Protein AF-A0A3R6XZR1-F1 (afdb_monomer_lite)

Foldseek 3Di:
DLVVLVVVLVVDDDPSNVVSVVVNVVVVVVLVVLLVVLLVVLVVLQVVLVVVLLCCLQPVVPPDDDDDPLRDHNQRLLVLQLQQFFEAEEEEQFACDDPSVVVLVSNLSSLVLLLLEKEKEAEAEDDVDFDWDWDAPDVSHIYIYGYDYDPPDDDDPPVPDDPPPPDPPPPPPPPSCNCVPPDHGDIGIGGYQGAYAYFHFWPVNLVCLVVVSCVSNLVRLLVRLVSVVVSCVSLVADPVLVVLSVVLVVVSVDDDSDGPCSNSLSVQVSCVSSSHGYDYDYPQCAQQVLLNVQLSVQLVVLVVVLVVVVVVDPDDDDDCSVVVSVVSSQVSSQVCLQPNDSLVVVCVPPVGSARQDDPVRLVSGDPSSHRDPPRHDNDPD

pLDDT: mean 80.5, std 18.5, range [28.58, 98.62]

Radius of gyration: 23.4 Å; chains: 1; bounding box: 77×58×62 Å

Structure (mmCIF, N/CA/C/O backbone):
data_AF-A0A3R6XZR1-F1
#
_entry.id   AF-A0A3R6XZR1-F1
#
loop_
_atom_site.group_PDB
_atom_site.id
_atom_site.type_symbol
_atom_site.label_atom_id
_atom_site.label_alt_id
_atom_site.label_comp_id
_atom_site.label_asym_id
_atom_site.label_entity_id
_atom_site.label_seq_id
_atom_site.pdbx_PDB_ins_code
_atom_site.Cartn_x
_atom_site.Cartn_y
_atom_site.Cartn_z
_atom_site.occupancy
_atom_site.B_iso_or_equiv
_atom_site.auth_seq_id
_atom_site.auth_comp_id
_atom_site.auth_asym_id
_atom_site.auth_atom_id
_atom_site.pdbx_PDB_model_num
ATOM 1 N N . MET A 1 1 ? -17.556 8.683 20.113 1.00 56.88 1 MET A N 1
ATOM 2 C CA . MET A 1 1 ? -19.034 8.767 20.009 1.00 56.88 1 MET A CA 1
ATOM 3 C C . MET A 1 1 ? -19.722 7.534 20.590 1.00 56.88 1 MET A C 1
ATOM 5 O O . MET A 1 1 ? -20.518 7.717 21.495 1.00 56.88 1 MET A O 1
ATOM 9 N N . ARG A 1 2 ? -19.374 6.304 20.172 1.00 52.84 2 ARG A N 1
ATOM 10 C CA . ARG A 1 2 ? -19.931 5.056 20.742 1.00 52.84 2 ARG A CA 1
ATOM 11 C C . ARG A 1 2 ? -19.744 4.931 22.265 1.00 52.84 2 ARG A C 1
ATOM 13 O O . ARG A 1 2 ? -20.706 4.648 22.960 1.00 52.84 2 ARG A O 1
ATOM 20 N N . ILE A 1 3 ? -18.549 5.238 22.786 1.00 59.31 3 ILE A N 1
ATOM 21 C CA . ILE A 1 3 ? -18.262 5.262 24.240 1.00 59.31 3 ILE A CA 1
ATOM 22 C C . ILE A 1 3 ? -19.175 6.264 24.966 1.00 59.31 3 ILE A C 1
ATOM 24 O O . ILE A 1 3 ? -19.884 5.893 25.891 1.00 59.31 3 ILE A O 1
ATOM 28 N N . ARG A 1 4 ? -19.255 7.496 24.453 1.00 65.69 4 ARG A N 1
ATOM 29 C CA . ARG A 1 4 ? -20.108 8.563 24.994 1.00 65.69 4 ARG A CA 1
ATOM 30 C C . ARG A 1 4 ? -21.603 8.209 24.981 1.00 65.69 4 ARG A C 1
ATOM 32 O O . ARG A 1 4 ? -22.305 8.523 25.929 1.00 65.69 4 ARG A O 1
ATOM 39 N N . LEU A 1 5 ? -22.099 7.552 23.928 1.00 61.16 5 LEU A N 1
ATOM 40 C CA . LEU A 1 5 ? -23.488 7.072 23.865 1.00 61.16 5 LEU A CA 1
ATOM 41 C C . LEU A 1 5 ? -23.747 5.950 24.876 1.00 61.16 5 LEU A C 1
ATOM 43 O O . LEU A 1 5 ? -24.806 5.923 25.495 1.00 61.16 5 LEU A O 1
ATOM 47 N N . ARG A 1 6 ? -22.767 5.064 25.089 1.00 63.66 6 ARG A N 1
ATOM 48 C CA . ARG A 1 6 ? -22.847 3.992 26.088 1.00 63.66 6 ARG A CA 1
ATOM 49 C C . ARG A 1 6 ? -22.893 4.560 27.508 1.00 63.66 6 ARG A C 1
ATOM 51 O O . ARG A 1 6 ? -23.752 4.164 28.286 1.00 63.66 6 ARG A O 1
ATOM 58 N N . GLU A 1 7 ? -22.049 5.541 27.809 1.00 71.19 7 GLU A N 1
ATOM 59 C CA . GLU A 1 7 ? -22.051 6.267 29.086 1.00 71.19 7 GLU A CA 1
ATOM 60 C C . GLU A 1 7 ? -23.376 7.003 29.331 1.00 71.19 7 GLU A C 1
ATOM 62 O O . GLU A 1 7 ? -23.952 6.886 30.410 1.00 71.19 7 GLU A O 1
ATOM 67 N N . LEU A 1 8 ? -23.911 7.691 28.315 1.00 67.94 8 LEU A N 1
ATOM 68 C CA . LEU A 1 8 ? -25.217 8.356 28.396 1.00 67.94 8 LEU A CA 1
ATOM 69 C C . LEU A 1 8 ? -26.364 7.350 28.582 1.00 67.94 8 LEU A C 1
ATOM 71 O O . LEU A 1 8 ? -27.287 7.612 29.349 1.00 67.94 8 LEU A O 1
ATOM 75 N N . SER A 1 9 ? -26.293 6.176 27.942 1.00 62.22 9 SER A N 1
ATOM 76 C CA . SER A 1 9 ? -27.306 5.120 28.096 1.00 62.22 9 SER A CA 1
ATOM 77 C C . SER A 1 9 ? -27.352 4.537 29.509 1.00 62.22 9 SER A C 1
ATOM 79 O O . SER A 1 9 ? -28.420 4.156 29.972 1.00 62.22 9 SER A O 1
ATOM 81 N N . MET A 1 10 ? -26.224 4.520 30.228 1.00 70.88 10 MET A N 1
ATOM 82 C CA . MET A 1 10 ? -26.170 4.044 31.616 1.00 70.88 10 MET A CA 1
ATOM 83 C C . MET A 1 10 ? -26.850 4.999 32.607 1.00 70.88 10 MET A C 1
ATOM 85 O O . MET A 1 10 ? -27.158 4.591 33.723 1.00 70.88 10 MET A O 1
ATOM 89 N N . GLN A 1 11 ? -27.071 6.258 32.219 1.00 72.81 11 GLN A N 1
ATOM 90 C CA . GLN A 1 11 ? -27.668 7.300 33.063 1.00 72.81 11 GLN A CA 1
ATOM 91 C C . GLN A 1 11 ? -29.120 7.628 32.677 1.00 72.81 11 GLN A C 1
ATOM 93 O O . GLN A 1 11 ? -29.795 8.358 33.400 1.00 72.81 11 GLN A O 1
ATOM 98 N N . ALA A 1 12 ? -29.609 7.102 31.550 1.00 67.81 12 ALA A N 1
ATOM 99 C CA . ALA A 1 12 ? -30.927 7.412 31.008 1.00 67.81 12 ALA A CA 1
ATOM 100 C C . ALA A 1 12 ? -32.011 6.433 31.488 1.00 67.81 12 ALA A C 1
ATOM 102 O O . ALA A 1 12 ? -31.765 5.241 31.664 1.00 67.81 12 ALA A O 1
ATOM 103 N N . ILE A 1 13 ? -33.242 6.929 31.653 1.00 69.88 13 ILE A N 1
ATOM 104 C CA . ILE A 1 13 ? -34.404 6.150 32.108 1.00 69.88 13 ILE A CA 1
ATOM 105 C C . ILE A 1 13 ? -35.601 6.427 31.189 1.00 69.88 13 ILE A C 1
ATOM 107 O O . ILE A 1 13 ? -35.753 7.529 30.667 1.00 69.88 13 ILE A O 1
ATOM 111 N N . GLY A 1 14 ? -36.484 5.443 31.000 1.00 74.50 14 GLY A N 1
ATOM 112 C CA . GLY A 1 14 ? -37.737 5.631 30.260 1.00 74.50 14 GLY A CA 1
ATOM 113 C C . GLY A 1 14 ? -37.533 5.962 28.775 1.00 74.50 14 GLY A C 1
ATOM 114 O O . GLY A 1 14 ? -36.819 5.253 28.069 1.00 74.50 14 GLY A O 1
ATOM 115 N N . ALA A 1 15 ? -38.189 7.019 28.286 1.00 70.12 15 ALA A N 1
ATOM 116 C CA . ALA A 1 15 ? -38.180 7.396 26.868 1.00 70.12 15 ALA A CA 1
ATOM 117 C C . ALA A 1 15 ? -36.784 7.796 26.350 1.00 70.12 15 ALA A C 1
ATOM 119 O O . ALA A 1 15 ? -36.445 7.476 25.210 1.00 70.12 15 ALA A O 1
ATOM 120 N N . ASP A 1 16 ? -35.951 8.410 27.195 1.00 76.81 16 ASP A N 1
ATOM 121 C CA . ASP A 1 16 ? -34.589 8.817 26.827 1.00 76.81 16 ASP A CA 1
ATOM 122 C C . ASP A 1 16 ? -33.675 7.608 26.585 1.00 76.81 16 ASP A C 1
ATOM 124 O O . ASP A 1 16 ? -32.843 7.622 25.677 1.00 76.81 16 ASP A O 1
ATOM 128 N N . LEU A 1 17 ? -33.875 6.516 27.334 1.00 79.31 17 LEU A N 1
ATOM 129 C CA . LEU A 1 17 ? -33.138 5.269 27.126 1.00 79.31 17 LEU A CA 1
ATOM 130 C C . LEU A 1 17 ? -33.484 4.630 25.773 1.00 79.31 17 LEU A C 1
ATOM 132 O O . LEU A 1 17 ? -32.588 4.179 25.064 1.00 79.31 17 LEU A O 1
ATOM 136 N N . ALA A 1 18 ? -34.765 4.628 25.390 1.00 80.50 18 ALA A N 1
ATOM 137 C CA . ALA A 1 18 ? -35.212 4.066 24.114 1.00 80.50 18 ALA A CA 1
ATOM 138 C C . ALA A 1 18 ? -34.658 4.848 22.909 1.00 80.50 18 ALA A C 1
ATOM 140 O O . ALA A 1 18 ? -34.244 4.250 21.913 1.00 80.50 18 ALA A O 1
ATOM 141 N N . VAL A 1 19 ? -34.597 6.182 23.007 1.00 84.25 19 VAL A N 1
ATOM 142 C CA . VAL A 1 19 ? -33.977 7.034 21.979 1.00 84.25 19 VAL A CA 1
ATOM 143 C C . VAL A 1 19 ? -32.478 6.749 21.874 1.00 84.25 19 VAL A C 1
ATOM 145 O O . VAL A 1 19 ? -31.985 6.511 20.773 1.00 84.25 19 VAL A O 1
ATOM 148 N N . LEU A 1 20 ? -31.763 6.678 23.002 1.00 81.88 20 LEU A N 1
ATOM 149 C CA . LEU A 1 20 ? -30.328 6.373 23.016 1.00 81.88 20 LEU A CA 1
ATOM 150 C C . LEU A 1 20 ? -30.013 4.975 22.471 1.00 81.88 20 LEU A C 1
ATOM 152 O O . LEU A 1 20 ? -29.034 4.814 21.746 1.00 81.88 20 LEU A O 1
ATOM 156 N N . GLN A 1 21 ? -30.839 3.971 22.775 1.00 83.12 21 GLN A N 1
ATOM 157 C CA . GLN A 1 21 ? -30.699 2.623 22.216 1.00 83.12 21 GLN A CA 1
ATOM 158 C C . GLN A 1 21 ? -30.898 2.615 20.700 1.00 83.12 21 GLN A C 1
ATOM 160 O O . GLN A 1 21 ? -30.090 2.031 19.980 1.00 83.12 21 GLN A O 1
ATOM 165 N N . ARG A 1 22 ? -31.930 3.302 20.195 1.00 86.88 22 ARG A N 1
ATOM 166 C CA . ARG A 1 22 ? -32.156 3.438 18.750 1.00 86.88 22 ARG A CA 1
ATOM 167 C C . ARG A 1 22 ? -30.973 4.119 18.065 1.00 86.88 22 ARG A C 1
ATOM 169 O O . ARG A 1 22 ? -30.510 3.639 17.034 1.00 86.88 22 ARG A O 1
ATOM 176 N N . ASP A 1 23 ? -30.478 5.213 18.634 1.00 86.00 23 ASP A N 1
ATOM 177 C CA . ASP A 1 23 ? -29.360 5.965 18.066 1.00 86.00 23 ASP A CA 1
ATOM 178 C C . ASP A 1 23 ? -28.050 5.154 18.127 1.00 86.00 23 ASP A C 1
ATOM 180 O O . ASP A 1 23 ? -27.234 5.221 17.206 1.00 86.00 23 ASP A O 1
ATOM 184 N N . MET A 1 24 ? -27.868 4.324 19.161 1.00 83.69 24 MET A N 1
ATOM 185 C CA . MET A 1 24 ? -26.760 3.371 19.254 1.00 83.69 24 MET A CA 1
ATOM 186 C C . MET A 1 24 ? -26.849 2.295 18.167 1.00 83.69 24 MET A C 1
ATOM 188 O O . MET A 1 24 ? -25.865 2.089 17.465 1.00 83.69 24 MET A O 1
ATOM 192 N N . HIS A 1 25 ? -28.014 1.672 17.966 1.00 86.94 25 HIS A N 1
ATOM 193 C CA . HIS A 1 25 ? -28.209 0.683 16.902 1.00 86.94 25 HIS A CA 1
ATOM 194 C C . HIS A 1 25 ? -28.039 1.283 15.504 1.00 86.94 25 HIS A C 1
ATOM 196 O O . HIS A 1 25 ? -27.428 0.664 14.637 1.00 86.94 25 HIS A O 1
ATOM 202 N N . ALA A 1 26 ? -28.520 2.509 15.280 1.00 89.50 26 ALA A N 1
ATOM 203 C CA . ALA A 1 26 ? -28.301 3.217 14.023 1.00 89.50 26 ALA A CA 1
ATOM 204 C C . ALA A 1 26 ? -26.809 3.509 13.789 1.00 89.50 26 ALA A C 1
ATOM 206 O O . ALA A 1 26 ? -26.324 3.410 12.663 1.00 89.50 26 ALA A O 1
ATOM 207 N N . LEU A 1 27 ? -26.065 3.865 14.841 1.00 87.06 27 LEU A N 1
ATOM 208 C CA . LEU A 1 27 ? -24.622 4.069 14.746 1.00 87.06 27 LEU A CA 1
ATOM 209 C C . LEU A 1 27 ? -23.877 2.754 14.476 1.00 87.06 27 LEU A C 1
ATOM 211 O O . LEU A 1 27 ? -22.963 2.751 13.659 1.00 87.06 27 LEU A O 1
ATOM 215 N N . GLU A 1 28 ? -24.260 1.663 15.138 1.00 86.88 28 GLU A N 1
ATOM 216 C CA . GLU A 1 28 ? -23.704 0.324 14.903 1.00 86.88 28 GLU A CA 1
ATOM 217 C C . GLU A 1 28 ? -23.925 -0.114 13.459 1.00 86.88 28 GLU A C 1
ATOM 219 O O . GLU A 1 28 ? -22.958 -0.416 12.771 1.00 86.88 28 GLU A O 1
ATOM 224 N N . TRP A 1 29 ? -25.155 0.005 12.960 1.00 89.50 29 TRP A N 1
ATOM 225 C CA . TRP A 1 29 ? -25.483 -0.286 11.567 1.00 89.50 29 TRP A CA 1
ATOM 226 C C . TRP A 1 29 ? -24.613 0.500 10.573 1.00 89.50 29 TRP A C 1
ATOM 228 O O . TRP A 1 29 ? -24.081 -0.066 9.621 1.00 89.50 29 TRP A O 1
ATOM 238 N N . HIS A 1 30 ? -24.424 1.806 10.795 1.00 89.88 30 HIS A N 1
ATOM 239 C CA . HIS A 1 30 ? -23.566 2.619 9.929 1.00 89.88 30 HIS A CA 1
ATOM 240 C C . HIS A 1 30 ? -22.087 2.222 10.001 1.00 89.88 30 HIS A C 1
ATOM 242 O O . HIS A 1 30 ? -21.383 2.327 8.995 1.00 89.88 30 HIS A O 1
ATOM 248 N N . ILE A 1 31 ? -21.598 1.823 11.179 1.00 88.50 31 ILE A N 1
ATOM 249 C CA . ILE A 1 31 ? -20.224 1.339 11.345 1.00 88.50 31 ILE A CA 1
ATOM 250 C C . ILE A 1 31 ? -20.057 0.031 10.575 1.00 88.50 31 ILE A C 1
ATOM 252 O O . ILE A 1 31 ? -19.144 -0.057 9.758 1.00 88.50 31 ILE A O 1
ATOM 256 N N . ASP A 1 32 ? -20.962 -0.925 10.766 1.00 88.81 32 ASP A N 1
ATOM 257 C CA . ASP A 1 32 ? -20.904 -2.235 10.116 1.00 88.81 32 ASP A CA 1
ATOM 258 C C . ASP A 1 32 ? -20.958 -2.089 8.590 1.00 88.81 32 ASP A C 1
ATOM 260 O O . ASP A 1 32 ? -20.099 -2.611 7.885 1.00 88.81 32 ASP A O 1
ATOM 264 N N . GLN A 1 33 ? -21.862 -1.251 8.072 1.00 92.88 33 GLN A N 1
ATOM 265 C CA . GLN A 1 33 ? -21.951 -0.981 6.636 1.00 92.88 33 GLN A CA 1
ATOM 266 C C . GLN A 1 33 ? -20.655 -0.382 6.063 1.00 92.88 33 GLN A C 1
ATOM 268 O O . GLN A 1 33 ? -20.233 -0.733 4.958 1.00 92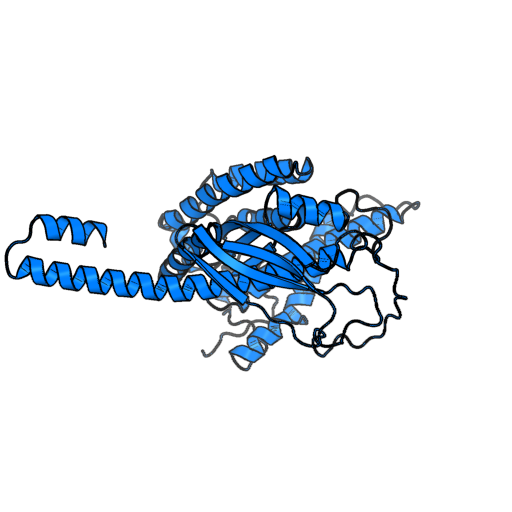.88 33 GLN A O 1
ATOM 273 N N . ARG A 1 34 ? -20.016 0.550 6.784 1.00 93.00 34 ARG A N 1
ATOM 274 C CA . ARG A 1 34 ? -18.741 1.142 6.346 1.00 93.00 34 ARG A CA 1
ATOM 275 C C . ARG A 1 34 ? -17.612 0.123 6.382 1.00 93.00 34 ARG A C 1
ATOM 277 O O . ARG A 1 34 ? -16.808 0.101 5.450 1.00 93.00 34 ARG A O 1
ATOM 284 N N . LEU A 1 35 ? -17.569 -0.711 7.418 1.00 90.94 35 LEU A N 1
ATOM 285 C CA . LEU A 1 35 ? -16.577 -1.771 7.555 1.00 90.94 35 LEU A CA 1
ATOM 286 C C . LEU A 1 35 ? -16.726 -2.820 6.455 1.00 90.94 35 LEU A C 1
ATOM 288 O O . LEU A 1 35 ? -15.719 -3.163 5.850 1.00 90.94 35 LEU A O 1
ATOM 292 N N . ASP A 1 36 ? -17.942 -3.246 6.111 1.00 91.31 36 ASP A N 1
ATOM 293 C CA . ASP A 1 36 ? -18.179 -4.195 5.014 1.00 91.31 36 ASP A CA 1
ATOM 294 C C . ASP A 1 36 ? -17.652 -3.658 3.675 1.00 91.31 36 ASP A C 1
ATOM 296 O O . ASP A 1 36 ? -16.948 -4.350 2.928 1.00 91.31 36 ASP A O 1
ATOM 300 N N . VAL A 1 37 ? -17.935 -2.385 3.379 1.00 94.69 37 VAL A N 1
ATOM 301 C CA . VAL A 1 37 ? -17.454 -1.730 2.156 1.00 94.69 37 VAL A CA 1
ATOM 302 C C . VAL A 1 37 ? -15.931 -1.603 2.171 1.00 94.69 37 VAL A C 1
ATOM 304 O O . VAL A 1 37 ? -15.280 -2.010 1.207 1.00 94.69 37 VAL A O 1
ATOM 307 N N . ALA A 1 38 ? -15.346 -1.077 3.247 1.00 95.81 38 ALA A N 1
ATOM 308 C CA . ALA A 1 38 ? -13.900 -0.894 3.351 1.00 95.81 38 ALA A CA 1
ATOM 309 C C . ALA A 1 38 ? -13.148 -2.237 3.314 1.00 95.81 38 ALA A C 1
ATOM 311 O O . ALA A 1 38 ? -12.141 -2.367 2.616 1.00 95.81 38 ALA A O 1
ATOM 312 N N . PHE A 1 39 ? -13.675 -3.262 3.984 1.00 95.31 39 PHE A N 1
ATOM 313 C CA . PHE A 1 39 ? -13.124 -4.613 3.991 1.00 95.31 39 PHE A CA 1
ATOM 314 C C . PHE A 1 39 ? -13.133 -5.240 2.595 1.00 95.31 39 PHE A C 1
ATOM 316 O O . PHE A 1 39 ? -12.117 -5.779 2.158 1.00 95.31 39 PHE A O 1
ATOM 323 N N . SER A 1 40 ? -14.229 -5.100 1.840 1.00 94.88 40 SER A N 1
ATOM 324 C CA . SER A 1 40 ? -14.294 -5.589 0.453 1.00 94.88 40 SER A CA 1
ATOM 325 C C . SER A 1 40 ? -13.232 -4.945 -0.453 1.00 94.88 40 SER A C 1
ATOM 327 O O . SER A 1 40 ? -12.607 -5.621 -1.279 1.00 94.88 40 SER A O 1
ATOM 329 N N . GLN A 1 41 ? -12.961 -3.649 -0.261 1.00 95.25 41 GLN A N 1
ATOM 330 C CA . GLN A 1 41 ? -11.932 -2.914 -0.998 1.00 95.25 41 GLN A CA 1
ATOM 331 C C . GLN A 1 41 ? -10.524 -3.378 -0.606 1.00 95.25 41 GLN A C 1
ATOM 333 O O . GLN A 1 41 ? -9.702 -3.648 -1.486 1.00 95.25 41 GLN A O 1
ATOM 338 N N . ALA A 1 42 ? -10.258 -3.523 0.695 1.00 96.75 42 ALA A N 1
ATOM 339 C CA . ALA A 1 42 ? -8.978 -4.002 1.212 1.00 96.75 42 ALA A CA 1
ATOM 340 C C . ALA A 1 42 ? -8.678 -5.435 0.737 1.00 96.75 42 ALA A C 1
ATOM 342 O O . ALA A 1 42 ? -7.578 -5.721 0.267 1.00 96.75 42 ALA A O 1
ATOM 343 N N . MET A 1 43 ? -9.681 -6.314 0.754 1.00 94.88 43 MET A N 1
ATOM 344 C CA . MET A 1 43 ? -9.586 -7.684 0.251 1.00 94.88 43 MET A CA 1
ATOM 345 C C . MET A 1 43 ? -9.322 -7.734 -1.259 1.00 94.88 43 MET A C 1
ATOM 347 O O . MET A 1 43 ? -8.492 -8.517 -1.718 1.00 94.88 43 MET A O 1
ATOM 351 N N . THR A 1 44 ? -9.968 -6.866 -2.042 1.00 94.44 44 THR A N 1
ATOM 352 C CA . THR A 1 44 ? -9.704 -6.759 -3.487 1.00 94.44 44 THR A CA 1
ATOM 353 C C . THR A 1 44 ? -8.245 -6.372 -3.752 1.00 94.44 44 THR A C 1
ATOM 355 O O . THR A 1 44 ? -7.587 -6.964 -4.613 1.00 94.44 44 THR A O 1
ATOM 358 N N . ALA A 1 45 ? -7.713 -5.411 -2.989 1.00 96.38 45 ALA A N 1
ATOM 359 C CA . ALA A 1 45 ? -6.314 -5.001 -3.076 1.00 96.38 45 ALA A CA 1
ATOM 360 C C . ALA A 1 45 ? -5.354 -6.128 -2.656 1.00 96.38 45 ALA A C 1
ATOM 362 O O . ALA A 1 45 ? -4.376 -6.378 -3.362 1.00 96.38 45 ALA A O 1
ATOM 363 N N . LEU A 1 46 ? -5.666 -6.848 -1.572 1.00 97.06 46 LEU A N 1
ATOM 364 C CA . LEU A 1 46 ? -4.917 -8.012 -1.098 1.00 97.06 46 LEU A CA 1
ATOM 365 C C . LEU A 1 46 ? -4.809 -9.087 -2.179 1.00 97.06 46 LEU A C 1
ATOM 367 O O . LEU A 1 46 ? -3.704 -9.475 -2.544 1.00 97.06 46 LEU A O 1
ATOM 371 N N . VAL A 1 47 ? -5.939 -9.549 -2.719 1.00 93.00 47 VAL A N 1
ATOM 372 C CA . VAL A 1 47 ? -5.956 -10.651 -3.691 1.00 93.00 47 VAL A CA 1
ATOM 373 C C . VAL A 1 47 ? -5.258 -10.259 -4.992 1.0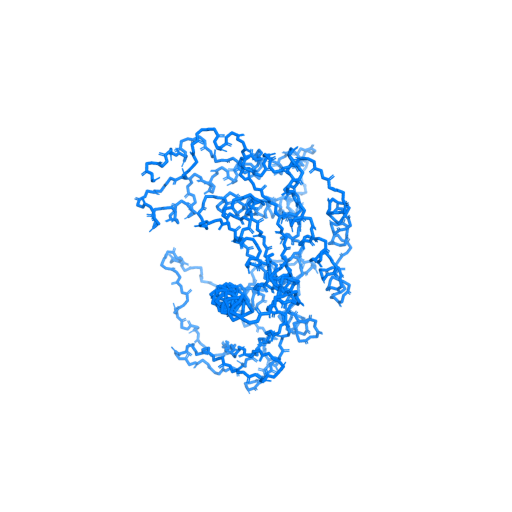0 93.00 47 VAL A C 1
ATOM 375 O O . VAL A 1 47 ? -4.516 -11.061 -5.566 1.00 93.00 47 VAL A O 1
ATOM 378 N N . THR A 1 48 ? -5.446 -9.015 -5.440 1.00 92.19 48 THR A N 1
ATOM 379 C CA . THR A 1 48 ? -4.774 -8.491 -6.637 1.00 92.19 48 THR A CA 1
ATOM 380 C C . THR A 1 48 ? -3.264 -8.414 -6.423 1.00 92.19 48 THR A C 1
ATOM 382 O O . THR A 1 48 ? -2.500 -8.890 -7.265 1.00 92.19 48 THR A O 1
ATOM 385 N N . SER A 1 49 ? -2.827 -7.867 -5.284 1.00 95.25 49 SER A N 1
ATOM 386 C CA . SER A 1 49 ? -1.408 -7.776 -4.943 1.00 95.25 49 SER A CA 1
ATOM 387 C C . SER A 1 49 ? -0.784 -9.158 -4.801 1.00 95.25 49 SER A C 1
ATOM 389 O O . SER A 1 49 ? 0.269 -9.397 -5.376 1.00 95.25 49 SER A O 1
ATOM 391 N N . PHE A 1 50 ? -1.434 -10.074 -4.085 1.00 94.25 50 PHE A N 1
ATOM 392 C CA . PHE A 1 50 ? -0.952 -11.437 -3.898 1.00 94.25 50 PHE A CA 1
ATOM 393 C C . PHE A 1 50 ? -0.807 -12.173 -5.229 1.00 94.25 50 PHE A C 1
ATOM 395 O O . PHE A 1 50 ? 0.250 -12.729 -5.511 1.00 94.25 50 PHE A O 1
ATOM 402 N N . SER A 1 51 ? -1.828 -12.111 -6.088 1.00 87.56 51 SER A N 1
ATOM 403 C CA . SER A 1 51 ? -1.799 -12.762 -7.403 1.00 87.56 51 SER A CA 1
ATOM 404 C C . SER A 1 51 ? -0.649 -12.253 -8.275 1.00 87.56 51 SER A C 1
ATOM 406 O O . SER A 1 51 ? -0.005 -13.042 -8.966 1.00 87.56 51 SER A O 1
ATOM 408 N N . GLN A 1 52 ? -0.384 -10.943 -8.248 1.00 86.56 52 GLN A N 1
ATOM 409 C CA . GLN A 1 52 ? 0.698 -10.339 -9.022 1.00 86.56 52 GLN A CA 1
ATOM 410 C C . GLN A 1 52 ? 2.077 -10.654 -8.429 1.00 86.56 52 GLN A C 1
ATOM 412 O O . GLN A 1 52 ? 2.981 -11.026 -9.176 1.00 86.56 52 GLN A O 1
ATOM 417 N N . THR A 1 53 ? 2.241 -10.543 -7.107 1.00 89.31 53 THR A N 1
ATOM 418 C CA . THR A 1 53 ? 3.496 -10.873 -6.415 1.00 89.31 53 THR A CA 1
ATOM 419 C C . THR A 1 53 ? 3.853 -12.344 -6.631 1.00 89.31 53 THR A C 1
ATOM 421 O O . THR A 1 53 ? 4.976 -12.654 -7.029 1.00 89.31 53 THR A O 1
ATOM 424 N N . LEU A 1 54 ? 2.878 -13.245 -6.486 1.00 86.06 54 LEU A N 1
ATOM 425 C CA . LEU A 1 54 ? 3.047 -14.667 -6.762 1.00 86.06 54 LEU A CA 1
ATOM 426 C C . LEU A 1 54 ? 3.456 -14.909 -8.219 1.00 86.06 54 LEU A C 1
ATOM 428 O O . LEU A 1 54 ? 4.415 -15.629 -8.473 1.00 86.06 54 LEU A O 1
ATOM 432 N N . TYR A 1 55 ? 2.784 -14.274 -9.185 1.00 81.81 55 TYR A N 1
ATOM 433 C CA . TYR A 1 55 ? 3.147 -14.405 -10.598 1.00 81.81 55 TYR A CA 1
ATOM 434 C C . TYR A 1 55 ? 4.611 -14.021 -10.854 1.00 81.81 55 TYR A C 1
ATOM 436 O O . TYR A 1 55 ? 5.330 -14.782 -11.503 1.00 81.81 55 TYR A O 1
ATOM 444 N N . VAL A 1 56 ? 5.066 -12.887 -10.307 1.00 80.81 56 VAL A N 1
ATOM 445 C CA . VAL A 1 56 ? 6.451 -12.415 -10.456 1.00 80.81 56 VAL A CA 1
ATOM 446 C C . VAL A 1 56 ? 7.443 -13.404 -9.841 1.00 80.81 56 VAL A C 1
ATOM 448 O O . VAL A 1 56 ? 8.388 -13.795 -10.523 1.00 80.81 56 VAL A O 1
ATOM 451 N N . HIS A 1 57 ? 7.219 -13.868 -8.608 1.00 80.81 57 HIS A N 1
ATOM 452 C CA . HIS A 1 57 ? 8.134 -14.811 -7.952 1.00 80.81 57 HIS A CA 1
ATOM 453 C C . HIS A 1 57 ? 8.178 -16.190 -8.619 1.00 80.81 57 HIS A C 1
ATOM 455 O O . HIS A 1 57 ? 9.206 -16.857 -8.552 1.00 80.81 57 HIS A O 1
ATOM 461 N N . LEU A 1 58 ? 7.098 -16.613 -9.282 1.00 76.75 58 LEU A N 1
ATOM 462 C CA . LEU A 1 58 ? 7.059 -17.894 -9.984 1.00 76.75 58 LEU A CA 1
ATOM 463 C C . LEU A 1 58 ? 7.614 -17.825 -11.417 1.00 76.75 58 LEU A C 1
ATOM 465 O O . LEU A 1 58 ? 8.185 -18.807 -11.870 1.00 76.75 58 LEU A O 1
ATOM 469 N N . HIS A 1 59 ? 7.461 -16.702 -12.133 1.00 69.44 59 HIS A N 1
ATOM 470 C CA . HIS A 1 59 ? 7.752 -16.632 -13.579 1.00 69.44 59 HIS A CA 1
ATOM 471 C C . HIS A 1 59 ? 8.921 -15.728 -13.960 1.00 69.44 59 HIS A C 1
ATOM 473 O O . HIS A 1 59 ? 9.522 -15.924 -15.011 1.00 69.44 59 HIS A O 1
ATOM 479 N N . ALA A 1 60 ? 9.266 -14.720 -13.158 1.00 61.12 60 ALA A N 1
ATOM 480 C CA . ALA A 1 60 ? 10.363 -13.826 -13.523 1.00 61.12 60 ALA A CA 1
ATOM 481 C C . ALA A 1 60 ? 11.742 -14.483 -13.323 1.00 61.12 60 ALA A C 1
ATOM 483 O O . ALA A 1 60 ? 12.758 -13.860 -13.641 1.00 61.12 60 ALA A O 1
ATOM 484 N N . SER A 1 61 ? 11.799 -15.673 -12.706 1.00 52.03 61 SER A N 1
ATOM 485 C CA . SER A 1 61 ? 13.012 -16.380 -12.242 1.00 52.03 61 SER A CA 1
ATOM 486 C C . SER A 1 61 ? 13.985 -16.758 -13.354 1.00 52.03 61 SER A C 1
ATOM 488 O O . SER A 1 61 ? 15.152 -16.984 -13.065 1.00 52.03 61 SER A O 1
ATOM 490 N N . ASP A 1 62 ? 13.543 -16.701 -14.609 1.00 45.66 62 ASP A N 1
ATOM 491 C CA . ASP A 1 62 ? 14.345 -17.104 -15.765 1.00 45.66 62 ASP A CA 1
ATOM 492 C C . ASP A 1 62 ? 15.058 -15.939 -16.484 1.00 45.66 62 ASP A C 1
ATOM 494 O O . ASP A 1 62 ? 15.810 -16.175 -17.425 1.00 45.66 62 ASP A O 1
ATOM 498 N N . VAL A 1 63 ? 14.831 -14.674 -16.091 1.00 45.56 63 VAL A N 1
ATOM 499 C CA . VAL A 1 63 ? 15.248 -13.498 -16.898 1.00 45.56 63 VAL A CA 1
ATOM 500 C C . VAL A 1 63 ? 16.462 -12.732 -16.335 1.00 45.56 63 VAL A C 1
ATOM 502 O O . VAL A 1 63 ? 17.004 -11.873 -17.026 1.00 45.56 63 VAL A O 1
ATOM 505 N N . ALA A 1 64 ? 16.946 -13.024 -15.123 1.00 42.12 64 ALA A N 1
ATOM 506 C CA . ALA A 1 64 ? 18.059 -12.282 -14.514 1.00 42.12 64 ALA A CA 1
ATOM 507 C C . ALA A 1 64 ? 19.285 -13.177 -14.282 1.00 42.12 64 ALA A C 1
ATOM 509 O O . ALA A 1 64 ? 19.178 -14.222 -13.647 1.00 42.12 64 ALA A O 1
ATOM 510 N N . GLY A 1 65 ? 20.441 -12.759 -14.804 1.00 42.19 65 GLY A N 1
ATOM 511 C CA . GLY A 1 65 ? 21.721 -13.429 -14.589 1.00 42.19 65 GLY A CA 1
ATOM 512 C C . GLY A 1 65 ? 22.219 -13.292 -13.148 1.00 42.19 65 GLY A C 1
ATOM 513 O O . GLY A 1 65 ? 22.112 -12.218 -12.571 1.00 42.19 65 GLY A O 1
ATOM 514 N N . ASP A 1 66 ? 22.715 -14.408 -12.612 1.00 38.56 66 ASP A N 1
ATOM 515 C CA . ASP A 1 66 ? 23.772 -14.677 -11.609 1.00 38.56 66 ASP A CA 1
ATOM 516 C C . ASP A 1 66 ? 24.113 -13.707 -10.444 1.00 38.56 66 ASP A C 1
ATOM 518 O O . ASP A 1 66 ? 25.049 -13.990 -9.706 1.00 38.56 66 ASP A O 1
ATOM 522 N N . GLY A 1 67 ? 23.413 -12.587 -10.226 1.00 44.47 67 GLY A N 1
ATOM 523 C CA . GLY A 1 67 ? 23.875 -11.520 -9.318 1.00 44.47 67 GLY A CA 1
ATOM 524 C C . GLY A 1 67 ? 22.939 -11.087 -8.183 1.00 44.47 67 GLY A C 1
ATOM 525 O O . GLY A 1 67 ? 23.352 -10.268 -7.367 1.00 44.47 67 GLY A O 1
ATOM 526 N N . ASP A 1 68 ? 21.700 -11.584 -8.104 1.00 54.59 68 ASP A N 1
ATOM 527 C CA . ASP A 1 68 ? 20.756 -11.203 -7.036 1.00 54.59 68 ASP A CA 1
ATOM 528 C C . ASP A 1 68 ? 20.676 -12.291 -5.952 1.00 54.59 68 ASP A C 1
ATOM 530 O O . ASP A 1 68 ? 19.775 -13.133 -5.950 1.00 54.59 68 ASP A O 1
ATOM 534 N N . GLU A 1 69 ? 21.645 -12.285 -5.030 1.00 50.31 69 GLU A N 1
ATOM 535 C CA . GLU A 1 69 ? 21.752 -13.254 -3.923 1.00 50.31 69 GLU A CA 1
ATOM 536 C C . GLU A 1 69 ? 20.521 -13.267 -2.993 1.00 50.31 69 GLU A C 1
ATOM 538 O O . GLU A 1 69 ? 20.269 -14.262 -2.312 1.00 50.31 69 GLU A O 1
ATOM 543 N N . ASN A 1 70 ? 19.712 -12.199 -2.973 1.00 55.25 70 ASN A N 1
ATOM 544 C CA . ASN A 1 70 ? 18.525 -12.110 -2.114 1.00 55.25 70 ASN A CA 1
ATOM 545 C C . ASN A 1 70 ? 17.283 -12.791 -2.706 1.00 55.25 70 ASN A C 1
ATOM 547 O O . ASN A 1 70 ? 16.252 -12.908 -2.030 1.00 55.25 70 ASN A O 1
ATOM 551 N N . ARG A 1 71 ? 17.334 -13.245 -3.960 1.00 66.62 71 ARG A N 1
ATOM 552 C CA . ARG A 1 71 ? 16.138 -13.700 -4.659 1.00 66.62 71 ARG A CA 1
ATOM 553 C C . ARG A 1 71 ? 15.831 -15.174 -4.404 1.00 66.62 71 ARG A C 1
ATOM 555 O O . ARG A 1 71 ? 16.530 -16.080 -4.846 1.00 66.62 71 ARG A O 1
ATOM 562 N N . LYS A 1 72 ? 14.715 -15.424 -3.714 1.00 71.12 72 LYS A N 1
ATOM 563 C CA . LYS A 1 72 ? 14.251 -16.779 -3.373 1.00 71.12 72 LYS A CA 1
ATOM 564 C C . LYS A 1 72 ? 13.805 -17.539 -4.621 1.00 71.12 72 LYS A C 1
ATOM 566 O O . LYS A 1 72 ? 13.065 -17.003 -5.447 1.00 71.12 72 LYS A O 1
ATOM 571 N N . THR A 1 73 ? 14.194 -18.811 -4.719 1.00 80.94 73 THR A N 1
ATOM 572 C CA . THR A 1 73 ? 13.616 -19.723 -5.715 1.00 80.94 73 THR A CA 1
ATOM 573 C C . THR A 1 73 ? 12.102 -19.847 -5.491 1.00 80.94 73 THR A C 1
ATOM 575 O O . THR A 1 73 ? 11.644 -19.700 -4.352 1.00 80.94 73 THR A O 1
ATOM 578 N N . PRO A 1 74 ? 11.304 -20.159 -6.529 1.00 81.25 74 PRO A N 1
ATOM 579 C CA . PRO A 1 74 ? 9.866 -20.394 -6.383 1.00 81.25 74 PRO A CA 1
ATOM 580 C C . PRO A 1 74 ? 9.503 -21.338 -5.227 1.00 81.25 74 PRO A C 1
ATOM 582 O O . PRO A 1 74 ? 8.596 -21.046 -4.451 1.00 81.25 74 PRO A O 1
ATOM 585 N N . ALA A 1 75 ? 10.260 -22.426 -5.054 1.00 81.50 75 ALA A N 1
ATOM 586 C CA . ALA A 1 75 ? 10.059 -23.381 -3.966 1.00 81.50 75 ALA A CA 1
ATOM 587 C C . ALA A 1 75 ? 10.303 -22.760 -2.577 1.00 81.50 75 ALA A C 1
ATOM 589 O O . ALA A 1 75 ? 9.470 -22.911 -1.684 1.00 81.50 75 ALA A O 1
ATOM 590 N N . LEU A 1 76 ? 11.404 -22.017 -2.401 1.00 86.25 76 LEU A N 1
ATOM 591 C CA . LEU A 1 76 ? 11.711 -21.327 -1.141 1.00 86.25 76 LEU A CA 1
ATOM 592 C C . LEU A 1 76 ? 10.690 -20.228 -0.826 1.00 86.25 76 LEU A C 1
ATOM 594 O O . LEU A 1 76 ? 10.362 -20.001 0.338 1.00 86.25 76 LEU A O 1
ATOM 598 N N . TYR A 1 77 ? 10.172 -19.552 -1.852 1.00 89.81 77 TYR A N 1
ATOM 599 C CA . TYR A 1 77 ? 9.136 -18.541 -1.680 1.00 89.81 77 TYR A CA 1
ATOM 600 C C . TYR A 1 77 ? 7.809 -19.156 -1.216 1.00 89.81 77 TYR A C 1
ATOM 602 O O . TYR A 1 77 ? 7.226 -18.686 -0.242 1.00 89.81 77 TYR A O 1
ATOM 610 N N . LEU A 1 78 ? 7.360 -20.247 -1.843 1.00 89.44 78 LEU A N 1
ATOM 611 C CA . LEU A 1 78 ? 6.148 -20.957 -1.416 1.00 89.44 78 LEU A CA 1
ATOM 612 C C . LEU A 1 78 ? 6.291 -21.535 -0.002 1.00 89.44 78 LEU A C 1
ATOM 614 O O . LEU A 1 78 ? 5.359 -21.423 0.791 1.00 89.44 78 LEU A O 1
ATOM 618 N N . GLN A 1 79 ? 7.470 -22.057 0.348 1.00 90.12 79 GLN A N 1
ATOM 619 C CA . GLN A 1 79 ? 7.768 -22.505 1.710 1.00 90.12 79 GLN A CA 1
ATOM 620 C C . GLN A 1 79 ? 7.705 -21.351 2.726 1.00 90.12 79 GLN A C 1
ATOM 622 O O . GLN A 1 79 ? 7.180 -21.526 3.826 1.00 90.12 79 GLN A O 1
ATOM 627 N N . GLN A 1 80 ? 8.217 -20.164 2.378 1.00 93.75 80 GLN A N 1
ATOM 628 C CA . GLN A 1 80 ? 8.072 -18.976 3.223 1.00 93.75 80 GLN A CA 1
ATOM 629 C C . GLN A 1 80 ? 6.594 -18.624 3.422 1.00 93.75 80 GLN A C 1
ATOM 631 O O . GLN A 1 80 ? 6.196 -18.376 4.557 1.00 93.75 80 GLN A O 1
ATOM 636 N N . LEU A 1 81 ? 5.796 -18.602 2.349 1.00 94.62 81 LEU A N 1
ATOM 637 C CA . LEU A 1 81 ? 4.374 -18.259 2.418 1.00 94.62 81 LEU A CA 1
ATOM 638 C C . LEU A 1 81 ? 3.589 -19.235 3.299 1.00 94.62 81 LEU A C 1
ATOM 640 O O . LEU A 1 81 ? 2.783 -18.801 4.115 1.00 94.62 81 LEU A O 1
ATOM 644 N N . GLU A 1 82 ? 3.847 -20.535 3.168 1.00 93.06 82 GLU A N 1
ATOM 645 C CA . GLU A 1 82 ? 3.217 -21.566 3.998 1.00 93.06 82 GLU A CA 1
ATOM 646 C C . GLU A 1 82 ? 3.609 -21.422 5.477 1.00 93.06 82 GLU A C 1
ATOM 648 O O . GLU A 1 82 ? 2.769 -21.535 6.367 1.00 93.06 82 GLU A O 1
ATOM 653 N N . ARG A 1 83 ? 4.885 -21.132 5.758 1.00 95.75 83 ARG A N 1
ATOM 654 C CA . ARG A 1 83 ? 5.404 -21.097 7.132 1.00 95.75 83 ARG A CA 1
ATOM 655 C C . ARG A 1 83 ? 5.139 -19.785 7.870 1.00 95.75 83 ARG A C 1
ATOM 657 O O . ARG A 1 83 ? 4.946 -19.801 9.084 1.00 95.75 83 ARG A O 1
ATOM 664 N N . HIS A 1 84 ? 5.196 -18.658 7.169 1.00 97.00 84 HIS A N 1
ATOM 665 C CA . HIS A 1 84 ? 5.191 -17.317 7.765 1.00 97.00 84 HIS A CA 1
ATOM 666 C C . HIS A 1 84 ? 4.038 -16.436 7.274 1.00 97.00 84 HIS A C 1
ATOM 668 O O . HIS A 1 84 ? 3.824 -15.358 7.826 1.00 97.00 84 HIS A O 1
ATOM 674 N N . GLY A 1 85 ? 3.277 -16.889 6.277 1.00 97.38 85 GLY A N 1
ATOM 675 C CA . GLY A 1 85 ? 2.204 -16.116 5.669 1.00 97.38 85 GLY A CA 1
ATOM 676 C C . GLY A 1 85 ? 2.688 -15.121 4.613 1.00 97.38 85 GLY A C 1
ATOM 677 O O . GLY A 1 85 ? 3.866 -15.044 4.262 1.00 97.38 85 GLY A O 1
ATOM 678 N N . PHE A 1 86 ? 1.739 -14.349 4.093 1.00 98.25 86 PHE A N 1
ATOM 679 C CA . PHE A 1 86 ? 1.951 -13.300 3.107 1.00 98.25 86 PHE A CA 1
ATOM 680 C C . PHE A 1 86 ? 1.878 -11.922 3.763 1.00 98.25 86 PHE A C 1
ATOM 682 O O . PHE A 1 86 ? 0.806 -11.500 4.204 1.00 98.25 86 PHE A O 1
ATOM 689 N N . LEU A 1 87 ? 2.999 -11.197 3.780 1.00 98.62 87 LEU A N 1
ATOM 690 C CA . LEU A 1 87 ? 3.012 -9.786 4.162 1.00 98.62 87 LEU A CA 1
ATOM 691 C C . LEU A 1 87 ? 2.232 -8.961 3.136 1.00 98.62 87 LEU A C 1
ATOM 693 O O . LEU A 1 87 ? 2.599 -8.929 1.964 1.00 98.62 87 LEU A O 1
ATOM 697 N N . PHE A 1 88 ? 1.195 -8.257 3.579 1.00 98.62 88 PHE A N 1
ATOM 698 C CA . PHE A 1 88 ? 0.434 -7.314 2.767 1.00 98.62 88 PHE A CA 1
ATOM 699 C C . PHE A 1 88 ? 0.620 -5.898 3.315 1.00 98.62 88 PHE A C 1
ATOM 701 O O . PHE A 1 88 ? 0.027 -5.532 4.326 1.00 98.62 88 PHE A O 1
ATOM 708 N N . SER A 1 89 ? 1.464 -5.113 2.647 1.00 98.31 89 SER A N 1
ATOM 709 C CA . SER A 1 89 ? 1.813 -3.752 3.047 1.00 98.31 89 SER A CA 1
ATOM 710 C C . SER A 1 89 ? 0.994 -2.713 2.285 1.00 98.31 89 SER A C 1
ATOM 712 O O . SER A 1 89 ? 1.026 -2.640 1.051 1.00 98.31 89 SER A O 1
ATOM 714 N N . VAL A 1 90 ? 0.261 -1.893 3.034 1.00 98.44 90 VAL A N 1
ATOM 715 C CA . VAL A 1 90 ? -0.520 -0.772 2.517 1.00 98.44 90 VAL A CA 1
ATOM 716 C C . VAL A 1 90 ? 0.198 0.529 2.852 1.00 98.44 90 VAL A C 1
ATOM 718 O O . VAL A 1 90 ? 0.319 0.914 4.011 1.00 98.44 90 VAL A O 1
ATOM 721 N N . GLU A 1 91 ? 0.630 1.244 1.822 1.00 98.06 91 GLU A N 1
ATOM 722 C CA . GLU A 1 91 ? 1.030 2.643 1.921 1.00 98.06 91 GLU A CA 1
ATOM 723 C C . GLU A 1 91 ? -0.213 3.529 1.818 1.00 98.06 91 GLU A C 1
ATOM 725 O O . GLU A 1 91 ? -0.907 3.512 0.799 1.00 98.06 91 GLU A O 1
ATOM 730 N N . SER A 1 92 ? -0.458 4.368 2.821 1.00 97.44 92 SER A N 1
ATOM 731 C CA . SER A 1 92 ? -1.508 5.385 2.786 1.00 97.44 92 SER A CA 1
ATOM 732 C C . SER A 1 92 ? -0.941 6.798 2.741 1.00 97.44 92 SER A C 1
ATOM 734 O O . SER A 1 92 ? -0.108 7.194 3.552 1.00 97.44 92 SER A O 1
ATOM 736 N N . LEU A 1 93 ? -1.452 7.593 1.798 1.00 96.75 93 LEU A N 1
ATOM 737 C CA . LEU A 1 93 ? -1.098 9.006 1.616 1.00 96.75 93 LEU A CA 1
ATOM 738 C C . LEU A 1 93 ? -2.208 9.962 2.088 1.00 96.75 93 LEU A C 1
ATOM 740 O O . LEU A 1 93 ? -2.243 11.135 1.681 1.00 96.75 93 LEU A O 1
ATOM 744 N N . LEU A 1 94 ? -3.168 9.445 2.863 1.00 95.56 94 LEU A N 1
ATOM 745 C CA . LEU A 1 94 ? -4.314 10.179 3.400 1.00 95.56 94 LEU A CA 1
ATOM 746 C C . LEU A 1 94 ? -3.895 11.121 4.529 1.00 95.56 94 LEU A C 1
ATOM 748 O O . LEU A 1 94 ? -3.042 10.797 5.352 1.00 95.56 94 LEU A O 1
ATOM 752 N N . SER A 1 95 ? -4.517 12.297 4.576 1.00 93.31 95 SER A N 1
ATOM 753 C CA . SER A 1 95 ? -4.336 13.210 5.701 1.00 93.31 95 SER A CA 1
ATOM 754 C C . SER A 1 95 ? -5.196 12.833 6.896 1.00 93.31 95 SER A C 1
ATOM 756 O O . SER A 1 95 ? -6.327 12.384 6.729 1.00 93.31 95 SER A O 1
ATOM 758 N N . THR A 1 96 ? -4.738 13.162 8.097 1.00 92.00 96 THR A N 1
ATOM 759 C CA . THR A 1 96 ? -5.481 12.963 9.352 1.00 92.00 96 THR A CA 1
ATOM 760 C C . THR A 1 96 ? -6.534 14.052 9.619 1.00 92.00 96 THR A C 1
ATOM 762 O O . THR A 1 96 ? -6.936 14.289 10.757 1.00 92.00 96 THR A O 1
ATOM 765 N N . VAL A 1 97 ? -7.013 14.735 8.571 1.00 88.00 97 VAL A N 1
ATOM 766 C CA . VAL A 1 97 ? -7.951 15.864 8.668 1.00 88.00 97 VAL A CA 1
ATOM 767 C C . VAL A 1 97 ? -9.172 15.653 7.778 1.00 88.00 97 VAL A C 1
ATOM 769 O O . VAL A 1 97 ? -9.084 15.175 6.646 1.00 88.00 97 VAL A O 1
ATOM 772 N N . GLY A 1 98 ? -10.331 16.070 8.292 1.00 89.38 98 GLY A N 1
ATOM 773 C CA . GLY A 1 98 ? -11.590 16.095 7.552 1.00 89.38 98 GLY A CA 1
ATOM 774 C C . GLY A 1 98 ? -12.039 14.702 7.117 1.00 89.38 98 GLY A C 1
ATOM 775 O O . GLY A 1 98 ? -11.921 13.736 7.867 1.00 89.38 98 GLY A O 1
ATOM 776 N N . ALA A 1 99 ? -12.549 14.598 5.889 1.00 90.50 99 ALA A N 1
ATOM 777 C CA . ALA A 1 99 ? -13.042 13.332 5.349 1.00 90.50 99 ALA A CA 1
ATOM 778 C C . ALA A 1 99 ? -11.939 12.266 5.207 1.00 90.50 99 ALA A C 1
ATOM 780 O O . ALA A 1 99 ? -12.225 11.081 5.347 1.00 90.50 99 ALA A O 1
ATOM 781 N N . GLU A 1 100 ? -10.683 12.667 4.970 1.00 93.81 100 GLU A N 1
ATOM 782 C CA . GLU A 1 100 ? -9.573 11.714 4.831 1.00 93.81 100 GLU A CA 1
ATOM 783 C C . GLU A 1 100 ? -9.215 11.031 6.156 1.00 93.81 100 GLU A C 1
ATOM 785 O O . GLU A 1 100 ? -8.812 9.874 6.130 1.00 93.81 100 GLU A O 1
ATOM 790 N N . ALA A 1 101 ? -9.458 11.678 7.303 1.00 92.12 101 ALA A N 1
ATOM 791 C CA . ALA A 1 101 ? -9.292 11.044 8.611 1.00 92.12 101 ALA A CA 1
ATOM 792 C C . ALA A 1 101 ? -10.265 9.870 8.802 1.00 92.12 101 ALA A C 1
ATOM 794 O O . ALA A 1 101 ? -9.878 8.808 9.281 1.00 92.12 101 ALA A O 1
ATOM 795 N N . GLY A 1 102 ? -11.525 10.052 8.388 1.00 92.38 102 GLY A N 1
ATOM 796 C CA . GLY A 1 102 ? -12.531 8.989 8.414 1.00 92.38 102 GLY A CA 1
ATOM 797 C C . GLY A 1 102 ? -12.198 7.854 7.446 1.00 92.38 102 GLY A C 1
ATOM 798 O O . GLY A 1 102 ? -12.316 6.692 7.815 1.00 92.38 102 GLY A O 1
ATOM 799 N N . MET A 1 103 ? -11.717 8.187 6.241 1.00 94.81 103 MET A N 1
ATOM 800 C CA . MET A 1 103 ? -11.230 7.192 5.274 1.00 94.81 103 MET A CA 1
ATOM 801 C C . MET A 1 103 ? -10.045 6.393 5.827 1.00 94.81 103 MET A C 1
ATOM 803 O O . MET A 1 103 ? -9.986 5.184 5.629 1.00 94.81 103 MET A O 1
ATOM 807 N N . LEU A 1 104 ? -9.113 7.056 6.521 1.00 95.94 104 LEU A N 1
ATOM 808 C CA . LEU A 1 104 ? -7.958 6.408 7.135 1.00 95.94 104 LEU A CA 1
ATOM 809 C C . LEU A 1 104 ? -8.384 5.457 8.258 1.00 95.94 104 LEU A C 1
ATOM 811 O O . LEU A 1 104 ? -7.900 4.334 8.298 1.00 95.94 104 LEU A O 1
ATOM 815 N N . GLY A 1 105 ? -9.317 5.873 9.119 1.00 95.50 105 GLY A N 1
ATOM 816 C CA . GLY A 1 105 ? -9.856 5.010 10.175 1.00 95.50 105 GLY A CA 1
ATOM 817 C C . GLY A 1 105 ? -10.600 3.785 9.633 1.00 95.50 105 GLY A C 1
ATOM 818 O O . GLY A 1 105 ? -10.413 2.683 10.142 1.00 95.50 105 GLY A O 1
ATOM 819 N N . ASP A 1 106 ? -11.397 3.951 8.571 1.00 96.00 106 ASP A N 1
ATOM 820 C CA . ASP A 1 106 ? -12.072 2.822 7.913 1.00 96.00 106 ASP A CA 1
ATOM 821 C C . ASP A 1 106 ? -11.056 1.859 7.276 1.00 96.00 106 ASP A C 1
ATOM 823 O O . ASP A 1 106 ? -11.193 0.642 7.400 1.00 96.00 106 ASP A O 1
ATOM 827 N N . MET A 1 107 ? -10.021 2.396 6.616 1.00 96.06 107 MET A N 1
ATOM 828 C CA . MET A 1 107 ? -8.950 1.600 6.008 1.00 96.06 107 MET A CA 1
ATOM 829 C C . MET A 1 107 ? -8.144 0.840 7.064 1.00 96.06 107 MET A C 1
ATOM 831 O O . MET A 1 107 ? -7.872 -0.337 6.872 1.00 96.06 107 MET A O 1
ATOM 835 N N . ASP A 1 108 ? -7.786 1.479 8.177 1.00 97.56 108 ASP A N 1
ATOM 836 C CA . ASP A 1 108 ? -7.073 0.839 9.285 1.00 97.56 108 ASP A CA 1
ATOM 837 C C . ASP A 1 108 ? -7.844 -0.368 9.837 1.00 97.56 108 ASP A C 1
ATOM 839 O O . ASP A 1 108 ? -7.320 -1.483 9.886 1.00 97.56 108 ASP A O 1
ATOM 843 N N . ALA A 1 109 ? -9.130 -0.179 10.147 1.00 96.31 109 ALA A N 1
ATOM 844 C CA . ALA A 1 109 ? -9.988 -1.262 10.616 1.00 96.31 109 ALA A CA 1
ATOM 845 C C . ALA A 1 109 ? -10.118 -2.394 9.579 1.00 96.31 109 ALA A C 1
ATOM 847 O O . ALA A 1 109 ? -10.009 -3.573 9.926 1.00 96.31 109 ALA A O 1
ATOM 848 N N . ALA A 1 110 ? -10.302 -2.049 8.301 1.00 97.12 110 ALA A N 1
ATOM 849 C CA . ALA A 1 110 ? -10.413 -3.018 7.215 1.00 97.12 110 ALA A CA 1
ATOM 850 C C . ALA A 1 110 ? -9.118 -3.817 6.994 1.00 97.12 110 ALA A C 1
ATOM 852 O O . ALA A 1 110 ? -9.174 -5.034 6.825 1.00 97.12 110 ALA A O 1
ATOM 853 N N . VAL A 1 111 ? -7.956 -3.156 7.017 1.00 97.88 111 VAL A N 1
ATOM 854 C CA . VAL A 1 111 ? -6.646 -3.795 6.829 1.00 97.88 111 VAL A CA 1
ATOM 855 C C . VAL A 1 111 ? -6.328 -4.722 7.998 1.00 97.88 111 VAL A C 1
ATOM 857 O O . VAL A 1 111 ? -5.929 -5.858 7.762 1.00 97.88 111 VAL A O 1
ATOM 860 N N . LYS A 1 112 ? -6.594 -4.313 9.244 1.00 96.69 112 LYS A N 1
ATOM 861 C CA . LYS A 1 112 ? -6.449 -5.188 10.421 1.00 96.69 112 LYS A CA 1
ATOM 862 C C . LYS A 1 112 ? -7.326 -6.435 10.327 1.00 96.69 112 LYS A C 1
ATOM 864 O O . LYS A 1 112 ? -6.860 -7.535 10.616 1.00 96.69 112 LYS A O 1
ATOM 869 N N . ALA A 1 113 ? -8.566 -6.291 9.856 1.00 95.38 113 ALA A N 1
ATOM 870 C CA . ALA A 1 113 ? -9.475 -7.421 9.678 1.00 95.38 113 ALA A CA 1
ATOM 871 C C . ALA A 1 113 ? -8.968 -8.455 8.651 1.00 95.38 113 ALA A C 1
ATOM 873 O O . ALA A 1 113 ? -9.339 -9.629 8.737 1.00 95.38 113 ALA A O 1
ATOM 874 N N . LEU A 1 114 ? -8.077 -8.073 7.721 1.00 96.75 114 LEU A N 1
ATOM 875 C CA . LEU A 1 114 ? -7.451 -9.019 6.790 1.00 96.75 114 LEU A CA 1
ATOM 876 C C . LEU A 1 114 ? -6.586 -10.071 7.494 1.00 96.75 114 LEU A C 1
ATOM 878 O O . LEU A 1 114 ? -6.365 -11.125 6.912 1.00 96.75 114 LEU A O 1
ATOM 882 N N . ALA A 1 115 ? -6.152 -9.857 8.742 1.00 96.19 115 ALA A N 1
ATOM 883 C CA . ALA A 1 115 ? -5.428 -10.869 9.518 1.00 96.19 115 ALA A CA 1
ATOM 884 C C . ALA A 1 115 ? -6.270 -12.137 9.768 1.00 96.19 115 ALA A C 1
ATOM 886 O O . ALA A 1 115 ? -5.736 -13.204 10.061 1.00 96.19 115 ALA A O 1
ATOM 887 N N . HIS A 1 116 ? -7.596 -12.038 9.625 1.00 94.25 116 HIS A N 1
ATOM 888 C CA . HIS A 1 116 ? -8.525 -13.166 9.705 1.00 94.25 116 HIS A CA 1
ATOM 889 C C . HIS A 1 116 ? -8.812 -13.811 8.338 1.00 94.25 116 HIS A C 1
ATOM 891 O O . HIS A 1 116 ? -9.636 -14.722 8.239 1.00 94.25 116 HIS A O 1
ATOM 897 N N . VAL A 1 117 ? -8.154 -13.354 7.272 1.00 94.88 117 VAL A N 1
ATOM 898 C CA . VAL A 1 117 ? -8.239 -13.949 5.938 1.00 94.88 117 VAL A CA 1
ATOM 899 C C . VAL A 1 117 ? -7.109 -14.959 5.763 1.00 94.88 117 VAL A C 1
ATOM 901 O O . VAL A 1 117 ? -5.959 -14.718 6.124 1.00 94.88 117 VAL A O 1
ATOM 904 N N . THR A 1 118 ? -7.432 -16.095 5.158 1.00 95.44 118 THR A N 1
ATOM 905 C CA . THR A 1 118 ? -6.448 -17.050 4.649 1.00 95.44 118 THR A CA 1
ATOM 906 C C . THR A 1 118 ? -6.608 -17.192 3.152 1.00 95.44 118 THR A C 1
ATOM 908 O O . THR A 1 118 ? -7.712 -17.380 2.639 1.00 95.44 118 THR A O 1
ATOM 911 N N . LEU A 1 119 ? -5.485 -17.119 2.456 1.00 94.06 119 LEU A N 1
ATOM 912 C CA . LEU A 1 119 ? -5.401 -17.383 1.033 1.00 94.06 119 LEU A CA 1
ATOM 913 C C . LEU A 1 119 ? -5.097 -18.870 0.865 1.00 94.06 119 LEU A C 1
ATOM 915 O O . LEU A 1 119 ? -4.044 -19.329 1.295 1.00 94.06 119 LEU A O 1
ATOM 919 N N . GLN A 1 120 ? -6.017 -19.623 0.273 1.00 91.12 120 GLN A N 1
ATOM 920 C CA . GLN A 1 120 ? -5.801 -21.031 -0.035 1.00 91.12 120 GLN A CA 1
ATOM 921 C C . GLN A 1 120 ? -5.376 -21.151 -1.496 1.00 91.12 120 GLN A C 1
ATOM 923 O O . GLN A 1 120 ? -6.195 -21.027 -2.407 1.00 91.12 120 GLN A O 1
ATOM 928 N N . LEU A 1 121 ? -4.089 -21.388 -1.730 1.00 86.94 121 LEU A N 1
ATOM 929 C CA . LEU A 1 121 ? -3.594 -21.700 -3.065 1.00 86.94 121 LEU A CA 1
ATOM 930 C C . LEU A 1 121 ? -3.897 -23.154 -3.394 1.00 86.94 121 LEU A C 1
ATOM 932 O O . LEU A 1 121 ? -3.467 -24.050 -2.671 1.00 86.94 121 LEU A O 1
ATOM 936 N N . GLN A 1 122 ? -4.577 -23.390 -4.511 1.00 81.88 122 GLN A N 1
ATOM 937 C CA . GLN A 1 122 ? -4.829 -24.733 -5.017 1.00 81.88 122 GLN A CA 1
ATOM 938 C C . GLN A 1 122 ? -4.145 -24.932 -6.364 1.00 81.88 122 GLN A C 1
ATOM 940 O O . GLN A 1 122 ? -4.440 -24.225 -7.326 1.00 81.88 122 GLN A O 1
ATOM 945 N N . VAL A 1 123 ? -3.274 -25.935 -6.458 1.00 76.88 123 VAL A N 1
ATOM 946 C CA . VAL A 1 123 ? -2.648 -26.309 -7.731 1.00 76.88 123 VAL A CA 1
ATOM 947 C C . VAL A 1 123 ? -3.688 -26.997 -8.606 1.00 76.88 123 VAL A C 1
ATOM 949 O O . VAL A 1 123 ? -4.160 -28.093 -8.286 1.00 76.88 123 VAL A O 1
ATOM 952 N N . VAL A 1 124 ? -4.056 -26.355 -9.710 1.00 70.31 124 VAL A N 1
ATOM 953 C CA . VAL A 1 124 ? -5.072 -26.845 -10.647 1.00 70.31 124 VAL A CA 1
ATOM 954 C C . VAL A 1 124 ? -4.484 -27.026 -12.039 1.00 70.31 124 VAL A C 1
ATOM 956 O O . VAL A 1 124 ? -3.539 -26.344 -12.440 1.00 70.31 124 VAL A O 1
ATOM 959 N N . ARG A 1 125 ? -5.081 -27.943 -12.809 1.00 66.38 125 ARG A N 1
ATOM 960 C CA . ARG A 1 125 ? -4.769 -28.061 -14.237 1.00 66.38 125 ARG A CA 1
ATOM 961 C C . ARG A 1 125 ? -5.203 -26.788 -14.971 1.00 66.38 125 ARG A C 1
ATOM 963 O O . ARG A 1 125 ? -6.197 -26.182 -14.560 1.00 66.38 125 ARG A O 1
ATOM 970 N N . PRO A 1 126 ? -4.530 -26.417 -16.074 1.00 62.81 126 PRO A N 1
ATOM 971 C CA . PRO A 1 126 ? -4.989 -25.341 -16.937 1.00 62.81 126 PRO A CA 1
ATOM 972 C C . PRO A 1 126 ? -6.433 -25.597 -17.365 1.00 62.81 126 PRO A C 1
ATOM 974 O O . PRO A 1 126 ? -6.732 -26.521 -18.118 1.00 62.81 126 PRO A O 1
ATOM 977 N N . SER A 1 127 ? -7.340 -24.776 -16.855 1.00 59.28 127 SER A N 1
ATOM 978 C CA . SER A 1 127 ? -8.702 -24.672 -17.352 1.00 59.28 127 SER A CA 1
ATOM 979 C C . SER A 1 127 ? -8.849 -23.260 -17.904 1.00 59.28 127 SER A C 1
ATOM 981 O O . SER A 1 127 ? -8.261 -22.323 -17.365 1.00 59.28 127 SER A O 1
ATOM 983 N N . GLY A 1 128 ? -9.606 -23.075 -18.985 1.00 53.47 128 GLY A N 1
ATOM 984 C CA . GLY A 1 128 ? -9.849 -21.743 -19.558 1.00 53.47 128 GLY A CA 1
ATOM 985 C C . GLY A 1 128 ? -10.604 -20.780 -18.626 1.00 53.47 128 GLY A C 1
ATOM 986 O O . GLY A 1 128 ? -10.966 -19.691 -19.059 1.00 53.47 128 GLY A O 1
ATOM 987 N N . VAL A 1 129 ? -10.863 -21.175 -17.374 1.00 56.88 129 VAL A N 1
ATOM 988 C CA . VAL A 1 129 ? -11.633 -20.442 -16.372 1.00 56.88 129 VAL A CA 1
ATOM 989 C C . VAL A 1 129 ? -10.767 -20.228 -15.128 1.00 56.88 129 VAL A C 1
ATOM 991 O O . VAL A 1 129 ? -10.251 -21.175 -14.536 1.00 56.88 129 VAL A O 1
ATOM 994 N N . PHE A 1 130 ? -10.612 -18.968 -14.725 1.00 64.19 130 PHE A N 1
ATOM 995 C CA . PHE A 1 130 ? -10.086 -18.602 -13.412 1.00 64.19 130 PHE A CA 1
ATOM 996 C C . PHE A 1 130 ? -11.283 -18.417 -12.477 1.00 64.19 130 PHE A C 1
ATOM 998 O O . PHE A 1 130 ? -12.030 -17.454 -12.637 1.00 64.19 130 PHE A O 1
ATOM 1005 N N . ASP A 1 131 ? -11.484 -19.353 -11.551 1.00 68.00 131 ASP A N 1
ATOM 1006 C CA . ASP A 1 131 ? -12.547 -19.285 -10.544 1.00 68.00 131 ASP A CA 1
ATOM 1007 C C . ASP A 1 131 ? -11.921 -18.969 -9.181 1.00 68.00 131 ASP A C 1
ATOM 1009 O O . ASP A 1 131 ? -11.000 -19.661 -8.748 1.00 68.00 131 ASP A O 1
ATOM 1013 N N . MET A 1 132 ? -12.390 -17.900 -8.539 1.00 73.38 132 MET A N 1
ATOM 1014 C CA . MET A 1 132 ? -12.006 -17.519 -7.182 1.00 73.38 132 MET A CA 1
ATOM 1015 C C . MET A 1 132 ? -13.211 -17.749 -6.289 1.00 73.38 132 MET A C 1
ATOM 1017 O O . MET A 1 132 ? -14.278 -17.184 -6.533 1.00 73.38 132 MET A O 1
ATOM 1021 N N . ARG A 1 133 ? -13.035 -18.546 -5.238 1.00 81.19 133 ARG A N 1
ATOM 1022 C CA . ARG A 1 133 ? -14.118 -18.859 -4.305 1.00 81.19 133 ARG A CA 1
ATOM 1023 C C . ARG A 1 133 ? -13.828 -18.276 -2.946 1.00 81.19 133 ARG A C 1
ATOM 1025 O O . ARG A 1 133 ? -12.693 -18.269 -2.483 1.00 81.19 133 ARG A O 1
ATOM 1032 N N . MET A 1 134 ? -14.882 -17.790 -2.311 1.00 82.81 134 MET A N 1
ATOM 1033 C CA . MET A 1 134 ? -14.834 -17.312 -0.943 1.00 82.81 134 MET A CA 1
ATOM 1034 C C . MET A 1 134 ? -15.719 -18.197 -0.080 1.00 82.81 134 MET A C 1
ATOM 1036 O O . MET A 1 134 ? -16.888 -18.410 -0.398 1.00 82.81 134 MET A O 1
ATOM 1040 N N . SER A 1 135 ? -15.173 -18.679 1.030 1.00 85.31 135 SER A N 1
ATOM 1041 C CA . SER A 1 135 ? -15.912 -19.467 2.013 1.00 85.31 135 SER A CA 1
ATOM 1042 C C . SER A 1 135 ? -15.662 -18.942 3.422 1.00 85.31 135 SER A C 1
ATOM 1044 O O . SER A 1 135 ? -14.530 -18.613 3.784 1.00 85.31 135 SER A O 1
ATOM 1046 N N . SER A 1 136 ? -16.716 -18.890 4.238 1.00 81.69 136 SER A N 1
ATOM 1047 C CA . SER A 1 136 ? -16.584 -18.610 5.669 1.00 81.69 136 SER A CA 1
ATOM 1048 C C . SER A 1 136 ? -16.027 -19.830 6.398 1.00 81.69 136 SER A C 1
ATOM 1050 O O . SER A 1 136 ? -16.478 -20.951 6.169 1.00 81.69 136 SER A O 1
ATOM 1052 N N . ARG A 1 137 ? -15.088 -19.605 7.319 1.00 76.19 137 ARG A N 1
ATOM 1053 C CA . ARG A 1 137 ? -14.628 -20.601 8.296 1.00 76.19 137 ARG A CA 1
ATOM 1054 C C . ARG A 1 137 ? -15.275 -20.400 9.670 1.00 76.19 137 ARG A C 1
ATOM 1056 O O . ARG A 1 137 ? -14.663 -20.686 10.696 1.00 76.19 137 ARG A O 1
ATOM 1063 N N . GLY A 1 138 ? -16.491 -19.853 9.714 1.00 71.81 138 GLY A N 1
ATOM 1064 C CA . GLY A 1 138 ? -17.153 -19.510 10.972 1.00 71.81 138 GLY A CA 1
ATOM 1065 C C . GLY A 1 138 ? -16.357 -18.461 11.755 1.00 71.81 138 GLY A C 1
ATOM 1066 O O . GLY A 1 138 ? -15.967 -17.436 11.200 1.00 71.81 138 GLY A O 1
ATOM 1067 N N . SER A 1 139 ? -16.079 -18.718 13.037 1.00 66.06 139 SER A N 1
ATOM 1068 C CA . SER A 1 139 ? -15.305 -17.809 13.901 1.00 66.06 139 SER A CA 1
ATOM 1069 C C . SER A 1 139 ? -13.819 -17.703 13.530 1.00 66.06 139 SER A C 1
ATOM 1071 O O . SER A 1 139 ? -13.130 -16.821 14.034 1.00 66.06 139 SER A O 1
ATOM 1073 N N . SER A 1 140 ? -13.315 -18.570 12.645 1.00 65.62 140 SER A N 1
ATOM 1074 C CA . SER A 1 140 ? -11.911 -18.606 12.207 1.00 65.62 140 SER A CA 1
ATOM 1075 C C . SER A 1 140 ? -11.622 -17.723 10.980 1.00 65.62 140 SER A C 1
ATOM 1077 O O . SER A 1 140 ? -10.540 -17.804 10.392 1.00 65.62 140 SER A O 1
ATOM 1079 N N . GLY A 1 141 ? -12.589 -16.900 10.561 1.00 84.44 141 GLY A N 1
ATOM 1080 C CA . GLY A 1 141 ? -12.429 -15.898 9.506 1.00 84.44 141 GLY A CA 1
ATOM 1081 C C . GLY A 1 141 ? -12.828 -16.373 8.105 1.00 84.44 141 GLY A C 1
ATOM 1082 O O . GLY A 1 141 ? -13.753 -17.172 7.949 1.00 84.44 141 GLY A O 1
ATOM 1083 N N . LEU A 1 142 ? -12.160 -15.856 7.072 1.00 87.81 142 LEU A N 1
ATOM 1084 C CA . LEU A 1 142 ? -12.506 -16.082 5.661 1.00 87.81 142 LEU A CA 1
ATOM 1085 C C . LEU A 1 142 ? -11.405 -16.853 4.932 1.00 87.81 142 LEU A C 1
ATOM 1087 O O . LEU A 1 142 ? -10.220 -16.658 5.191 1.00 87.81 142 LEU A O 1
ATOM 1091 N N . THR A 1 143 ? -11.788 -17.722 4.000 1.00 88.88 143 THR A N 1
ATOM 1092 C CA . THR A 1 143 ? -10.860 -18.382 3.072 1.00 88.88 143 THR A CA 1
ATOM 1093 C C . THR A 1 143 ? -11.148 -17.939 1.652 1.00 88.88 143 THR A C 1
ATOM 1095 O O . THR A 1 143 ? -12.302 -17.951 1.224 1.00 88.88 143 THR A O 1
ATOM 1098 N N . ILE A 1 144 ? -10.092 -17.539 0.949 1.00 86.56 144 ILE A N 1
ATOM 1099 C CA . ILE A 1 144 ? -10.132 -17.180 -0.465 1.00 86.56 144 ILE A CA 1
ATOM 1100 C C . ILE A 1 144 ? -9.336 -18.236 -1.222 1.00 86.56 144 ILE A C 1
ATOM 1102 O O . ILE A 1 144 ? -8.112 -18.298 -1.107 1.00 86.56 144 ILE A O 1
ATOM 1106 N N . GLU A 1 145 ? -10.037 -19.072 -1.976 1.00 85.06 145 GLU A N 1
ATOM 1107 C CA . GLU A 1 145 ? -9.440 -20.089 -2.834 1.00 85.06 145 GLU A CA 1
ATOM 1108 C C . GLU A 1 145 ? -8.939 -19.435 -4.125 1.00 85.06 145 GLU A C 1
ATOM 1110 O O . GLU A 1 145 ? -9.694 -18.766 -4.840 1.00 85.06 145 GLU A O 1
ATOM 1115 N N . LEU A 1 146 ? -7.654 -19.628 -4.418 1.00 83.06 146 LEU A N 1
ATOM 1116 C CA . LEU A 1 146 ? -6.975 -19.065 -5.577 1.00 83.06 146 LEU A CA 1
ATOM 1117 C C . LEU A 1 146 ? -6.299 -20.182 -6.383 1.00 83.06 146 LEU A C 1
ATOM 1119 O O . LEU A 1 146 ? -5.460 -20.910 -5.843 1.00 83.06 146 LEU A O 1
ATOM 1123 N N . PRO A 1 147 ? -6.619 -20.324 -7.679 1.00 77.06 147 PRO A N 1
ATOM 1124 C CA . PRO A 1 147 ? -6.016 -21.357 -8.501 1.00 77.06 147 PRO A CA 1
ATOM 1125 C C . PRO A 1 147 ? -4.584 -20.970 -8.882 1.00 77.06 147 PRO A C 1
ATOM 1127 O O . PRO A 1 147 ? -4.339 -19.910 -9.468 1.00 77.06 147 PRO A O 1
ATOM 1130 N N . LEU A 1 148 ? -3.646 -21.871 -8.606 1.00 74.44 148 LEU A N 1
ATOM 1131 C CA . LEU A 1 148 ? -2.307 -21.860 -9.172 1.00 74.44 148 LEU A CA 1
ATOM 1132 C C . LEU A 1 148 ? -2.298 -22.773 -10.401 1.00 74.44 148 LEU A C 1
ATOM 1134 O O . LEU A 1 148 ? -2.440 -23.989 -10.281 1.00 74.44 148 LEU A O 1
ATOM 1138 N N . ILE A 1 149 ? -2.177 -22.177 -11.586 1.00 66.38 149 ILE A N 1
ATOM 1139 C CA . ILE A 1 149 ? -2.213 -22.916 -12.851 1.00 66.38 149 ILE A CA 1
ATOM 1140 C C . ILE A 1 149 ? -0.852 -23.571 -13.088 1.00 66.38 149 ILE A C 1
ATOM 1142 O O . ILE A 1 149 ? 0.146 -22.878 -13.278 1.00 66.38 149 ILE A O 1
ATOM 1146 N N . ASP A 1 150 ? -0.837 -24.901 -13.112 1.00 58.41 150 ASP A N 1
ATOM 1147 C CA . ASP A 1 150 ? 0.344 -25.699 -13.435 1.00 58.41 150 ASP A CA 1
ATOM 1148 C C . ASP A 1 150 ? 0.613 -25.665 -14.952 1.00 58.41 150 ASP A C 1
ATOM 1150 O O . ASP A 1 150 ? -0.084 -26.308 -15.739 1.00 58.41 150 ASP A O 1
ATOM 1154 N N . ALA A 1 151 ? 1.591 -24.868 -15.389 1.00 53.62 151 ALA A N 1
ATOM 1155 C CA . ALA A 1 151 ? 1.886 -24.618 -16.804 1.00 53.62 151 ALA A CA 1
ATOM 1156 C C . ALA A 1 151 ? 2.840 -25.658 -17.438 1.00 53.62 151 ALA A C 1
ATOM 1158 O O . ALA A 1 151 ? 3.633 -25.315 -18.315 1.00 53.62 151 ALA A O 1
ATOM 1159 N N . ARG A 1 152 ? 2.766 -26.931 -17.019 1.00 51.16 152 ARG A N 1
ATOM 1160 C CA . ARG A 1 152 ? 3.600 -28.038 -17.544 1.00 51.16 152 ARG A CA 1
ATOM 1161 C C . ARG A 1 152 ? 3.327 -28.397 -19.006 1.00 51.16 152 ARG A C 1
ATOM 1163 O O . ARG A 1 152 ? 4.192 -28.972 -19.660 1.00 51.16 152 ARG A O 1
ATOM 1170 N N . GLU A 1 153 ? 2.163 -28.044 -19.548 1.00 40.50 153 GLU A N 1
ATOM 1171 C CA . GLU A 1 153 ? 1.826 -28.295 -20.950 1.00 40.50 153 GLU A CA 1
ATOM 1172 C C . GLU A 1 153 ? 1.458 -27.001 -21.684 1.00 40.50 153 GLU A C 1
ATOM 1174 O O . GLU A 1 153 ? 0.509 -26.316 -21.322 1.00 40.50 153 GLU A O 1
ATOM 1179 N N . LYS A 1 154 ? 2.254 -26.703 -22.723 1.00 39.94 154 LYS A N 1
ATOM 1180 C CA . LYS A 1 154 ? 2.043 -25.771 -23.848 1.00 39.94 154 LYS A CA 1
ATOM 1181 C C . LYS A 1 154 ? 1.263 -24.479 -23.563 1.00 39.94 154 LYS A C 1
ATOM 1183 O O . LYS A 1 154 ? 0.048 -24.485 -23.437 1.00 39.94 154 LYS A O 1
ATOM 1188 N N . ALA A 1 155 ? 1.990 -23.365 -23.707 1.00 45.50 155 ALA A N 1
ATOM 1189 C CA . ALA A 1 155 ? 1.490 -22.016 -23.973 1.00 45.50 155 ALA A CA 1
ATOM 1190 C C . ALA A 1 155 ? 0.290 -21.606 -23.105 1.00 45.50 155 ALA A C 1
ATOM 1192 O O . ALA A 1 155 ? -0.866 -21.779 -23.486 1.00 45.50 155 ALA A O 1
ATOM 1193 N N . LEU A 1 156 ? 0.594 -20.982 -21.962 1.00 42.38 156 LEU A N 1
ATOM 1194 C CA . LEU A 1 156 ? -0.378 -20.267 -21.135 1.00 42.38 156 LEU A CA 1
ATOM 1195 C C . LEU A 1 156 ? -1.399 -19.516 -22.014 1.00 42.38 156 LEU A C 1
ATOM 1197 O O . LEU A 1 156 ? -0.987 -18.718 -22.869 1.00 42.38 156 LEU A O 1
ATOM 1201 N N . PRO A 1 157 ? -2.714 -19.726 -21.806 1.00 37.59 157 PRO A N 1
ATOM 1202 C CA . PRO A 1 157 ? -3.739 -18.943 -22.467 1.00 37.59 157 PRO A CA 1
ATOM 1203 C C . PRO A 1 157 ? -3.451 -17.461 -22.245 1.00 37.59 157 PRO A C 1
ATOM 1205 O O . PRO A 1 157 ? -3.284 -16.985 -21.123 1.00 37.59 157 PRO A O 1
ATOM 1208 N N . THR A 1 158 ? -3.406 -16.726 -23.345 1.00 45.22 158 THR A N 1
ATOM 1209 C CA . THR A 1 158 ? -3.121 -15.294 -23.494 1.00 45.22 158 THR A CA 1
ATOM 1210 C C . THR A 1 158 ? -4.097 -14.357 -22.754 1.00 45.22 158 THR A C 1
ATOM 1212 O O . THR A 1 158 ? -4.075 -13.151 -22.983 1.00 45.22 158 THR A O 1
ATOM 1215 N N . GLY A 1 159 ? -4.923 -14.866 -21.833 1.00 37.00 159 GLY A N 1
ATOM 1216 C CA . GLY A 1 159 ? -6.016 -14.150 -21.167 1.00 37.00 159 GLY A CA 1
ATOM 1217 C C . GLY A 1 159 ? -5.605 -13.140 -20.091 1.00 37.00 159 GLY A C 1
ATOM 1218 O O . GLY A 1 159 ? -6.466 -12.443 -19.566 1.00 37.00 159 GLY A O 1
ATOM 1219 N N . ARG A 1 160 ? -4.312 -13.025 -19.760 1.00 42.88 160 ARG A N 1
ATOM 1220 C CA . ARG A 1 160 ? -3.786 -12.019 -18.812 1.00 42.88 160 ARG A CA 1
ATOM 1221 C C . ARG A 1 160 ? -2.907 -10.947 -19.464 1.00 42.88 160 ARG A C 1
ATOM 1223 O O . ARG A 1 160 ? -2.139 -10.285 -18.774 1.00 42.88 160 ARG A O 1
ATOM 1230 N N . ARG A 1 161 ? -2.987 -10.757 -20.785 1.00 40.22 161 ARG A N 1
ATOM 1231 C CA . ARG A 1 161 ? -2.236 -9.683 -21.454 1.00 40.22 161 ARG A CA 1
ATOM 1232 C C . ARG A 1 161 ? -3.061 -8.399 -21.484 1.00 40.22 161 ARG A C 1
ATOM 1234 O O . ARG A 1 161 ? -4.118 -8.348 -22.106 1.00 40.22 161 ARG A O 1
ATOM 1241 N N . VAL A 1 162 ? -2.555 -7.348 -20.841 1.00 36.56 162 VAL A N 1
ATOM 1242 C CA . VAL A 1 162 ? -3.032 -5.976 -21.064 1.00 36.56 162 VAL A CA 1
ATOM 1243 C C . VA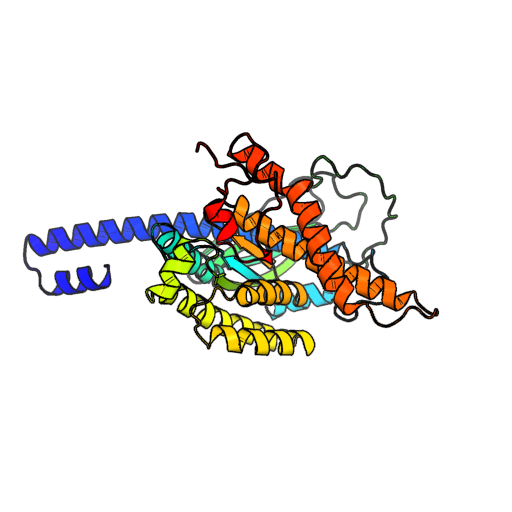L A 1 162 ? -2.764 -5.619 -22.539 1.00 36.56 162 VAL A C 1
ATOM 1245 O O . VAL A 1 162 ? -1.650 -5.866 -23.017 1.00 36.56 162 VAL A O 1
ATOM 1248 N N . PRO A 1 163 ? -3.731 -5.051 -23.285 1.00 28.58 163 PRO A N 1
ATOM 1249 C CA . PRO A 1 163 ? -3.488 -4.563 -24.643 1.00 28.58 163 PRO A CA 1
ATOM 1250 C C . PRO A 1 163 ? -2.311 -3.571 -24.655 1.00 28.58 163 PRO A C 1
ATOM 1252 O O . PRO A 1 163 ? -2.372 -2.548 -23.977 1.00 28.58 163 PRO A O 1
ATOM 1255 N N . GLY A 1 164 ? -1.232 -3.883 -25.387 1.00 34.75 164 GLY A N 1
ATOM 1256 C CA . GLY A 1 164 ? -0.035 -3.028 -25.501 1.00 34.75 164 GLY A CA 1
ATOM 1257 C C . GLY A 1 164 ? 1.312 -3.716 -25.240 1.00 34.75 164 GLY A C 1
ATOM 1258 O O . GLY A 1 164 ? 2.338 -3.192 -25.652 1.00 34.75 164 GLY A O 1
ATOM 1259 N N . GLN A 1 165 ? 1.340 -4.915 -24.649 1.00 38.66 165 GLN A N 1
ATOM 1260 C CA . GLN A 1 165 ? 2.574 -5.711 -24.474 1.00 38.66 165 GLN A CA 1
ATOM 1261 C C . GLN A 1 165 ? 2.895 -6.618 -25.682 1.00 38.66 165 GLN A C 1
ATOM 1263 O O . GLN A 1 165 ? 3.488 -7.687 -25.548 1.00 38.66 165 GLN A O 1
ATOM 1268 N N . ALA A 1 166 ? 2.467 -6.216 -26.880 1.00 31.61 166 ALA A N 1
ATOM 1269 C CA . ALA A 1 166 ? 2.707 -6.949 -28.116 1.00 31.61 166 ALA A CA 1
ATOM 1270 C C . ALA A 1 166 ? 4.090 -6.608 -28.691 1.00 31.61 166 ALA A C 1
ATOM 1272 O O . ALA A 1 166 ? 4.205 -5.909 -29.691 1.00 31.61 166 ALA A O 1
ATOM 1273 N N . ALA A 1 167 ? 5.143 -7.128 -28.071 1.00 29.80 167 ALA A N 1
ATOM 1274 C CA . ALA A 1 167 ? 6.377 -7.416 -28.786 1.00 29.80 167 ALA A CA 1
ATOM 1275 C C . ALA A 1 167 ? 6.761 -8.865 -28.459 1.00 29.80 167 ALA A C 1
ATOM 1277 O O . ALA A 1 167 ? 6.859 -9.211 -27.278 1.00 29.80 167 ALA A O 1
ATOM 1278 N N . PRO A 1 168 ? 6.912 -9.743 -29.464 1.00 34.97 168 PRO A N 1
ATOM 1279 C CA . PRO A 1 168 ? 7.319 -11.115 -29.242 1.00 34.97 168 PRO A CA 1
ATOM 1280 C C . PRO A 1 168 ? 8.803 -11.097 -28.881 1.00 34.97 168 PRO A C 1
ATOM 1282 O O . PRO A 1 168 ? 9.664 -11.235 -29.743 1.00 34.97 168 PRO A O 1
ATOM 1285 N N . VAL A 1 169 ? 9.124 -10.932 -27.600 1.00 33.84 169 VAL A N 1
ATOM 1286 C CA . VAL A 1 169 ? 10.387 -11.479 -27.116 1.00 33.84 169 VAL A CA 1
ATOM 1287 C C . VAL A 1 169 ? 10.154 -12.981 -27.100 1.00 33.84 169 VAL A C 1
ATOM 1289 O O . VAL A 1 169 ? 9.416 -13.501 -26.264 1.00 33.84 169 VAL A O 1
ATOM 1292 N N . SER A 1 170 ? 10.685 -13.658 -28.116 1.00 31.77 170 SER A N 1
ATOM 1293 C CA . SER A 1 170 ? 10.750 -15.112 -28.201 1.00 31.77 170 SER A CA 1
ATOM 1294 C C . SER A 1 170 ? 11.667 -15.624 -27.089 1.00 31.77 170 SER A C 1
ATOM 1296 O O . SER A 1 170 ? 12.793 -16.039 -27.343 1.00 31.77 170 SER A O 1
ATOM 1298 N N . LEU A 1 171 ? 11.198 -15.561 -25.844 1.00 35.94 171 LEU A N 1
ATOM 1299 C CA . LEU A 1 171 ? 11.746 -16.355 -24.761 1.00 35.94 171 LEU A CA 1
ATOM 1300 C C . LEU A 1 171 ? 11.228 -17.769 -25.009 1.00 35.94 171 LEU A C 1
ATOM 1302 O O . LEU A 1 171 ? 10.035 -18.049 -24.874 1.00 35.94 171 LEU A O 1
ATOM 1306 N N . SER A 1 172 ? 12.124 -18.638 -25.470 1.00 31.66 172 SER A N 1
ATOM 1307 C CA . SER A 1 172 ? 11.942 -20.084 -25.375 1.00 31.66 172 SER A CA 1
ATOM 1308 C C . SER A 1 172 ? 11.410 -20.424 -23.980 1.00 31.66 172 SER A C 1
ATOM 1310 O O . SER A 1 172 ? 11.890 -19.818 -23.022 1.00 31.66 172 SER A O 1
ATOM 1312 N N . PRO A 1 173 ? 10.454 -21.357 -23.831 1.00 39.53 173 PRO A N 1
ATOM 1313 C CA . PRO A 1 173 ? 10.018 -21.797 -22.518 1.00 39.53 173 PRO A CA 1
ATOM 1314 C C . PRO A 1 173 ? 11.192 -22.532 -21.867 1.00 39.53 173 PRO A C 1
ATOM 1316 O O . PRO A 1 173 ? 11.361 -23.734 -22.050 1.00 39.53 173 PRO A O 1
ATOM 1319 N N . SER A 1 174 ? 12.043 -21.805 -21.149 1.00 37.38 174 SER A N 1
ATOM 1320 C CA . SER A 1 174 ? 12.800 -22.396 -20.064 1.00 37.38 174 SER A CA 1
ATOM 1321 C C . SER A 1 174 ? 11.746 -22.920 -19.098 1.00 37.38 174 SER A C 1
ATOM 1323 O O . SER A 1 174 ? 10.903 -22.196 -18.576 1.00 37.38 174 SER A O 1
ATOM 1325 N N . SER A 1 175 ? 11.680 -24.237 -19.005 1.00 40.78 175 SER A N 1
ATOM 1326 C CA . SER A 1 175 ? 10.899 -24.944 -18.008 1.00 40.78 175 SER A CA 1
ATOM 1327 C C . SER A 1 175 ? 11.304 -24.412 -16.636 1.00 40.78 175 SER A C 1
ATOM 1329 O O . SER A 1 175 ? 12.426 -24.662 -16.198 1.00 40.78 175 SER A O 1
ATOM 1331 N N . CYS A 1 176 ? 10.416 -23.660 -15.981 1.00 38.91 176 CYS A N 1
ATOM 1332 C CA . CYS A 1 176 ? 10.602 -23.243 -14.598 1.00 38.91 176 CYS A CA 1
ATOM 1333 C C . CYS A 1 176 ? 10.563 -24.499 -13.717 1.00 38.91 176 CYS A C 1
ATOM 1335 O O . CYS A 1 176 ? 9.507 -24.938 -13.266 1.00 38.91 176 CYS A O 1
ATOM 1337 N N . SER A 1 177 ? 11.729 -25.101 -13.495 1.00 42.41 177 SER A N 1
ATOM 1338 C CA . SER A 1 177 ? 11.878 -26.450 -12.941 1.00 42.41 177 SER A CA 1
ATOM 1339 C C . SER A 1 177 ? 11.592 -26.567 -11.439 1.00 42.41 177 SER A C 1
ATOM 1341 O O . SER A 1 177 ? 11.866 -27.589 -10.820 1.00 42.41 177 SER A O 1
ATOM 1343 N N . SER A 1 178 ? 11.096 -25.505 -10.801 1.00 46.59 178 SER A N 1
ATOM 1344 C CA . SER A 1 178 ? 10.959 -25.426 -9.338 1.00 46.59 178 SER A CA 1
ATOM 1345 C C . SER A 1 178 ? 9.514 -25.510 -8.841 1.00 46.59 178 SER A C 1
ATOM 1347 O O . SER A 1 178 ? 9.302 -25.840 -7.675 1.00 46.59 178 SER A O 1
ATOM 1349 N N . VAL A 1 179 ? 8.517 -25.319 -9.715 1.00 50.56 179 VAL A N 1
ATOM 1350 C CA . VAL A 1 179 ? 7.110 -25.692 -9.439 1.00 50.56 179 VAL A CA 1
ATOM 1351 C C . VAL A 1 179 ? 6.856 -27.175 -9.785 1.00 50.56 179 VAL A C 1
ATOM 1353 O O . VAL A 1 179 ? 5.807 -27.735 -9.460 1.00 50.56 179 VAL A O 1
ATOM 1356 N N . ASP A 1 180 ? 7.853 -27.865 -10.353 1.00 52.03 180 ASP A N 1
ATOM 1357 C CA . ASP A 1 180 ? 7.788 -29.276 -10.761 1.00 52.03 180 ASP A CA 1
ATOM 1358 C C . ASP A 1 180 ? 7.491 -30.254 -9.604 1.00 52.03 180 ASP A C 1
ATOM 1360 O O . ASP A 1 180 ? 6.982 -31.356 -9.834 1.00 52.03 180 ASP A O 1
ATOM 1364 N N . HIS A 1 181 ? 7.681 -29.839 -8.348 1.00 55.38 181 HIS A N 1
ATOM 1365 C CA . HIS A 1 181 ? 7.399 -30.666 -7.168 1.00 55.38 181 HIS A CA 1
ATOM 1366 C C . HIS A 1 181 ? 5.983 -30.523 -6.594 1.00 55.38 181 HIS A C 1
ATOM 1368 O O . HIS A 1 181 ? 5.574 -31.351 -5.779 1.00 55.38 181 HIS A O 1
ATOM 1374 N N . LEU A 1 182 ? 5.210 -29.514 -7.000 1.00 66.62 182 LEU A N 1
ATOM 1375 C CA . LEU A 1 182 ? 3.860 -29.317 -6.474 1.00 66.62 182 LEU A CA 1
ATOM 1376 C C . LEU A 1 182 ? 2.857 -30.151 -7.266 1.00 66.62 182 LEU A C 1
ATOM 1378 O O . LEU A 1 182 ? 2.493 -29.818 -8.391 1.00 66.62 182 LEU A O 1
ATOM 1382 N N . ALA A 1 183 ? 2.424 -31.261 -6.671 1.00 69.75 183 ALA A N 1
ATOM 1383 C CA . ALA A 1 183 ? 1.407 -32.117 -7.260 1.00 69.75 183 ALA A CA 1
ATOM 1384 C C . ALA A 1 183 ? 0.094 -31.347 -7.483 1.00 69.75 183 ALA A C 1
ATOM 1386 O O . ALA A 1 183 ? -0.351 -30.566 -6.640 1.00 69.75 183 ALA A O 1
ATOM 1387 N N . VAL A 1 184 ? -0.566 -31.603 -8.615 1.00 71.00 184 VAL A N 1
ATOM 1388 C CA . VAL A 1 184 ? -1.937 -31.128 -8.843 1.00 71.00 184 VAL A CA 1
ATOM 1389 C C . VAL A 1 184 ? -2.821 -31.605 -7.691 1.00 71.00 184 VAL A C 1
ATOM 1391 O O . VAL A 1 184 ? -2.823 -32.787 -7.351 1.00 71.00 184 VAL A O 1
ATOM 1394 N N . GLY A 1 185 ? -3.588 -30.686 -7.107 1.00 70.25 185 GLY A N 1
ATOM 1395 C CA . GLY A 1 185 ? -4.396 -30.941 -5.917 1.00 70.25 185 GLY A CA 1
ATOM 1396 C C . GLY A 1 185 ? -3.735 -30.533 -4.600 1.00 70.25 185 GLY A C 1
ATOM 1397 O O . GLY A 1 185 ? -4.443 -30.485 -3.596 1.00 70.25 185 GLY A O 1
ATOM 1398 N N . THR A 1 186 ? -2.444 -30.173 -4.589 1.00 80.62 186 THR A N 1
ATOM 1399 C CA . THR A 1 186 ? -1.819 -29.564 -3.408 1.00 80.62 186 THR A CA 1
ATOM 1400 C C . THR A 1 186 ? -2.547 -28.277 -3.033 1.00 80.62 186 THR A C 1
ATOM 1402 O O . THR A 1 186 ? -2.888 -27.461 -3.898 1.00 80.62 186 THR A O 1
ATOM 1405 N N . ARG A 1 187 ? -2.785 -28.118 -1.728 1.00 86.06 187 ARG A N 1
ATOM 1406 C CA . ARG A 1 187 ? -3.388 -26.936 -1.118 1.00 86.06 187 ARG A CA 1
ATOM 1407 C C . ARG A 1 187 ? -2.398 -26.315 -0.149 1.00 86.06 187 ARG A C 1
ATOM 1409 O O . ARG A 1 187 ? -1.844 -27.035 0.674 1.00 86.06 187 ARG A O 1
ATOM 1416 N N . LEU A 1 188 ? -2.197 -25.008 -0.255 1.00 89.12 188 LEU A N 1
ATOM 1417 C CA . LEU A 1 188 ? -1.368 -24.237 0.666 1.00 89.12 188 LEU A CA 1
ATOM 1418 C C . LEU A 1 188 ? -2.247 -23.187 1.331 1.00 89.12 188 LEU A C 1
ATOM 1420 O O . LEU A 1 188 ? -2.782 -22.313 0.647 1.00 89.12 188 LEU A O 1
ATOM 1424 N N . ASP A 1 189 ? -2.382 -23.281 2.648 1.00 92.56 189 ASP A N 1
ATOM 1425 C CA . ASP A 1 189 ? -3.096 -22.295 3.448 1.00 92.56 189 ASP A CA 1
ATOM 1426 C C . ASP A 1 189 ? -2.112 -21.220 3.904 1.00 92.56 189 ASP A C 1
ATOM 1428 O O . ASP A 1 189 ? -1.200 -21.471 4.687 1.00 92.56 189 ASP A O 1
ATOM 1432 N N . ILE A 1 190 ? -2.295 -20.006 3.397 1.00 95.62 190 ILE A N 1
ATOM 1433 C CA . ILE A 1 190 ? -1.390 -18.882 3.617 1.00 95.62 190 ILE A CA 1
ATOM 1434 C C . ILE A 1 190 ? -2.110 -17.849 4.477 1.00 95.62 190 ILE A C 1
ATOM 1436 O O . ILE A 1 190 ? -3.107 -17.246 4.063 1.00 95.62 190 ILE A O 1
ATOM 1440 N N . ALA A 1 191 ? -1.608 -17.645 5.693 1.00 97.06 191 ALA A N 1
ATOM 1441 C CA . ALA A 1 191 ? -2.064 -16.564 6.559 1.00 97.06 191 ALA A CA 1
ATOM 1442 C C . ALA A 1 191 ? -1.706 -15.201 5.952 1.00 97.06 191 ALA A C 1
ATOM 1444 O O . ALA A 1 191 ? -0.673 -15.055 5.300 1.00 97.06 191 ALA A O 1
ATOM 1445 N N . VAL A 1 192 ? -2.541 -14.192 6.178 1.00 98.12 192 VAL A N 1
ATOM 1446 C CA . VAL A 1 192 ? -2.255 -12.818 5.758 1.00 98.12 192 VAL A CA 1
ATOM 1447 C C . VAL A 1 192 ? -1.660 -12.059 6.936 1.00 98.12 192 VAL A C 1
ATOM 1449 O O . VAL A 1 192 ? -2.203 -12.091 8.038 1.00 98.12 192 VAL A O 1
ATOM 1452 N N . VAL A 1 193 ? -0.559 -11.352 6.693 1.00 98.56 193 VAL A N 1
ATOM 1453 C CA . VAL A 1 193 ? 0.099 -10.475 7.665 1.00 98.56 193 VAL A CA 1
ATOM 1454 C C . VAL A 1 193 ? -0.061 -9.034 7.174 1.00 98.56 193 VAL A C 1
ATOM 1456 O O . VAL A 1 193 ? 0.767 -8.556 6.398 1.00 98.56 193 VAL A O 1
ATOM 1459 N N . PRO A 1 194 ? -1.167 -8.351 7.515 1.00 98.38 194 PRO A N 1
ATOM 1460 C CA . PRO A 1 194 ? -1.444 -7.018 7.003 1.00 98.38 194 PRO A CA 1
ATOM 1461 C C . PRO A 1 194 ? -0.739 -5.939 7.831 1.00 98.38 194 PRO A C 1
ATOM 1463 O O . PRO A 1 194 ? -0.755 -5.978 9.060 1.00 98.38 194 PRO A O 1
ATOM 1466 N N . VAL A 1 195 ? -0.168 -4.943 7.157 1.00 98.62 195 VAL A N 1
ATOM 1467 C CA . VAL A 1 195 ? 0.397 -3.740 7.784 1.00 98.62 195 VAL A CA 1
ATOM 1468 C C . VAL A 1 195 ? -0.036 -2.496 7.015 1.00 98.62 195 VAL A C 1
ATOM 1470 O O . VAL A 1 195 ? -0.166 -2.528 5.790 1.00 98.62 195 VAL A O 1
ATOM 1473 N N . LEU A 1 196 ? -0.262 -1.396 7.729 1.00 98.50 196 LEU A N 1
ATOM 1474 C CA . LEU A 1 196 ? -0.653 -0.107 7.167 1.00 98.50 196 LEU A CA 1
ATOM 1475 C C . LEU A 1 196 ? 0.303 0.970 7.669 1.00 98.50 196 LEU A C 1
ATOM 1477 O O . LEU A 1 196 ? 0.328 1.277 8.856 1.00 98.50 196 LEU A O 1
ATOM 1481 N N . PHE A 1 197 ? 1.045 1.587 6.755 1.00 98.00 197 PHE A N 1
ATOM 1482 C CA . PHE A 1 197 ? 1.851 2.762 7.067 1.00 98.00 197 PHE A CA 1
ATOM 1483 C C . PHE A 1 197 ? 1.248 3.989 6.396 1.00 98.00 197 PHE A C 1
ATOM 1485 O O . PHE A 1 197 ? 1.061 4.025 5.179 1.00 98.00 197 PHE A O 1
ATOM 1492 N N . ASN A 1 198 ? 0.929 5.006 7.192 1.00 96.94 198 ASN A N 1
ATOM 1493 C CA . ASN A 1 198 ? 0.356 6.257 6.727 1.00 96.94 198 ASN A CA 1
ATOM 1494 C C . ASN A 1 198 ? 1.367 7.400 6.819 1.00 96.94 198 ASN A C 1
ATOM 1496 O O . ASN A 1 198 ? 2.004 7.618 7.850 1.00 96.94 198 ASN A O 1
ATOM 1500 N N . GLN A 1 199 ? 1.432 8.195 5.759 1.00 95.19 199 GLN A N 1
ATOM 1501 C CA . GLN A 1 199 ? 2.038 9.514 5.784 1.00 95.19 199 GLN A CA 1
ATOM 1502 C C . GLN A 1 199 ? 1.210 10.459 4.915 1.00 95.19 199 GLN A C 1
ATOM 1504 O O . GLN A 1 199 ? 1.268 10.426 3.684 1.00 95.19 199 GLN A O 1
ATOM 1509 N N . GLY A 1 200 ? 0.444 11.341 5.558 1.00 92.75 200 GLY A N 1
ATOM 1510 C CA . GLY A 1 200 ? -0.342 12.337 4.841 1.00 92.75 200 GLY A CA 1
ATOM 1511 C C . GLY A 1 200 ? 0.547 13.249 3.991 1.00 92.75 200 GLY A C 1
ATOM 1512 O O . GLY A 1 200 ? 1.563 13.776 4.453 1.00 92.75 200 GLY A O 1
ATOM 1513 N N . MET A 1 201 ? 0.166 13.437 2.727 1.00 88.62 201 MET A N 1
ATOM 1514 C CA . MET A 1 201 ? 1.011 14.150 1.761 1.00 88.62 201 MET A CA 1
ATOM 1515 C C . MET A 1 201 ? 0.480 15.535 1.364 1.00 88.62 201 MET A C 1
ATOM 1517 O O . MET A 1 201 ? 1.256 16.392 0.940 1.00 88.62 201 MET A O 1
ATOM 1521 N N . ASN A 1 202 ? -0.824 15.783 1.516 1.00 86.44 202 ASN A N 1
ATOM 1522 C CA . ASN A 1 202 ? -1.479 17.023 1.079 1.00 86.44 202 ASN A CA 1
ATOM 1523 C C . ASN A 1 202 ? -1.193 18.223 2.018 1.00 86.44 202 ASN A C 1
ATOM 1525 O O . ASN A 1 202 ? -0.505 18.112 3.036 1.00 86.44 202 ASN A O 1
ATOM 1529 N N . GLU A 1 203 ? -1.716 19.391 1.661 1.00 84.00 203 GLU A N 1
ATOM 1530 C CA . GLU A 1 203 ? -1.654 20.633 2.436 1.00 84.00 203 GLU A CA 1
ATOM 1531 C C . GLU A 1 203 ? -2.335 20.525 3.805 1.00 84.00 203 GLU A C 1
ATOM 1533 O O . GLU A 1 203 ? -1.836 21.071 4.789 1.00 84.00 203 GLU A O 1
ATOM 1538 N N . LEU A 1 204 ? -3.435 19.770 3.894 1.00 83.69 204 LEU A N 1
ATOM 1539 C CA . LEU A 1 204 ? -4.152 19.560 5.149 1.00 83.69 204 LEU A CA 1
ATOM 1540 C C . LEU A 1 204 ? -3.321 18.757 6.146 1.00 83.69 204 LEU A C 1
ATOM 1542 O O . LEU A 1 204 ? -3.444 18.998 7.343 1.00 83.69 204 LEU A O 1
ATOM 1546 N N . GLN A 1 205 ? -2.441 17.863 5.684 1.00 85.94 205 GLN A N 1
ATOM 1547 C CA . GLN A 1 205 ? -1.498 17.200 6.578 1.00 85.94 205 GLN A CA 1
ATOM 1548 C C . GLN A 1 205 ? -0.488 18.190 7.160 1.00 85.94 205 GLN A C 1
ATOM 1550 O O . GLN A 1 205 ? -0.169 18.094 8.340 1.00 85.94 205 GLN A O 1
ATOM 1555 N N . THR A 1 206 ? -0.014 19.164 6.374 1.00 83.12 206 THR A N 1
ATOM 1556 C CA . THR A 1 206 ? 0.861 20.218 6.911 1.00 83.12 206 THR A CA 1
ATOM 1557 C C . THR A 1 206 ? 0.164 20.938 8.066 1.00 83.12 206 THR A C 1
ATOM 1559 O O . THR A 1 206 ? 0.755 21.098 9.129 1.00 83.12 206 THR A O 1
ATOM 1562 N N . VAL A 1 207 ? -1.119 21.283 7.895 1.00 79.88 207 VAL A N 1
ATOM 1563 C CA . VAL A 1 207 ? -1.934 21.874 8.967 1.00 79.88 207 VAL A CA 1
ATOM 1564 C C . VAL A 1 207 ? -2.056 20.916 10.150 1.00 79.88 207 VAL A C 1
ATOM 1566 O O . VAL A 1 207 ? -1.827 21.333 11.281 1.00 79.88 207 VAL A O 1
ATOM 1569 N N . ALA A 1 208 ? -2.377 19.643 9.904 1.00 77.69 208 ALA A N 1
ATOM 1570 C CA . ALA A 1 208 ? -2.548 18.622 10.937 1.00 77.69 208 ALA A CA 1
ATOM 1571 C C . ALA A 1 208 ? -1.326 18.512 11.848 1.00 77.69 208 ALA A C 1
ATOM 1573 O O . ALA A 1 208 ? -1.476 18.515 13.068 1.00 77.69 208 ALA A O 1
ATOM 1574 N N . ASN A 1 209 ? -0.133 18.476 11.256 1.00 81.88 209 ASN A N 1
ATOM 1575 C CA . ASN A 1 209 ? 1.118 18.417 11.994 1.00 81.88 209 ASN A CA 1
ATOM 1576 C C . ASN A 1 209 ? 1.334 19.685 12.833 1.00 81.88 209 ASN A C 1
ATOM 1578 O O . ASN A 1 209 ? 1.741 19.598 13.986 1.00 81.88 209 ASN A O 1
ATOM 1582 N N . THR A 1 210 ? 1.022 20.866 12.285 1.00 79.25 210 THR A N 1
ATOM 1583 C CA . THR A 1 210 ? 1.138 22.137 13.020 1.00 79.25 210 THR A CA 1
ATOM 1584 C C . THR A 1 210 ? 0.180 22.214 14.210 1.00 79.25 210 THR A C 1
ATOM 1586 O O . THR A 1 210 ? 0.529 22.793 15.234 1.00 79.25 210 THR A O 1
ATOM 1589 N N . VAL A 1 211 ? -1.020 21.635 14.098 1.00 79.94 211 VAL A N 1
ATOM 1590 C CA . VAL A 1 211 ? -2.049 21.690 15.153 1.00 79.94 211 VAL A CA 1
ATOM 1591 C C . VAL A 1 211 ? -2.109 20.437 16.038 1.00 79.94 211 VAL A C 1
ATOM 1593 O O . VAL A 1 211 ? -3.067 20.286 16.795 1.00 79.94 211 VAL A O 1
ATOM 1596 N N . GLY A 1 212 ? -1.137 19.524 15.930 1.00 77.44 212 GLY A N 1
ATOM 1597 C CA . GLY A 1 212 ? -1.071 18.303 16.745 1.00 77.44 212 GLY A CA 1
ATOM 1598 C C . GLY A 1 212 ? -2.215 17.311 16.497 1.00 77.44 212 GLY A C 1
ATOM 1599 O O . GLY A 1 212 ? -2.676 16.647 17.420 1.00 77.44 212 GLY A O 1
ATOM 1600 N N . ARG A 1 213 ? -2.724 17.223 15.262 1.00 78.75 213 ARG A N 1
ATOM 1601 C CA . ARG A 1 213 ? -3.802 16.298 14.851 1.00 78.75 213 ARG A CA 1
ATOM 1602 C C . ARG A 1 213 ? -3.283 15.105 14.040 1.00 78.75 213 ARG A C 1
ATOM 1604 O O . ARG A 1 213 ? -3.981 14.617 13.154 1.00 78.75 213 ARG A O 1
ATOM 1611 N N . SER A 1 214 ? -2.066 14.642 14.310 1.00 81.62 214 SER A N 1
ATOM 1612 C CA . SER A 1 214 ? -1.428 13.490 13.651 1.00 81.62 214 SER A CA 1
ATOM 1613 C C . SER A 1 214 ? -1.590 12.164 14.405 1.00 81.62 214 SER A C 1
ATOM 1615 O O . SER A 1 214 ? -1.223 11.135 13.849 1.00 81.62 214 SER A O 1
ATOM 1617 N N . GLN A 1 215 ? -2.202 12.157 15.597 1.00 88.81 215 GLN A N 1
ATOM 1618 C CA . GLN A 1 215 ? -2.252 10.986 16.489 1.00 88.81 215 GLN A CA 1
ATOM 1619 C C . GLN A 1 215 ? -2.707 9.690 15.801 1.00 88.81 215 GLN A C 1
ATOM 1621 O O . GLN A 1 215 ? -2.041 8.674 15.917 1.00 88.81 215 GLN A O 1
ATOM 1626 N N . LEU A 1 216 ? -3.784 9.736 15.005 1.00 90.94 216 LEU A N 1
ATOM 1627 C CA . LEU A 1 216 ? -4.275 8.550 14.291 1.00 90.94 216 LEU A CA 1
ATOM 1628 C C . LEU A 1 216 ? -3.206 7.940 13.367 1.00 90.94 216 LEU A C 1
ATOM 1630 O O . LEU A 1 216 ? -3.093 6.726 13.277 1.00 90.94 216 LEU A O 1
ATOM 1634 N N . GLN A 1 217 ? -2.423 8.772 12.676 1.00 93.19 217 GLN A N 1
ATOM 1635 C CA . GLN A 1 217 ? -1.327 8.292 11.834 1.00 93.19 217 GLN A CA 1
ATOM 1636 C C . GLN A 1 217 ? -0.219 7.651 12.681 1.00 93.19 217 GLN A C 1
ATOM 1638 O O . GLN A 1 217 ? 0.328 6.626 12.283 1.00 93.19 217 GLN A O 1
ATOM 1643 N N . GLU A 1 218 ? 0.131 8.271 13.807 1.00 92.69 218 GLU A N 1
ATOM 1644 C CA . GLU A 1 218 ? 1.179 7.783 14.709 1.00 92.69 218 GLU A CA 1
ATOM 1645 C C . GLU A 1 218 ? 0.800 6.422 15.297 1.00 92.69 218 GLU A C 1
ATOM 1647 O O . GLU A 1 218 ? 1.584 5.481 15.186 1.00 92.69 218 GLU A O 1
ATOM 1652 N N . ASP A 1 219 ? -0.426 6.287 15.806 1.00 94.88 219 ASP A N 1
ATOM 1653 C CA . ASP A 1 219 ? -0.944 5.043 16.379 1.00 94.88 219 ASP A CA 1
ATOM 1654 C C . ASP A 1 219 ? -0.927 3.906 15.343 1.00 94.88 219 ASP A C 1
ATOM 1656 O O . ASP A 1 219 ? -0.371 2.838 15.596 1.00 94.88 219 ASP A O 1
ATOM 1660 N N . ILE A 1 220 ? -1.446 4.162 14.133 1.00 96.69 220 ILE A N 1
ATOM 1661 C CA . ILE A 1 220 ? -1.459 3.191 13.024 1.00 96.69 220 ILE A CA 1
ATOM 1662 C C . ILE A 1 220 ? -0.039 2.728 12.668 1.00 96.69 220 ILE A C 1
ATOM 1664 O O . ILE A 1 220 ? 0.208 1.531 12.493 1.00 96.69 220 ILE A O 1
ATOM 1668 N N . ASN A 1 221 ? 0.904 3.668 12.561 1.00 97.38 221 ASN A N 1
ATOM 1669 C CA . ASN A 1 221 ? 2.286 3.357 12.205 1.00 97.38 221 ASN A CA 1
ATOM 1670 C C . ASN A 1 221 ? 2.991 2.562 13.310 1.00 97.38 221 ASN A C 1
ATOM 1672 O O . ASN A 1 221 ? 3.739 1.633 13.005 1.00 97.38 221 ASN A O 1
ATOM 1676 N N . VAL A 1 222 ? 2.754 2.900 14.582 1.00 96.88 222 VAL A N 1
ATOM 1677 C CA . VAL A 1 222 ? 3.316 2.177 15.730 1.00 96.88 222 VAL A CA 1
ATOM 1678 C C . VAL A 1 222 ? 2.766 0.755 15.789 1.00 96.88 222 VAL A C 1
ATOM 1680 O O . VAL A 1 222 ? 3.545 -0.193 15.879 1.00 96.88 222 VAL A O 1
ATOM 1683 N N . GLU A 1 223 ? 1.456 0.567 15.670 1.00 97.25 223 GLU A N 1
ATOM 1684 C CA . GLU A 1 223 ? 0.852 -0.768 15.686 1.00 97.25 223 GLU A CA 1
ATOM 1685 C C . GLU A 1 223 ? 1.356 -1.638 14.526 1.00 97.25 223 GLU A C 1
ATOM 1687 O O . GLU A 1 223 ? 1.788 -2.774 14.737 1.00 97.25 223 GLU A O 1
ATOM 1692 N N . SER A 1 224 ? 1.402 -1.083 13.311 1.00 98.31 224 SER A N 1
ATOM 1693 C CA . SER A 1 224 ? 1.952 -1.779 12.142 1.00 98.31 224 SER A CA 1
ATOM 1694 C C . SER A 1 224 ? 3.447 -2.070 12.274 1.00 98.31 224 SER A C 1
ATOM 1696 O O . SER A 1 224 ? 3.920 -3.073 11.737 1.00 98.31 224 SER A O 1
ATOM 1698 N N . SER A 1 225 ? 4.200 -1.245 13.013 1.00 98.19 225 SER A N 1
ATOM 1699 C CA . SER A 1 225 ? 5.629 -1.482 13.239 1.00 98.19 225 SER A CA 1
ATOM 1700 C C . SER A 1 225 ? 5.894 -2.764 14.024 1.00 98.19 225 SER A C 1
ATOM 1702 O O . SER A 1 225 ? 6.821 -3.500 13.695 1.00 98.19 225 SER A O 1
ATOM 1704 N N . ILE A 1 226 ? 5.037 -3.072 15.001 1.00 98.19 226 ILE A N 1
ATOM 1705 C CA . ILE A 1 226 ? 5.141 -4.281 15.826 1.00 98.19 226 ILE A CA 1
ATOM 1706 C C . ILE A 1 226 ? 4.899 -5.525 14.964 1.00 98.19 226 ILE A C 1
ATOM 1708 O O . ILE A 1 226 ? 5.650 -6.498 15.037 1.00 98.19 226 ILE A O 1
ATOM 1712 N N . VAL A 1 227 ? 3.867 -5.482 14.115 1.00 98.56 227 VAL A N 1
ATOM 1713 C CA . VAL A 1 227 ? 3.520 -6.589 13.212 1.00 98.56 227 VAL A CA 1
ATOM 1714 C C . VAL A 1 227 ? 4.620 -6.814 12.171 1.00 98.56 227 VAL A C 1
ATOM 1716 O O . VAL A 1 227 ? 5.036 -7.955 11.956 1.00 98.56 227 VAL A O 1
ATOM 1719 N N . LEU A 1 228 ? 5.123 -5.740 11.550 1.00 98.50 228 LEU A N 1
ATOM 1720 C CA . LEU A 1 228 ? 6.190 -5.837 10.556 1.00 98.50 228 LEU A CA 1
ATOM 1721 C C . LEU A 1 228 ? 7.473 -6.402 11.173 1.00 98.50 228 LEU A C 1
ATOM 1723 O O . LEU A 1 228 ? 8.048 -7.331 10.619 1.00 98.50 228 LEU A O 1
ATOM 1727 N N . GLU A 1 229 ? 7.896 -5.908 12.335 1.00 98.31 229 GLU A N 1
ATOM 1728 C CA . GLU A 1 229 ? 9.094 -6.394 13.026 1.00 98.31 229 GLU A CA 1
ATOM 1729 C C . GLU A 1 229 ? 9.025 -7.893 13.355 1.00 98.31 229 GLU A C 1
ATOM 1731 O O . GLU A 1 229 ? 9.984 -8.637 13.109 1.00 98.31 229 GLU A O 1
ATOM 1736 N N . ALA A 1 230 ? 7.875 -8.355 13.854 1.00 98.38 230 ALA A N 1
ATOM 1737 C CA . ALA A 1 230 ? 7.651 -9.771 14.120 1.00 98.38 230 ALA A CA 1
ATOM 1738 C C . ALA A 1 230 ? 7.774 -10.609 12.835 1.00 98.38 230 ALA A C 1
ATOM 1740 O O . ALA A 1 230 ? 8.414 -11.663 12.840 1.00 98.38 230 ALA A O 1
ATOM 1741 N N . TYR A 1 231 ? 7.224 -10.120 11.719 1.00 98.56 231 TYR A N 1
ATOM 1742 C CA . TYR A 1 231 ? 7.333 -10.789 10.425 1.00 98.56 231 TYR A CA 1
ATOM 1743 C C . TYR A 1 231 ? 8.775 -10.819 9.897 1.00 98.56 231 TYR A C 1
ATOM 1745 O O . TYR A 1 231 ? 9.245 -11.881 9.489 1.00 98.56 231 TYR A O 1
ATOM 1753 N N . LEU A 1 232 ? 9.503 -9.695 9.946 1.00 98.00 232 LEU A N 1
ATOM 1754 C CA . LEU A 1 232 ? 10.904 -9.606 9.503 1.00 98.00 232 LEU A CA 1
ATOM 1755 C C . LEU A 1 232 ? 11.812 -10.570 10.274 1.00 98.00 232 LEU A C 1
ATOM 1757 O O . LEU A 1 232 ? 12.680 -11.215 9.679 1.00 98.00 232 LEU A O 1
ATOM 1761 N N . THR A 1 233 ? 11.566 -10.705 11.578 1.00 97.25 233 THR A N 1
ATOM 1762 C CA . THR A 1 233 ? 12.244 -11.682 12.436 1.00 97.25 233 THR A CA 1
ATOM 1763 C C . THR A 1 233 ? 11.903 -13.110 12.007 1.00 97.25 233 THR A C 1
ATOM 1765 O O . THR A 1 233 ? 12.797 -13.938 11.837 1.00 97.25 233 THR A O 1
ATOM 1768 N N . ALA A 1 234 ? 10.619 -13.402 11.777 1.00 97.00 234 ALA A N 1
ATOM 1769 C CA . ALA A 1 234 ? 10.157 -14.739 11.417 1.00 97.00 234 ALA A CA 1
ATOM 1770 C C . ALA A 1 234 ? 10.743 -15.230 10.082 1.00 97.00 234 ALA A C 1
ATOM 1772 O O . ALA A 1 234 ? 11.180 -16.376 9.999 1.00 97.00 234 ALA A O 1
ATOM 1773 N N . VAL A 1 235 ? 10.816 -14.365 9.063 1.00 95.12 235 VAL A N 1
ATOM 1774 C CA . VAL A 1 235 ? 11.357 -14.724 7.738 1.00 95.12 235 VAL A CA 1
ATOM 1775 C C . VAL A 1 235 ? 12.886 -14.699 7.660 1.00 95.12 235 VAL A C 1
ATOM 1777 O O . VAL A 1 235 ? 13.427 -14.988 6.591 1.00 95.12 235 VAL A O 1
ATOM 1780 N N . SER A 1 236 ? 13.572 -14.365 8.763 1.00 93.25 236 SER A N 1
ATOM 1781 C CA . SER A 1 236 ? 15.037 -14.254 8.841 1.00 93.25 236 SER A CA 1
ATOM 1782 C C . SER A 1 236 ? 15.609 -13.393 7.707 1.00 93.25 236 SER A C 1
ATOM 1784 O O . SER A 1 236 ? 16.407 -13.859 6.894 1.00 93.25 236 SER A O 1
ATOM 1786 N N . THR A 1 237 ? 15.125 -12.151 7.601 1.00 91.81 237 THR A N 1
ATOM 1787 C CA . THR A 1 237 ? 15.487 -11.239 6.503 1.00 91.81 237 THR A CA 1
ATOM 1788 C C . THR A 1 237 ? 16.972 -10.843 6.505 1.00 91.81 237 THR A C 1
ATOM 1790 O O . THR A 1 237 ? 17.675 -10.996 7.504 1.00 91.81 237 THR A O 1
ATOM 1793 N N . SER A 1 238 ? 17.454 -10.304 5.381 1.00 91.38 238 SER A N 1
ATOM 1794 C CA . SER A 1 238 ? 18.850 -9.891 5.218 1.00 91.38 238 SER A CA 1
ATOM 1795 C C . SER A 1 238 ? 19.250 -8.731 6.155 1.00 91.38 238 SER A C 1
ATOM 1797 O O . SER A 1 238 ? 18.405 -7.906 6.527 1.00 91.38 238 SER A O 1
ATOM 1799 N N . PRO A 1 239 ? 20.546 -8.609 6.516 1.00 93.00 239 PRO A N 1
ATOM 1800 C CA . PRO A 1 239 ? 21.031 -7.537 7.390 1.00 93.00 239 PRO A CA 1
ATOM 1801 C C . PRO A 1 239 ? 20.757 -6.122 6.868 1.00 93.00 239 PRO A C 1
ATOM 1803 O O . PRO A 1 239 ? 20.536 -5.212 7.665 1.00 93.00 239 PRO A O 1
ATOM 1806 N N . ASP A 1 240 ? 20.748 -5.918 5.548 1.00 91.62 240 ASP A N 1
ATOM 1807 C CA . ASP A 1 240 ? 20.453 -4.608 4.959 1.00 91.62 240 ASP A CA 1
ATOM 1808 C C . ASP A 1 240 ? 18.982 -4.222 5.134 1.00 91.62 240 ASP A C 1
ATOM 1810 O O . ASP A 1 240 ? 18.684 -3.068 5.446 1.00 91.62 240 ASP A O 1
ATOM 1814 N N . VAL A 1 241 ? 18.065 -5.193 5.038 1.00 94.31 241 VAL A N 1
ATOM 1815 C CA . VAL A 1 241 ? 16.647 -4.975 5.352 1.00 94.31 241 VAL A CA 1
ATOM 1816 C C . VAL A 1 241 ? 16.465 -4.640 6.830 1.00 94.31 241 VAL A C 1
ATOM 1818 O O . VAL A 1 241 ? 15.729 -3.709 7.147 1.00 94.31 241 VAL A O 1
ATOM 1821 N N . LEU A 1 242 ? 17.166 -5.333 7.735 1.00 95.50 242 LEU A N 1
ATOM 1822 C CA . LEU A 1 242 ? 17.130 -5.012 9.168 1.00 95.50 242 LEU A CA 1
ATOM 1823 C C . LEU A 1 242 ? 17.690 -3.613 9.455 1.00 95.50 242 LEU A C 1
ATOM 1825 O O . LEU A 1 242 ? 17.108 -2.868 10.235 1.00 95.50 242 LEU A O 1
ATOM 1829 N N . ARG A 1 243 ? 18.780 -3.209 8.792 1.00 96.12 243 ARG A N 1
ATOM 1830 C CA . ARG A 1 243 ? 19.352 -1.862 8.951 1.00 96.12 243 ARG A CA 1
ATOM 1831 C C . ARG A 1 243 ? 18.384 -0.778 8.473 1.00 96.12 243 ARG A C 1
ATOM 1833 O O . ARG A 1 243 ? 18.214 0.231 9.157 1.00 96.12 243 ARG A O 1
ATOM 1840 N N . ALA A 1 244 ? 17.742 -0.988 7.323 1.00 95.56 244 ALA A N 1
ATOM 1841 C CA . ALA A 1 244 ? 16.703 -0.093 6.819 1.00 95.56 244 ALA A CA 1
ATOM 1842 C C . ALA A 1 244 ? 15.502 -0.032 7.779 1.00 95.56 244 ALA A C 1
ATOM 1844 O O . ALA A 1 244 ? 14.985 1.055 8.047 1.00 95.56 244 ALA A O 1
ATOM 1845 N N . TRP A 1 245 ? 15.107 -1.181 8.341 1.00 97.88 245 TRP A N 1
ATOM 1846 C CA . TRP A 1 245 ? 14.045 -1.280 9.338 1.00 97.88 245 TRP A CA 1
ATOM 1847 C C . TRP A 1 245 ? 14.353 -0.473 10.600 1.00 97.88 245 TRP A C 1
ATOM 1849 O O . TRP A 1 245 ? 13.553 0.378 10.975 1.00 97.88 245 TRP A O 1
ATOM 1859 N N . GLU A 1 246 ? 15.523 -0.654 11.214 1.00 96.50 246 GLU A N 1
ATOM 1860 C CA . GLU A 1 246 ? 15.914 0.102 12.413 1.00 96.50 246 GLU A CA 1
ATOM 1861 C C . GLU A 1 246 ? 15.932 1.616 12.156 1.00 96.50 246 GLU A C 1
ATOM 1863 O O . GLU A 1 246 ? 15.446 2.410 12.969 1.00 96.50 246 GLU A O 1
ATOM 1868 N N . GLY A 1 247 ? 16.417 2.028 10.979 1.00 95.25 247 GLY A N 1
ATOM 1869 C CA . GLY A 1 247 ? 16.425 3.430 10.569 1.00 95.25 247 GLY A CA 1
ATOM 1870 C C . GLY A 1 247 ? 15.024 4.043 10.482 1.00 95.25 247 GLY A C 1
ATOM 1871 O O . GLY A 1 247 ? 14.812 5.165 10.951 1.00 95.25 247 GLY A O 1
ATOM 1872 N N . VAL A 1 248 ? 14.054 3.325 9.904 1.00 96.06 248 VAL A N 1
ATOM 1873 C CA . VAL A 1 248 ? 12.674 3.821 9.776 1.00 96.06 248 VAL A CA 1
ATOM 1874 C C . VAL A 1 248 ? 11.862 3.647 11.063 1.00 96.06 248 VAL A C 1
ATOM 1876 O O . VAL A 1 248 ? 11.052 4.513 11.392 1.00 96.06 248 VAL A O 1
ATOM 1879 N N . LYS A 1 249 ? 12.122 2.600 11.853 1.00 95.94 249 LYS A N 1
ATOM 1880 C CA . LYS A 1 249 ? 11.493 2.362 13.159 1.00 95.94 249 LYS A CA 1
ATOM 1881 C C . LYS A 1 249 ? 11.760 3.519 14.119 1.00 95.94 249 LYS A C 1
ATOM 1883 O O . LYS A 1 249 ? 10.826 4.019 14.744 1.00 95.94 249 LYS A O 1
ATOM 1888 N N . GLY A 1 250 ? 12.995 4.025 14.154 1.00 93.38 250 GLY A N 1
ATOM 1889 C CA . GLY A 1 250 ? 13.328 5.230 14.918 1.00 93.38 250 GLY A CA 1
ATOM 1890 C C . GLY A 1 250 ? 12.519 6.460 14.482 1.00 93.38 250 GLY A C 1
ATOM 1891 O O . GLY A 1 250 ? 12.078 7.235 15.328 1.00 93.38 250 GLY A O 1
ATOM 1892 N N . LYS A 1 251 ? 12.252 6.615 13.177 1.00 93.56 251 LYS A N 1
ATOM 1893 C CA . LYS A 1 251 ? 11.422 7.709 12.634 1.00 93.56 251 LYS A CA 1
ATOM 1894 C C . LYS A 1 251 ? 9.941 7.553 12.987 1.00 93.56 251 LYS A C 1
ATOM 1896 O O . LYS A 1 251 ? 9.277 8.557 13.207 1.00 93.56 251 LYS A O 1
ATOM 1901 N N . ILE A 1 252 ? 9.429 6.323 13.060 1.00 94.00 252 ILE A N 1
ATOM 1902 C CA . ILE A 1 252 ? 8.048 6.038 13.486 1.00 94.00 252 ILE A CA 1
ATOM 1903 C C . ILE A 1 252 ? 7.855 6.385 14.967 1.00 94.00 252 ILE A C 1
ATOM 1905 O O . ILE A 1 252 ? 6.837 6.958 15.337 1.00 94.00 252 ILE A O 1
ATOM 1909 N N . GLN A 1 253 ? 8.843 6.073 15.808 1.00 89.00 253 GLN A N 1
ATOM 1910 C CA . GLN A 1 253 ? 8.792 6.342 17.250 1.00 89.00 253 GLN A CA 1
ATOM 1911 C C . GLN A 1 253 ? 8.990 7.824 17.599 1.00 89.00 253 GLN A C 1
ATOM 1913 O O . GLN A 1 253 ? 8.609 8.263 18.683 1.00 89.00 253 GLN A O 1
ATOM 1918 N N . GLN A 1 254 ? 9.599 8.600 16.701 1.00 84.94 254 GLN A N 1
ATOM 1919 C CA . GLN A 1 254 ? 9.889 10.016 16.900 1.00 84.94 254 GLN A CA 1
ATOM 1920 C C . GLN A 1 254 ? 8.935 10.871 16.069 1.00 84.94 254 GLN A C 1
ATOM 1922 O O . GLN A 1 254 ? 9.219 11.200 14.916 1.00 84.94 254 GLN A O 1
ATOM 1927 N N . ALA A 1 255 ? 7.814 11.270 16.671 1.00 72.88 255 ALA A N 1
ATOM 1928 C CA . ALA A 1 255 ? 6.877 12.182 16.032 1.00 72.88 255 ALA A CA 1
ATOM 1929 C C . ALA A 1 255 ? 7.575 13.503 15.658 1.00 72.88 255 ALA A C 1
ATOM 1931 O O . ALA A 1 255 ? 8.238 14.144 16.479 1.00 72.88 255 ALA A O 1
ATOM 1932 N N . LYS A 1 256 ? 7.413 13.919 14.400 1.00 79.00 256 LYS A N 1
ATOM 1933 C CA . LYS A 1 256 ? 7.932 15.186 13.882 1.00 79.00 256 LYS A CA 1
ATOM 1934 C C . LYS A 1 256 ? 6.811 16.024 13.284 1.00 79.00 256 LYS A C 1
ATOM 1936 O O . LYS A 1 256 ? 5.859 15.502 12.716 1.00 79.00 256 LYS A O 1
ATOM 1941 N N . ALA A 1 257 ? 6.983 17.343 13.329 1.00 76.12 257 ALA A N 1
ATOM 1942 C CA . ALA A 1 257 ? 6.075 18.277 12.665 1.00 76.12 257 ALA A CA 1
ATOM 1943 C C . ALA A 1 257 ? 6.180 18.229 11.123 1.00 76.12 257 ALA A C 1
ATOM 1945 O O . ALA A 1 257 ? 5.282 18.685 10.416 1.00 76.12 257 ALA A O 1
ATOM 1946 N N . GLU A 1 258 ? 7.266 17.684 10.572 1.00 84.31 258 GLU A N 1
ATOM 1947 C CA . GLU A 1 258 ? 7.470 17.557 9.126 1.00 84.31 258 GLU A CA 1
ATOM 1948 C C . GLU A 1 258 ? 6.841 16.281 8.543 1.00 84.31 258 GLU A C 1
ATOM 1950 O O . GLU A 1 258 ? 6.528 15.328 9.253 1.00 84.31 258 GLU A O 1
ATOM 1955 N N . LYS A 1 259 ? 6.640 16.257 7.220 1.00 89.12 259 LYS A N 1
ATOM 1956 C CA . LYS A 1 259 ? 6.157 15.065 6.509 1.00 89.12 259 LYS A CA 1
ATOM 1957 C C . LYS A 1 259 ? 7.316 14.087 6.330 1.00 89.12 259 LYS A C 1
ATOM 1959 O O . LYS A 1 259 ? 8.175 14.307 5.479 1.00 89.12 259 LYS A O 1
ATOM 1964 N N . VAL A 1 260 ? 7.331 12.998 7.092 1.00 91.75 260 VAL A N 1
ATOM 1965 C CA . VAL A 1 260 ? 8.412 12.004 7.038 1.00 91.75 260 VAL A CA 1
ATOM 1966 C C . VAL A 1 260 ? 8.092 10.940 5.984 1.00 91.75 260 VAL A C 1
ATOM 1968 O O . VAL A 1 260 ? 7.723 9.812 6.297 1.00 91.75 260 VAL A O 1
ATOM 1971 N N . MET A 1 261 ? 8.220 11.307 4.704 1.00 93.31 261 MET A N 1
ATOM 1972 C CA . MET A 1 261 ? 7.894 10.418 3.569 1.00 93.31 261 MET A CA 1
ATOM 1973 C C . MET A 1 261 ? 8.729 9.134 3.531 1.00 93.31 261 MET A C 1
ATOM 1975 O O . MET A 1 261 ? 8.307 8.138 2.950 1.00 93.31 261 MET A O 1
ATOM 1979 N N . ASP A 1 262 ? 9.887 9.141 4.185 1.00 93.69 262 ASP A N 1
ATOM 1980 C CA . ASP A 1 262 ? 10.737 7.966 4.341 1.00 93.69 262 ASP A CA 1
ATOM 1981 C C . ASP A 1 262 ? 10.021 6.793 5.031 1.00 93.69 262 ASP A C 1
ATOM 1983 O O . ASP A 1 262 ? 10.312 5.647 4.710 1.00 93.69 262 ASP A O 1
ATOM 1987 N N . ILE A 1 263 ? 9.036 7.055 5.906 1.00 95.81 263 ILE A N 1
ATOM 1988 C CA . ILE A 1 263 ? 8.254 5.995 6.564 1.00 95.81 263 ILE A CA 1
ATOM 1989 C C . ILE A 1 263 ? 7.594 5.095 5.521 1.00 95.81 263 ILE A C 1
ATOM 1991 O O . ILE A 1 263 ? 7.777 3.879 5.536 1.00 95.81 263 ILE A O 1
ATOM 1995 N N . VAL A 1 264 ? 6.854 5.690 4.588 1.00 96.00 264 VAL A N 1
ATOM 1996 C CA . VAL A 1 264 ? 6.119 4.939 3.565 1.00 96.00 264 VAL A CA 1
ATOM 1997 C C . VAL A 1 264 ? 7.026 4.416 2.450 1.00 96.00 264 VAL A C 1
ATOM 1999 O O . VAL A 1 264 ? 6.818 3.300 1.974 1.00 96.00 264 VAL A O 1
ATOM 2002 N N . ALA A 1 265 ? 8.072 5.164 2.088 1.00 94.88 265 ALA A N 1
ATOM 2003 C CA . ALA A 1 265 ? 9.031 4.738 1.071 1.00 94.88 265 ALA A CA 1
ATOM 2004 C C . ALA A 1 265 ? 9.838 3.513 1.536 1.00 94.88 265 ALA A C 1
ATOM 2006 O O . ALA A 1 265 ? 9.873 2.491 0.849 1.00 94.88 265 ALA A O 1
ATOM 2007 N N . THR A 1 266 ? 10.427 3.578 2.732 1.00 96.31 266 THR A N 1
ATOM 2008 C CA . THR A 1 266 ? 11.271 2.505 3.269 1.00 96.31 266 THR A CA 1
ATOM 2009 C C . THR A 1 266 ? 10.450 1.263 3.602 1.00 96.31 266 THR A C 1
ATOM 2011 O O . THR A 1 266 ? 10.853 0.160 3.247 1.00 96.31 266 THR A O 1
ATOM 2014 N N . THR A 1 267 ? 9.264 1.400 4.204 1.00 97.38 267 THR A N 1
ATOM 2015 C CA . THR A 1 267 ? 8.401 0.233 4.487 1.00 97.38 267 THR A CA 1
ATOM 2016 C C . THR A 1 267 ? 7.880 -0.438 3.211 1.00 97.38 267 THR A C 1
ATOM 2018 O O . THR A 1 267 ? 7.795 -1.667 3.160 1.00 97.38 267 THR A O 1
ATOM 2021 N N . SER A 1 268 ? 7.610 0.326 2.146 1.00 95.25 268 SER A N 1
ATOM 2022 C CA . SER A 1 268 ? 7.261 -0.227 0.828 1.00 95.25 268 SER A CA 1
ATOM 2023 C C . SER A 1 268 ? 8.433 -0.950 0.158 1.00 95.25 268 SER A C 1
ATOM 2025 O O . SER A 1 268 ? 8.239 -1.995 -0.474 1.00 95.25 268 SER A O 1
ATOM 2027 N N . TRP A 1 269 ? 9.652 -0.423 0.305 1.00 94.75 269 TRP A N 1
ATOM 2028 C CA . TRP A 1 269 ? 10.870 -1.089 -0.155 1.00 94.75 269 TRP A CA 1
ATOM 2029 C C . TRP A 1 269 ? 11.101 -2.398 0.610 1.00 94.75 269 TRP A C 1
ATOM 2031 O O . TRP A 1 269 ? 11.227 -3.445 -0.023 1.00 94.75 269 TRP A O 1
ATOM 2041 N N . ILE A 1 270 ? 11.039 -2.374 1.948 1.00 96.06 270 ILE A N 1
ATOM 2042 C CA . ILE A 1 270 ? 11.155 -3.563 2.811 1.00 96.06 270 ILE A CA 1
ATOM 2043 C C . ILE A 1 270 ? 10.147 -4.635 2.385 1.00 96.06 270 ILE A C 1
ATOM 2045 O O . ILE A 1 270 ? 10.526 -5.793 2.213 1.00 96.06 270 ILE A O 1
ATOM 2049 N N . ALA A 1 271 ? 8.883 -4.255 2.160 1.00 95.88 271 ALA A N 1
ATOM 2050 C CA . ALA A 1 271 ? 7.842 -5.187 1.738 1.00 95.88 271 ALA A CA 1
ATOM 2051 C C . ALA A 1 271 ? 8.209 -5.926 0.441 1.00 95.88 271 ALA A C 1
ATOM 2053 O O . ALA A 1 271 ? 7.980 -7.130 0.349 1.00 95.88 271 ALA A O 1
ATOM 2054 N N . ARG A 1 272 ? 8.839 -5.252 -0.533 1.00 91.31 272 ARG A N 1
ATOM 2055 C CA . ARG A 1 272 ? 9.346 -5.915 -1.747 1.00 91.31 272 ARG A CA 1
ATOM 2056 C C . ARG A 1 272 ? 10.509 -6.852 -1.465 1.00 91.31 272 ARG A C 1
ATOM 2058 O O . ARG A 1 272 ? 10.505 -7.963 -1.984 1.00 91.31 272 ARG A O 1
ATOM 2065 N N . GLN A 1 273 ? 11.472 -6.428 -0.646 1.00 91.62 273 GLN A N 1
ATOM 2066 C CA . GLN A 1 273 ? 12.663 -7.232 -0.344 1.00 91.62 273 GLN A CA 1
ATOM 2067 C C . GLN A 1 273 ? 12.313 -8.579 0.303 1.00 91.62 273 GLN A C 1
ATOM 2069 O O . GLN A 1 273 ? 12.989 -9.575 0.069 1.00 91.62 273 GLN A O 1
ATOM 2074 N N . VAL A 1 274 ? 11.224 -8.637 1.076 1.00 93.75 274 VAL A N 1
ATOM 2075 C CA . VAL A 1 274 ? 10.762 -9.877 1.728 1.00 93.75 274 VAL A CA 1
ATOM 2076 C C . VAL A 1 274 ? 9.709 -10.655 0.925 1.00 93.75 274 VAL A C 1
ATOM 2078 O O . VAL A 1 274 ? 9.121 -11.610 1.441 1.00 93.75 274 VAL A O 1
ATOM 2081 N N . GLY A 1 275 ? 9.455 -10.261 -0.328 1.00 92.81 275 GLY A N 1
ATOM 2082 C CA . GLY A 1 275 ? 8.476 -10.903 -1.213 1.00 92.81 275 GLY A CA 1
ATOM 2083 C C . GLY A 1 275 ? 7.017 -10.691 -0.793 1.00 92.81 275 GLY A C 1
ATOM 2084 O O . GLY A 1 275 ? 6.161 -11.543 -1.040 1.00 92.81 275 GLY A O 1
ATOM 2085 N N . GLY A 1 276 ? 6.729 -9.584 -0.111 1.00 95.56 276 GLY A N 1
ATOM 2086 C CA . GLY A 1 276 ? 5.384 -9.173 0.276 1.00 95.56 276 GLY A CA 1
ATOM 2087 C C . GLY A 1 276 ? 4.617 -8.465 -0.844 1.00 95.56 276 GLY A C 1
ATOM 2088 O O . GLY A 1 276 ? 5.160 -8.030 -1.862 1.00 95.56 276 GLY A O 1
ATOM 2089 N N . GLY A 1 277 ? 3.311 -8.338 -0.640 1.00 94.94 277 GLY A N 1
ATOM 2090 C CA . GLY A 1 277 ? 2.434 -7.477 -1.417 1.00 94.94 277 GLY A CA 1
ATOM 2091 C C . GLY A 1 277 ? 2.566 -6.025 -0.987 1.00 94.94 277 GLY A C 1
ATOM 2092 O O . GLY A 1 277 ? 2.732 -5.732 0.196 1.00 94.94 277 GLY A O 1
ATOM 2093 N N . ARG A 1 278 ? 2.470 -5.111 -1.951 1.00 93.38 278 ARG A N 1
ATOM 2094 C CA . ARG A 1 278 ? 2.611 -3.674 -1.719 1.00 93.38 278 ARG A CA 1
ATOM 2095 C C . ARG A 1 278 ? 1.578 -2.909 -2.536 1.00 93.38 278 ARG A C 1
ATOM 2097 O O . ARG A 1 278 ? 1.538 -3.029 -3.762 1.00 93.38 278 ARG A O 1
ATOM 2104 N N . VAL A 1 279 ? 0.783 -2.070 -1.875 1.00 96.88 279 VAL A N 1
ATOM 2105 C CA . VAL A 1 279 ? -0.239 -1.220 -2.512 1.00 96.88 279 VAL A CA 1
ATOM 2106 C C . VAL A 1 279 ? -0.160 0.220 -2.002 1.00 96.88 279 VAL A C 1
ATOM 2108 O O . VAL A 1 279 ? 0.158 0.441 -0.843 1.00 96.88 279 VAL A O 1
ATOM 2111 N N . THR A 1 280 ? -0.481 1.205 -2.852 1.00 96.25 280 THR A N 1
ATOM 2112 C CA . THR A 1 280 ? -0.659 2.610 -2.429 1.00 96.25 280 THR A CA 1
ATOM 2113 C C . THR A 1 280 ? -2.132 2.961 -2.440 1.00 96.25 280 THR A C 1
ATOM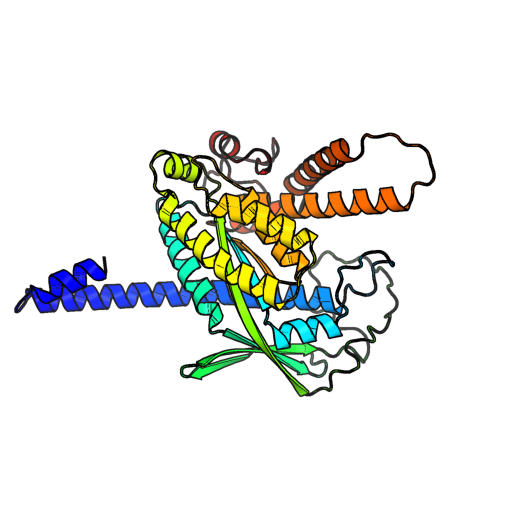 2115 O O . THR A 1 280 ? -2.796 2.810 -3.470 1.00 96.25 280 THR A O 1
ATOM 2118 N N . CYS A 1 281 ? -2.610 3.584 -1.371 1.00 94.12 281 CYS A N 1
ATOM 2119 C CA . CYS A 1 281 ? -3.897 4.244 -1.324 1.00 94.12 281 CYS A CA 1
ATOM 2120 C C . CYS A 1 281 ? -3.760 5.757 -1.087 1.00 94.12 281 CYS A C 1
ATOM 2122 O O . CYS A 1 281 ? -2.825 6.287 -0.487 1.00 94.12 281 CYS A O 1
ATOM 2124 N N . CYS A 1 282 ? -4.717 6.488 -1.643 1.00 93.56 282 CYS A N 1
ATOM 2125 C CA . CYS A 1 282 ? -4.965 7.896 -1.362 1.00 93.56 282 CYS A CA 1
ATOM 2126 C C . CYS A 1 282 ? -6.452 8.161 -1.629 1.00 93.56 282 CYS A C 1
ATOM 2128 O O . CYS A 1 282 ? -7.139 7.284 -2.151 1.00 93.56 282 CYS A O 1
ATOM 2130 N N . LYS A 1 283 ? -6.946 9.379 -1.372 1.00 91.50 283 LYS A N 1
ATOM 2131 C CA . LYS A 1 283 ? -8.377 9.720 -1.507 1.00 91.50 283 LYS A CA 1
ATOM 2132 C C . LYS A 1 283 ? -9.029 9.278 -2.823 1.00 91.50 283 LYS A C 1
ATOM 2134 O O . LYS A 1 283 ? -10.216 8.989 -2.833 1.00 91.50 283 LYS A O 1
ATOM 2139 N N . SER A 1 284 ? -8.302 9.284 -3.946 1.00 87.06 284 SER A N 1
ATOM 2140 C CA . SER A 1 284 ? -8.905 8.956 -5.249 1.00 87.06 284 SER A CA 1
ATOM 2141 C C . SER A 1 284 ? -8.049 8.114 -6.200 1.00 87.06 284 SER A C 1
ATOM 2143 O O . SER A 1 284 ? -8.397 7.990 -7.370 1.00 87.06 284 SER A O 1
ATOM 2145 N N . GLY A 1 285 ? -6.919 7.565 -5.741 1.00 86.44 285 GLY A N 1
ATOM 2146 C CA . GLY A 1 285 ? -6.081 6.637 -6.522 1.00 86.44 285 GLY A CA 1
ATOM 2147 C C . GLY A 1 285 ? -5.375 7.211 -7.765 1.00 86.44 285 GLY A C 1
ATOM 2148 O O . GLY A 1 285 ? -4.756 6.456 -8.521 1.00 86.44 285 GLY A O 1
ATOM 2149 N N . LYS A 1 286 ? -5.462 8.530 -7.995 1.00 89.62 286 LYS A N 1
ATOM 2150 C CA . LYS A 1 286 ? -4.925 9.220 -9.180 1.00 89.62 286 LYS A CA 1
ATOM 2151 C C . LYS A 1 286 ? -3.580 9.882 -8.908 1.00 89.62 286 LYS A C 1
ATOM 2153 O O . LYS A 1 286 ? -2.549 9.270 -9.165 1.00 89.62 286 LYS A O 1
ATOM 2158 N N . ASP A 1 287 ? -3.610 11.106 -8.381 1.00 91.00 287 ASP A N 1
ATOM 2159 C CA . ASP A 1 287 ? -2.485 12.042 -8.411 1.00 91.00 287 ASP A CA 1
ATOM 2160 C C . ASP A 1 287 ? -1.419 11.679 -7.382 1.00 91.00 287 ASP A C 1
ATOM 2162 O O . ASP A 1 287 ? -0.307 11.315 -7.746 1.00 91.00 287 ASP A O 1
ATOM 2166 N N . ARG A 1 288 ? -1.776 11.665 -6.091 1.00 93.81 288 ARG A N 1
ATOM 2167 C CA . ARG A 1 288 ? -0.852 11.279 -5.010 1.00 93.81 288 ARG A CA 1
ATOM 2168 C C . ARG A 1 288 ? -0.312 9.863 -5.195 1.00 93.81 288 ARG A C 1
ATOM 2170 O O . ARG A 1 288 ? 0.881 9.637 -5.038 1.00 93.81 288 ARG A O 1
ATOM 2177 N N . THR A 1 289 ? -1.178 8.937 -5.608 1.00 94.75 289 THR A N 1
ATOM 2178 C CA . THR A 1 289 ? -0.764 7.570 -5.936 1.00 94.75 289 THR A CA 1
ATOM 2179 C C . THR A 1 289 ? 0.204 7.535 -7.113 1.00 94.75 289 THR A C 1
ATOM 2181 O O . THR A 1 289 ? 1.172 6.792 -7.063 1.00 94.75 289 THR A O 1
ATOM 2184 N N . ALA A 1 290 ? -0.006 8.344 -8.157 1.00 94.56 290 ALA A N 1
ATOM 2185 C CA . ALA A 1 290 ? 0.952 8.442 -9.253 1.00 94.56 290 ALA A CA 1
ATOM 2186 C C . ALA A 1 290 ? 2.297 8.999 -8.784 1.00 94.56 290 ALA A C 1
ATOM 2188 O O . ALA A 1 290 ? 3.321 8.476 -9.206 1.00 94.56 290 ALA A O 1
ATOM 2189 N N . MET A 1 291 ? 2.309 10.011 -7.908 1.00 95.25 291 MET A N 1
ATOM 2190 C CA . MET A 1 291 ? 3.558 10.575 -7.388 1.00 95.25 291 MET A CA 1
ATOM 2191 C C . MET A 1 291 ? 4.366 9.518 -6.628 1.00 95.25 291 MET A C 1
ATOM 2193 O O . MET A 1 291 ? 5.548 9.365 -6.916 1.00 95.25 291 MET A O 1
ATOM 2197 N N . SER A 1 292 ? 3.728 8.742 -5.746 1.00 95.62 292 SER A N 1
ATOM 2198 C CA . SER A 1 292 ? 4.418 7.674 -5.011 1.00 95.62 292 SER A CA 1
ATOM 2199 C C . SER A 1 292 ? 4.898 6.541 -5.924 1.00 95.62 292 SER A C 1
ATOM 2201 O O . SER A 1 292 ? 6.088 6.245 -5.969 1.00 95.62 292 SER A O 1
ATOM 2203 N N . VAL A 1 293 ? 4.002 5.976 -6.742 1.00 95.19 293 VAL A N 1
ATOM 2204 C CA . VAL A 1 293 ? 4.329 4.826 -7.605 1.00 95.19 293 VAL A CA 1
ATOM 2205 C C . VAL A 1 293 ? 5.443 5.162 -8.596 1.00 95.19 293 VAL A C 1
ATOM 2207 O O . VAL A 1 293 ? 6.361 4.372 -8.767 1.00 95.19 293 VAL A O 1
ATOM 2210 N N . THR A 1 294 ? 5.405 6.343 -9.220 1.00 95.94 294 THR A N 1
ATOM 2211 C CA . THR A 1 294 ? 6.452 6.731 -10.185 1.00 95.94 294 THR A CA 1
ATOM 2212 C C . THR A 1 294 ? 7.794 7.017 -9.521 1.00 95.94 294 THR A C 1
ATOM 2214 O O . THR A 1 294 ? 8.821 6.782 -10.147 1.00 95.94 294 THR A O 1
ATOM 2217 N N . LEU A 1 295 ? 7.799 7.512 -8.275 1.00 95.50 295 LEU A N 1
ATOM 2218 C CA . LEU A 1 295 ? 9.034 7.700 -7.513 1.00 95.50 295 LEU A CA 1
ATOM 2219 C C . LEU A 1 295 ? 9.671 6.346 -7.204 1.00 95.50 295 LEU A C 1
ATOM 2221 O O . LEU A 1 295 ? 10.846 6.140 -7.463 1.00 95.50 295 LEU A O 1
ATOM 2225 N N . GLU A 1 296 ? 8.869 5.410 -6.713 1.00 93.56 296 GLU A N 1
ATOM 2226 C CA . GLU A 1 296 ? 9.311 4.063 -6.377 1.00 93.56 296 GLU A CA 1
ATOM 2227 C C . GLU A 1 296 ? 9.807 3.280 -7.605 1.00 93.56 296 GLU A C 1
ATOM 2229 O O . GLU A 1 296 ? 10.861 2.651 -7.548 1.00 93.56 296 GLU A O 1
ATOM 2234 N N . GLU A 1 297 ? 9.093 3.362 -8.734 1.00 93.25 297 GLU A N 1
ATOM 2235 C CA . GLU A 1 297 ? 9.532 2.800 -10.018 1.00 93.25 297 GLU A CA 1
ATOM 2236 C C . GLU A 1 297 ? 10.871 3.403 -10.464 1.00 93.25 297 GLU A C 1
ATOM 2238 O O . GLU A 1 297 ? 11.774 2.670 -10.868 1.00 93.25 297 GLU A O 1
ATOM 2243 N N . ALA A 1 298 ? 11.022 4.727 -10.371 1.00 93.81 298 ALA A N 1
ATOM 2244 C CA . ALA A 1 298 ? 12.248 5.418 -10.750 1.00 93.81 298 ALA A CA 1
ATOM 2245 C C . ALA A 1 298 ? 13.434 5.049 -9.855 1.00 93.81 298 ALA A C 1
ATOM 2247 O O . ALA A 1 298 ? 14.514 4.792 -10.380 1.00 93.81 298 ALA A O 1
ATOM 2248 N N . THR A 1 299 ? 13.234 4.975 -8.536 1.00 90.31 299 THR A N 1
ATOM 2249 C CA . THR A 1 299 ? 14.259 4.519 -7.588 1.00 90.31 299 THR A CA 1
ATOM 2250 C C . THR A 1 299 ? 14.692 3.098 -7.919 1.00 90.31 299 THR A C 1
ATOM 2252 O O . THR A 1 299 ? 15.882 2.830 -8.048 1.00 90.31 299 THR A O 1
ATOM 2255 N N . TRP A 1 300 ? 13.735 2.198 -8.152 1.00 86.50 300 TRP A N 1
ATOM 2256 C CA . TRP A 1 300 ? 14.057 0.805 -8.437 1.00 86.50 300 TRP A CA 1
ATOM 2257 C C . TRP A 1 300 ? 14.833 0.647 -9.739 1.00 86.50 300 TRP A C 1
ATOM 2259 O O . TRP A 1 300 ? 15.839 -0.060 -9.775 1.00 86.50 300 TRP A O 1
ATOM 2269 N N . MET A 1 301 ? 14.417 1.348 -10.797 1.00 87.69 301 MET A N 1
ATOM 2270 C CA . MET A 1 301 ? 15.197 1.385 -12.025 1.00 87.69 301 MET A CA 1
ATOM 2271 C C . MET A 1 301 ? 16.604 1.927 -11.734 1.00 87.69 301 MET A C 1
ATOM 2273 O O . MET A 1 301 ? 17.575 1.374 -12.253 1.00 87.69 301 MET A O 1
ATOM 2277 N N . ALA A 1 302 ? 16.735 3.031 -10.979 1.00 86.44 302 ALA A N 1
ATOM 2278 C CA . ALA A 1 302 ? 18.017 3.726 -10.783 1.00 86.44 302 ALA A CA 1
ATOM 2279 C C . ALA A 1 302 ? 19.029 2.821 -10.078 1.00 86.44 302 ALA A C 1
ATOM 2281 O O . ALA A 1 302 ? 20.184 2.734 -10.502 1.00 86.44 302 ALA A O 1
ATOM 2282 N N . ASP A 1 303 ? 18.559 2.071 -9.084 1.00 82.00 303 ASP A N 1
ATOM 2283 C CA . ASP A 1 303 ? 19.330 1.049 -8.380 1.00 82.00 303 ASP A CA 1
ATOM 2284 C C . ASP A 1 303 ? 19.787 -0.073 -9.335 1.00 82.00 303 ASP A C 1
ATOM 2286 O O . ASP A 1 303 ? 20.948 -0.491 -9.309 1.00 82.00 303 ASP A O 1
ATOM 2290 N N . HIS A 1 304 ? 18.911 -0.528 -10.240 1.00 79.50 304 HIS A N 1
ATOM 2291 C CA . HIS A 1 304 ? 19.248 -1.556 -11.238 1.00 79.50 304 HIS A CA 1
ATOM 2292 C C . HIS A 1 304 ? 20.293 -1.079 -12.251 1.00 79.50 304 HIS A C 1
ATOM 2294 O O . HIS A 1 304 ? 21.192 -1.828 -12.639 1.00 79.50 304 HIS A O 1
ATOM 2300 N N . ALA A 1 305 ? 20.203 0.172 -12.695 1.00 80.06 305 ALA A N 1
ATOM 2301 C CA . ALA A 1 305 ? 21.192 0.725 -13.610 1.00 80.06 305 ALA A CA 1
ATOM 2302 C C . ALA A 1 305 ? 22.554 0.899 -12.930 1.00 80.06 305 ALA A C 1
ATOM 2304 O O . ALA A 1 305 ? 23.580 0.576 -13.531 1.00 80.06 305 ALA A O 1
ATOM 2305 N N . ALA A 1 306 ? 22.573 1.345 -11.670 1.00 75.38 306 ALA A N 1
ATOM 2306 C CA . ALA A 1 306 ? 23.806 1.523 -10.909 1.00 75.38 306 ALA A CA 1
ATOM 2307 C C . ALA A 1 306 ? 24.547 0.190 -10.708 1.00 75.38 306 ALA A C 1
ATOM 2309 O O . ALA A 1 306 ? 25.752 0.101 -10.955 1.00 75.38 306 ALA A O 1
ATOM 2310 N N . THR A 1 307 ? 23.817 -0.865 -10.340 1.00 71.50 307 THR A N 1
ATOM 2311 C CA . THR A 1 307 ? 24.368 -2.220 -10.157 1.00 71.50 307 THR A CA 1
ATOM 2312 C C . THR A 1 307 ? 24.873 -2.825 -11.470 1.00 71.50 307 THR A C 1
ATOM 2314 O O . THR A 1 307 ? 25.997 -3.328 -11.521 1.00 71.50 307 THR A O 1
ATOM 2317 N N . THR A 1 308 ? 24.114 -2.689 -12.563 1.00 70.06 308 THR A N 1
ATOM 2318 C CA . THR A 1 308 ? 24.524 -3.179 -13.893 1.00 70.06 308 THR A CA 1
ATOM 2319 C C . THR A 1 308 ? 25.824 -2.515 -14.358 1.00 70.06 308 THR A C 1
ATOM 2321 O O . THR A 1 308 ? 26.754 -3.197 -14.785 1.00 70.06 308 THR A O 1
ATOM 2324 N N . ILE A 1 309 ? 25.938 -1.192 -14.214 1.00 67.56 309 ILE A N 1
ATOM 2325 C CA . ILE A 1 309 ? 27.126 -0.439 -14.641 1.00 67.56 309 ILE A CA 1
ATOM 2326 C C . ILE A 1 309 ? 28.348 -0.770 -13.772 1.00 67.56 309 ILE A C 1
ATOM 2328 O O . ILE A 1 309 ? 29.464 -0.855 -14.291 1.00 67.56 309 ILE A O 1
ATOM 2332 N N . SER A 1 310 ? 28.157 -1.002 -12.470 1.00 61.94 310 SER A N 1
ATOM 2333 C CA . SER A 1 310 ? 29.229 -1.438 -11.568 1.00 61.94 310 SER A CA 1
ATOM 2334 C C . SER A 1 310 ? 29.808 -2.802 -11.979 1.00 61.94 310 SER A C 1
ATOM 2336 O O . SER A 1 310 ? 31.026 -2.969 -11.997 1.00 61.94 310 SER A O 1
ATOM 2338 N N . SER A 1 311 ? 28.959 -3.738 -12.418 1.00 58.78 311 SER A N 1
ATOM 2339 C CA . SER A 1 311 ? 29.380 -5.081 -12.849 1.00 58.78 311 SER A CA 1
ATOM 2340 C C . SER A 1 311 ? 30.095 -5.136 -14.212 1.00 58.78 311 SER A C 1
ATOM 2342 O O . SER A 1 311 ? 30.847 -6.072 -14.472 1.00 58.78 311 SER A O 1
ATOM 2344 N N . SER A 1 312 ? 29.914 -4.130 -15.078 1.00 58.34 312 SER A N 1
ATOM 2345 C CA . SER A 1 312 ? 30.488 -4.097 -16.435 1.00 58.34 312 SER A CA 1
ATOM 2346 C C . SER A 1 312 ? 31.783 -3.281 -16.574 1.00 58.34 312 SER A C 1
ATOM 2348 O O . SER A 1 312 ? 32.304 -3.150 -17.682 1.00 58.34 312 SER A O 1
ATOM 2350 N N . SER A 1 313 ? 32.305 -2.697 -15.490 1.00 51.78 313 SER A N 1
ATOM 2351 C CA . SER A 1 313 ? 33.364 -1.679 -15.559 1.00 51.78 313 SER A CA 1
ATOM 2352 C C . SER A 1 313 ? 34.714 -2.164 -15.017 1.00 51.78 313 SER A C 1
ATOM 2354 O O . SER A 1 313 ? 35.084 -1.873 -13.885 1.00 51.78 313 SER A O 1
ATOM 2356 N N . SER A 1 314 ? 35.515 -2.805 -15.872 1.00 47.94 314 SER A N 1
ATOM 2357 C CA . SER A 1 314 ? 36.978 -2.926 -15.727 1.00 47.94 314 SER A CA 1
ATOM 2358 C C . SER A 1 314 ? 37.734 -1.751 -16.379 1.00 47.94 314 SER A C 1
ATOM 2360 O O . SER A 1 314 ? 38.854 -1.906 -16.861 1.00 47.94 314 SER A O 1
ATOM 2362 N N . SER A 1 315 ? 37.136 -0.556 -16.415 1.00 46.50 315 SER A N 1
ATOM 2363 C CA . SER A 1 315 ? 37.756 0.653 -16.970 1.00 46.50 315 SER A CA 1
ATOM 2364 C C . SER A 1 315 ? 37.491 1.873 -16.090 1.00 46.50 315 SER A C 1
ATOM 2366 O O . SER A 1 315 ? 36.340 2.168 -15.781 1.00 46.50 315 SER A O 1
ATOM 2368 N N . HIS A 1 316 ? 38.572 2.574 -15.736 1.00 45.72 316 HIS A N 1
ATOM 2369 C CA . HIS A 1 316 ? 38.643 3.871 -15.052 1.00 45.72 316 HIS A CA 1
ATOM 2370 C C . HIS A 1 316 ? 37.528 4.862 -15.448 1.00 45.72 316 HIS A C 1
ATOM 2372 O O . HIS A 1 316 ? 37.699 5.653 -16.375 1.00 45.72 316 HIS A O 1
ATOM 2378 N N . ILE A 1 317 ? 36.416 4.881 -14.710 1.00 48.56 317 ILE A N 1
ATOM 2379 C CA . ILE A 1 317 ? 35.507 6.031 -14.671 1.00 48.56 317 ILE A CA 1
ATOM 2380 C C . ILE A 1 317 ? 35.271 6.379 -13.200 1.00 48.56 317 ILE A C 1
ATOM 2382 O O . ILE A 1 317 ? 34.653 5.623 -12.453 1.00 48.56 317 ILE A O 1
ATOM 2386 N N . ASP A 1 318 ? 35.835 7.522 -12.816 1.00 44.91 318 ASP A N 1
ATOM 2387 C CA . ASP A 1 318 ? 35.855 8.111 -11.480 1.00 44.91 318 ASP A CA 1
ATOM 2388 C C . ASP A 1 318 ? 34.463 8.295 -10.851 1.00 44.91 318 ASP A C 1
ATOM 2390 O O . ASP A 1 318 ? 33.534 8.816 -11.467 1.00 44.91 318 ASP A O 1
ATOM 2394 N N . MET A 1 319 ? 34.364 7.888 -9.584 1.00 43.03 319 MET A N 1
ATOM 2395 C CA . MET A 1 319 ? 33.955 8.681 -8.410 1.00 43.03 319 MET A CA 1
ATOM 2396 C C . MET A 1 319 ? 32.753 9.661 -8.472 1.00 43.03 319 MET A C 1
ATOM 2398 O O . MET A 1 319 ? 32.661 10.541 -7.622 1.00 43.03 319 MET A O 1
ATOM 2402 N N . ASP A 1 320 ? 31.799 9.494 -9.393 1.00 52.50 320 ASP A N 1
ATOM 2403 C CA . ASP A 1 320 ? 30.575 10.323 -9.501 1.00 52.50 320 ASP A CA 1
ATOM 2404 C C . ASP A 1 320 ? 29.287 9.472 -9.639 1.00 52.50 320 ASP A C 1
ATOM 2406 O O . ASP A 1 320 ? 28.307 9.870 -10.259 1.00 52.50 320 ASP A O 1
ATOM 2410 N N . GLN A 1 321 ? 29.274 8.238 -9.118 1.00 51.66 321 GLN A N 1
ATOM 2411 C CA . GLN A 1 321 ? 28.120 7.328 -9.262 1.00 51.66 321 GLN A CA 1
ATOM 2412 C C . GLN A 1 321 ? 26.980 7.610 -8.266 1.00 51.66 321 GLN A C 1
ATOM 2414 O O . GLN A 1 321 ? 25.812 7.532 -8.641 1.00 51.66 321 GLN A O 1
ATOM 2419 N N . ALA A 1 322 ? 27.289 7.990 -7.021 1.00 48.50 322 ALA A N 1
ATOM 2420 C CA . ALA A 1 322 ? 26.268 8.255 -5.998 1.00 48.50 322 ALA A CA 1
ATOM 2421 C C . ALA A 1 322 ? 25.472 9.553 -6.266 1.00 48.50 322 ALA A C 1
ATOM 2423 O O . ALA A 1 322 ? 24.263 9.605 -6.044 1.00 48.50 322 ALA A O 1
ATOM 2424 N N . SER A 1 323 ? 26.126 10.586 -6.808 1.00 51.75 323 SER A N 1
ATOM 2425 C CA . SER A 1 323 ? 25.482 11.819 -7.297 1.00 51.75 323 SER A CA 1
ATOM 2426 C C . SER A 1 323 ? 24.580 11.544 -8.511 1.00 51.75 323 SER A C 1
ATOM 2428 O O . SER A 1 323 ? 23.488 12.109 -8.616 1.00 51.75 323 SER A O 1
ATOM 2430 N N . ARG A 1 324 ? 24.983 10.619 -9.396 1.00 59.22 324 ARG A N 1
ATOM 2431 C CA . ARG A 1 324 ? 24.200 10.186 -10.565 1.00 59.22 324 ARG A CA 1
ATOM 2432 C C . ARG A 1 324 ? 22.985 9.339 -10.217 1.00 59.22 324 ARG A C 1
ATOM 2434 O O . ARG A 1 324 ? 21.974 9.494 -10.887 1.00 59.22 324 ARG A O 1
ATOM 2441 N N . GLN A 1 325 ? 23.025 8.508 -9.175 1.00 57.75 325 GLN A N 1
ATOM 2442 C CA . GLN A 1 325 ? 21.855 7.726 -8.745 1.00 57.75 325 GLN A CA 1
ATOM 2443 C C . GLN A 1 325 ? 20.698 8.639 -8.299 1.00 57.75 325 GLN A C 1
ATOM 2445 O O . GLN A 1 325 ? 19.545 8.442 -8.701 1.00 57.75 325 GLN A O 1
ATOM 2450 N N . GLY A 1 326 ? 21.018 9.698 -7.543 1.00 65.81 326 GLY A N 1
ATOM 2451 C CA . GLY A 1 326 ? 20.067 10.768 -7.226 1.00 65.81 326 GLY A CA 1
ATOM 2452 C C . GLY A 1 326 ? 19.571 11.496 -8.482 1.00 65.81 326 GLY A C 1
ATOM 2453 O O . GLY A 1 326 ? 18.376 11.762 -8.606 1.00 65.81 326 GLY A O 1
ATOM 2454 N N . GLY A 1 327 ? 20.462 11.739 -9.451 1.00 80.00 327 GLY A N 1
ATOM 2455 C CA . GLY A 1 327 ? 20.122 12.304 -10.762 1.00 80.00 327 GLY A CA 1
ATOM 2456 C C . GLY A 1 327 ? 19.136 11.449 -11.569 1.00 80.00 327 GLY A C 1
ATOM 2457 O O . GLY A 1 327 ? 18.084 11.946 -11.968 1.00 80.00 327 GLY A O 1
ATOM 2458 N N . TRP A 1 328 ? 19.414 10.156 -11.751 1.00 85.12 328 TRP A N 1
ATOM 2459 C CA . TRP A 1 328 ? 18.565 9.240 -12.524 1.00 85.12 328 TRP A CA 1
ATOM 2460 C C . TRP A 1 328 ? 17.193 9.053 -11.898 1.00 85.12 328 TRP A C 1
ATOM 2462 O O . TRP A 1 328 ? 16.193 9.052 -12.613 1.00 85.12 328 TRP A O 1
ATOM 2472 N N . THR A 1 329 ? 17.119 8.964 -10.566 1.00 90.19 329 THR A N 1
ATOM 2473 C CA . THR A 1 329 ? 15.828 8.874 -9.872 1.00 90.19 329 THR A CA 1
ATOM 2474 C C . THR A 1 329 ? 14.954 10.079 -10.217 1.00 90.19 329 THR A C 1
ATOM 2476 O O . THR A 1 329 ? 13.781 9.916 -10.558 1.00 90.19 329 THR A O 1
ATOM 2479 N N . VAL A 1 330 ? 15.513 11.294 -10.194 1.00 89.94 330 VAL A N 1
ATOM 2480 C CA . VAL A 1 330 ? 14.780 12.520 -10.543 1.00 89.94 330 VAL A CA 1
ATOM 2481 C C . VAL A 1 330 ? 14.380 12.528 -12.019 1.00 89.94 330 VAL A C 1
ATOM 2483 O O . VAL A 1 330 ? 13.212 12.776 -12.328 1.00 89.94 330 VAL A O 1
ATOM 2486 N N . GLU A 1 331 ? 15.308 12.234 -12.929 1.00 89.94 331 GLU A N 1
ATOM 2487 C CA . GLU A 1 331 ? 15.057 12.221 -14.376 1.00 89.94 331 GLU A CA 1
ATOM 2488 C C . GLU A 1 331 ? 13.970 11.211 -14.761 1.00 89.94 331 GLU A C 1
ATOM 2490 O O . GLU A 1 331 ? 13.030 11.537 -15.491 1.00 89.94 331 GLU A O 1
ATOM 2495 N N . TRP A 1 332 ? 14.043 9.993 -14.229 1.00 93.50 332 TRP A N 1
ATOM 2496 C CA . TRP A 1 332 ? 13.081 8.935 -14.531 1.00 93.50 332 TRP A CA 1
ATOM 2497 C C . TRP A 1 332 ? 11.737 9.181 -13.880 1.00 93.50 332 TRP A C 1
ATOM 2499 O O . TRP A 1 332 ? 10.705 8.972 -14.518 1.00 93.50 332 TRP A O 1
ATOM 2509 N N . THR A 1 333 ? 11.723 9.743 -12.674 1.00 94.50 333 THR A N 1
ATOM 2510 C CA . THR A 1 333 ? 10.483 10.214 -12.055 1.00 94.50 333 THR A CA 1
ATOM 2511 C C . THR A 1 333 ? 9.803 11.264 -12.938 1.00 94.50 333 THR A C 1
ATOM 2513 O O . THR A 1 333 ? 8.597 11.187 -13.183 1.00 94.50 333 THR A O 1
ATOM 2516 N N . GLN A 1 334 ? 10.555 12.236 -13.468 1.00 92.75 334 GLN A N 1
ATOM 2517 C CA . GLN A 1 334 ? 10.011 13.251 -14.375 1.00 92.75 334 GLN A CA 1
ATOM 2518 C C . GLN A 1 334 ? 9.500 12.639 -15.681 1.00 92.75 334 GLN A C 1
ATOM 2520 O O . GLN A 1 334 ? 8.398 12.985 -16.121 1.00 92.75 334 GLN A O 1
ATOM 2525 N N . LEU A 1 335 ? 10.248 11.705 -16.273 1.00 93.75 335 LEU A N 1
ATOM 2526 C CA . LEU A 1 335 ? 9.855 10.997 -17.489 1.00 93.75 335 LEU A CA 1
ATOM 2527 C C . LEU A 1 335 ? 8.545 10.224 -17.281 1.00 93.75 335 LEU A C 1
ATOM 2529 O O . LEU A 1 335 ? 7.587 10.424 -18.031 1.00 93.75 335 LEU A O 1
ATOM 2533 N N . LEU A 1 336 ? 8.467 9.402 -16.232 1.00 94.62 336 LEU A N 1
ATOM 2534 C CA . LEU A 1 336 ? 7.289 8.596 -15.904 1.00 94.62 336 LEU A CA 1
ATOM 2535 C C . LEU A 1 336 ? 6.073 9.464 -15.584 1.00 94.62 336 LEU A C 1
ATOM 2537 O O . LEU A 1 336 ? 4.961 9.175 -16.030 1.00 94.62 336 LEU A O 1
ATOM 2541 N N . ARG A 1 337 ? 6.256 10.563 -14.848 1.00 94.50 337 ARG A N 1
ATOM 2542 C CA . ARG A 1 337 ? 5.147 11.467 -14.521 1.00 94.50 337 ARG A CA 1
ATOM 2543 C C . ARG A 1 337 ? 4.661 12.254 -15.731 1.00 94.50 337 ARG A C 1
ATOM 2545 O O . ARG A 1 337 ? 3.476 12.582 -15.770 1.00 94.50 337 ARG A O 1
ATOM 2552 N N . THR A 1 338 ? 5.532 12.539 -16.697 1.00 92.38 338 THR A N 1
ATOM 2553 C CA . THR A 1 338 ? 5.197 13.328 -17.891 1.00 92.38 338 THR A CA 1
ATOM 2554 C C . THR A 1 338 ? 4.625 12.466 -19.011 1.00 92.38 338 THR A C 1
ATOM 2556 O O . THR A 1 338 ? 3.603 12.832 -19.586 1.00 92.38 338 THR A O 1
ATOM 2559 N N . TYR A 1 339 ? 5.227 11.314 -19.297 1.00 90.94 339 TYR A N 1
ATOM 2560 C CA . TYR A 1 339 ? 4.903 10.487 -20.467 1.00 90.94 339 TYR A CA 1
ATOM 2561 C C . TYR A 1 339 ? 4.454 9.066 -20.113 1.00 90.94 339 TYR A C 1
ATOM 2563 O O . TYR A 1 339 ? 4.040 8.317 -20.994 1.00 90.94 339 TYR A O 1
ATOM 2571 N N . GLY A 1 340 ? 4.528 8.682 -18.839 1.00 89.62 340 GLY A N 1
ATOM 2572 C CA . GLY A 1 340 ? 4.148 7.353 -18.384 1.00 89.62 340 GLY A CA 1
ATOM 2573 C C . GLY A 1 340 ? 2.639 7.146 -18.261 1.00 89.62 340 GLY A C 1
ATOM 2574 O O . GLY A 1 340 ? 1.809 8.053 -18.370 1.00 89.62 340 GLY A O 1
ATOM 2575 N N . VAL A 1 341 ? 2.280 5.900 -17.966 1.00 90.19 341 VAL A N 1
ATOM 2576 C CA . VAL A 1 341 ? 0.893 5.412 -17.990 1.00 90.19 341 VAL A CA 1
ATOM 2577 C C . VAL A 1 341 ? 0.019 5.967 -16.866 1.00 90.19 341 VAL A C 1
ATOM 2579 O O . VAL A 1 341 ? -1.204 5.921 -16.948 1.00 90.19 341 VAL A O 1
ATOM 2582 N N . ARG A 1 342 ? 0.605 6.526 -15.803 1.00 91.56 342 ARG A N 1
ATOM 2583 C CA . ARG A 1 342 ? -0.159 7.000 -14.639 1.00 91.56 342 ARG A CA 1
ATOM 2584 C C . ARG A 1 342 ? -1.042 8.217 -14.943 1.00 91.56 342 ARG A C 1
ATOM 2586 O O . ARG A 1 342 ? -2.059 8.393 -14.270 1.00 91.56 342 ARG A O 1
ATOM 2593 N N . ARG A 1 343 ? -0.742 9.000 -15.989 1.00 89.56 343 ARG A N 1
ATOM 2594 C CA . ARG A 1 343 ? -1.634 10.070 -16.486 1.00 89.56 343 ARG A CA 1
ATOM 2595 C C . ARG A 1 343 ? -2.907 9.520 -17.136 1.00 89.56 343 ARG A C 1
ATOM 2597 O O . ARG A 1 343 ? -3.947 10.178 -17.101 1.00 89.56 343 ARG A O 1
ATOM 2604 N N . GLU A 1 344 ? -2.874 8.292 -17.647 1.00 89.81 344 GLU A N 1
ATOM 2605 C CA . GLU A 1 344 ? -4.053 7.638 -18.223 1.00 89.81 344 GLU A CA 1
ATOM 2606 C C . GLU A 1 344 ? -5.099 7.308 -17.158 1.00 89.81 344 GLU A C 1
ATOM 2608 O O . GLU A 1 344 ? -6.297 7.313 -17.444 1.00 89.81 344 GLU A O 1
ATOM 2613 N N . ASN A 1 345 ? -4.680 7.098 -15.906 1.00 88.25 345 ASN A N 1
ATOM 2614 C CA . ASN A 1 345 ? -5.615 6.960 -14.793 1.00 88.25 345 ASN A CA 1
ATOM 2615 C C . ASN A 1 345 ? -6.405 8.254 -14.589 1.00 88.25 345 ASN A C 1
ATOM 2617 O O . ASN A 1 345 ? -7.619 8.192 -14.403 1.00 88.25 345 ASN A O 1
ATOM 2621 N N . ALA A 1 346 ? -5.753 9.418 -14.675 1.00 86.00 346 ALA A N 1
ATOM 2622 C CA . ALA A 1 346 ? -6.456 10.697 -14.640 1.00 86.00 346 ALA A CA 1
ATOM 2623 C C . ALA A 1 346 ? -7.424 10.814 -15.825 1.00 86.00 346 ALA A C 1
ATOM 2625 O O . ALA A 1 346 ? -8.609 11.072 -15.617 1.00 86.00 346 ALA A O 1
ATOM 2626 N N . ARG A 1 347 ? -6.982 10.473 -17.043 1.00 89.19 347 ARG A N 1
ATOM 2627 C CA . ARG A 1 347 ? -7.843 10.510 -18.236 1.00 89.19 347 ARG A CA 1
ATOM 2628 C C . ARG A 1 347 ? -9.099 9.657 -18.088 1.00 89.19 347 ARG A C 1
ATOM 2630 O O . ARG A 1 347 ? -10.186 10.131 -18.390 1.00 89.19 347 ARG A O 1
ATOM 2637 N N . LYS A 1 348 ? -8.969 8.426 -17.591 1.00 88.25 348 LYS A N 1
ATOM 2638 C CA . LYS A 1 348 ? -10.104 7.507 -17.401 1.00 88.25 348 LYS A CA 1
ATOM 2639 C C . LYS A 1 348 ? -11.097 7.974 -16.333 1.00 88.25 348 LYS A C 1
ATOM 2641 O O . LYS A 1 348 ? -12.265 7.626 -16.414 1.00 88.25 348 LYS A O 1
ATOM 2646 N N . ASN A 1 349 ? -10.643 8.739 -15.343 1.00 83.38 349 ASN A N 1
ATOM 2647 C CA . ASN A 1 349 ? -11.477 9.176 -14.223 1.00 83.38 349 ASN A CA 1
ATOM 2648 C C . ASN A 1 349 ? -12.106 10.561 -14.429 1.00 83.38 349 ASN A C 1
ATOM 2650 O O . ASN A 1 349 ? -13.218 10.790 -13.972 1.00 83.38 349 ASN A O 1
ATOM 2654 N N . ILE A 1 350 ? -11.379 11.497 -15.048 1.00 84.38 350 ILE A N 1
ATOM 2655 C CA . ILE A 1 350 ? -11.791 12.909 -15.172 1.00 84.38 350 ILE A CA 1
ATOM 2656 C C . ILE A 1 350 ? -11.753 13.421 -16.622 1.00 84.38 350 ILE A C 1
ATOM 2658 O O . ILE A 1 350 ? -11.835 14.621 -16.868 1.00 84.38 350 ILE A O 1
ATOM 2662 N N . GLY A 1 351 ? -11.570 12.532 -17.602 1.00 87.06 351 GLY A N 1
ATOM 2663 C CA . GLY A 1 351 ? -11.566 12.856 -19.033 1.00 87.06 351 GLY A CA 1
ATOM 2664 C C . GLY A 1 351 ? -10.281 13.510 -19.555 1.00 87.06 351 GLY A C 1
ATOM 2665 O O . GLY A 1 351 ? -10.114 13.637 -20.765 1.00 87.06 351 GLY A O 1
ATOM 2666 N N . LYS A 1 352 ? -9.344 13.897 -18.679 1.00 87.38 352 LYS A N 1
ATOM 2667 C CA . LYS A 1 352 ? -8.094 14.580 -19.047 1.00 87.38 352 LYS A CA 1
ATOM 2668 C C . LYS A 1 352 ? -6.874 13.864 -18.485 1.00 87.38 352 LYS A C 1
ATOM 2670 O O . LYS A 1 352 ? -6.843 13.509 -17.311 1.00 87.38 352 LYS A O 1
ATOM 2675 N N . ALA A 1 353 ? -5.842 13.702 -19.310 1.00 88.62 353 ALA A N 1
ATOM 2676 C CA . ALA A 1 353 ? -4.555 13.149 -18.896 1.00 88.62 353 ALA A CA 1
ATOM 2677 C C . ALA A 1 353 ? -3.723 14.202 -18.138 1.00 88.62 353 ALA A C 1
ATOM 2679 O O . ALA A 1 353 ? -2.623 14.532 -18.556 1.00 88.62 353 ALA A O 1
ATOM 2680 N N . GLN A 1 354 ? -4.241 14.809 -17.074 1.00 87.69 354 GLN A N 1
ATOM 2681 C CA . GLN A 1 354 ? -3.539 15.844 -16.301 1.00 87.69 354 GLN A CA 1
ATOM 2682 C C . GLN A 1 354 ? -3.701 15.582 -14.811 1.00 87.69 354 GLN A C 1
ATOM 2684 O O . GLN A 1 354 ? -4.764 15.132 -14.382 1.00 87.69 354 GLN A O 1
ATOM 2689 N N . TYR A 1 355 ? -2.655 15.870 -14.035 1.00 89.44 355 TYR A N 1
ATOM 2690 C CA . TYR A 1 355 ? -2.754 15.798 -12.582 1.00 89.44 355 TYR A CA 1
ATOM 2691 C C . TYR A 1 355 ? -3.606 16.952 -12.060 1.00 89.44 355 TYR A C 1
ATOM 2693 O O . TYR A 1 355 ? -3.417 18.104 -12.458 1.00 89.44 355 TYR A O 1
ATOM 2701 N N . ALA A 1 356 ? -4.510 16.646 -11.136 1.00 86.19 356 ALA A N 1
ATOM 2702 C CA . ALA A 1 356 ? -5.475 17.587 -10.574 1.00 86.19 356 ALA A CA 1
ATOM 2703 C C . ALA A 1 356 ? -4.906 18.403 -9.395 1.00 86.19 356 ALA A C 1
ATOM 2705 O O . ALA A 1 356 ? -5.626 18.714 -8.448 1.00 86.19 356 ALA A O 1
ATOM 2706 N N . PHE A 1 357 ? -3.615 18.747 -9.433 1.00 86.38 357 PHE A N 1
ATOM 2707 C CA . PHE A 1 357 ? -3.010 19.673 -8.476 1.00 86.38 357 PHE A CA 1
ATOM 2708 C C . PHE A 1 357 ? -3.033 21.092 -9.041 1.00 86.38 357 PHE A C 1
ATOM 2710 O O . PHE A 1 357 ? -2.544 21.336 -10.146 1.00 86.38 357 PHE A O 1
ATOM 2717 N N . ASN A 1 358 ? -3.544 22.050 -8.268 1.00 84.88 358 ASN A N 1
ATOM 2718 C CA . ASN A 1 358 ? -3.263 23.457 -8.539 1.00 84.88 358 ASN A CA 1
ATOM 2719 C C . ASN A 1 358 ? -1.818 23.813 -8.123 1.00 84.88 358 ASN A C 1
ATOM 2721 O O . ASN A 1 358 ? -1.146 23.045 -7.428 1.00 84.88 358 ASN A O 1
ATOM 2725 N N . THR A 1 359 ? -1.327 24.984 -8.540 1.00 84.44 359 THR A N 1
ATOM 2726 C CA . THR A 1 359 ? 0.057 25.419 -8.276 1.00 84.44 359 THR A CA 1
ATOM 2727 C C . THR A 1 359 ? 0.405 25.405 -6.786 1.00 84.44 359 THR A C 1
ATOM 2729 O O . THR A 1 359 ? 1.486 24.954 -6.414 1.00 84.44 359 THR A O 1
ATOM 2732 N N . TRP A 1 360 ? -0.523 25.840 -5.928 1.00 84.25 360 TRP A N 1
ATOM 2733 C CA . TRP A 1 360 ? -0.335 25.866 -4.476 1.00 84.25 360 TRP A CA 1
ATOM 2734 C C . TRP A 1 360 ? -0.286 24.465 -3.866 1.00 84.25 360 TRP A C 1
ATOM 2736 O O . TRP A 1 360 ? 0.600 24.173 -3.067 1.00 84.25 360 TRP A O 1
ATOM 2746 N N . GLN A 1 361 ? -1.189 23.577 -4.277 1.00 88.00 361 GLN A N 1
ATOM 2747 C CA . GLN A 1 361 ? -1.208 22.182 -3.843 1.00 88.00 361 GLN A CA 1
ATOM 2748 C C . GLN A 1 361 ? 0.089 21.478 -4.230 1.00 88.00 361 GLN A C 1
ATOM 2750 O O . GLN A 1 361 ? 0.707 20.846 -3.382 1.00 88.00 361 GLN A O 1
ATOM 2755 N N . ASN A 1 362 ? 0.546 21.648 -5.476 1.00 89.62 362 ASN A N 1
ATOM 2756 C CA . ASN A 1 362 ? 1.805 21.063 -5.929 1.00 89.62 362 ASN A CA 1
ATOM 2757 C C . ASN A 1 362 ? 3.012 21.633 -5.168 1.00 89.62 362 ASN A C 1
ATOM 2759 O O . ASN A 1 362 ? 3.944 20.907 -4.834 1.00 89.62 362 ASN A O 1
ATOM 2763 N N . TYR A 1 363 ? 2.997 22.931 -4.855 1.00 87.31 363 TYR A N 1
ATOM 2764 C CA . TYR A 1 363 ? 4.066 23.568 -4.089 1.00 87.31 363 TYR A CA 1
ATOM 2765 C C . TYR A 1 363 ? 4.214 22.981 -2.674 1.00 87.31 363 TYR A C 1
ATOM 2767 O O . TYR A 1 363 ? 5.343 22.808 -2.212 1.00 87.31 363 TYR A O 1
ATOM 2775 N N . LEU A 1 364 ? 3.092 22.642 -2.025 1.00 89.06 364 LEU A N 1
ATOM 2776 C CA . LEU A 1 364 ? 3.026 22.105 -0.658 1.00 89.06 364 LEU A CA 1
ATOM 2777 C C . LEU A 1 364 ? 3.278 20.590 -0.555 1.00 89.06 364 LEU A C 1
ATOM 2779 O O . LEU A 1 364 ? 3.320 20.048 0.559 1.00 89.06 364 LEU A O 1
ATOM 2783 N N . LEU A 1 365 ? 3.444 19.896 -1.685 1.00 91.12 365 LEU A N 1
ATOM 2784 C CA . LEU A 1 365 ? 3.909 18.511 -1.696 1.00 91.12 365 LEU A CA 1
ATOM 2785 C C . LEU A 1 365 ? 5.396 18.437 -1.299 1.00 91.12 365 LEU A C 1
ATOM 2787 O O . LEU A 1 365 ? 6.157 19.368 -1.586 1.00 91.12 365 LEU A O 1
ATOM 2791 N N . PRO A 1 366 ? 5.834 17.323 -0.685 1.00 91.62 366 PRO A N 1
ATOM 2792 C CA . PRO A 1 366 ? 7.256 17.016 -0.542 1.00 91.62 366 PRO A CA 1
ATOM 2793 C C . PRO A 1 366 ? 7.972 17.076 -1.900 1.00 91.62 366 PRO A C 1
ATOM 2795 O O . PRO A 1 366 ? 7.370 16.746 -2.923 1.00 91.62 366 PRO A O 1
ATOM 2798 N N . SER A 1 367 ? 9.238 17.499 -1.920 1.00 90.00 367 SER A N 1
ATOM 2799 C CA . SER A 1 367 ? 10.023 17.768 -3.139 1.00 90.00 367 SER A CA 1
ATOM 2800 C C . SER A 1 367 ? 9.955 16.649 -4.178 1.00 90.00 367 SER A C 1
ATOM 2802 O O . SER A 1 367 ? 9.614 16.893 -5.334 1.00 90.00 367 SER A O 1
ATOM 2804 N N . GLU A 1 368 ? 10.212 15.420 -3.750 1.00 91.94 368 GLU A N 1
ATOM 2805 C CA . GLU A 1 368 ? 10.280 14.211 -4.569 1.00 91.94 368 GLU A CA 1
ATOM 2806 C C . GLU A 1 368 ? 8.903 13.799 -5.102 1.00 91.94 368 GLU A C 1
ATOM 2808 O O . GLU A 1 368 ? 8.802 13.051 -6.072 1.00 91.94 368 GLU A O 1
ATOM 2813 N N . TYR A 1 369 ? 7.826 14.330 -4.523 1.00 93.62 369 TYR A N 1
ATOM 2814 C CA . TYR A 1 369 ? 6.437 14.027 -4.864 1.00 93.62 369 TYR A CA 1
ATOM 2815 C C . TYR A 1 369 ? 5.767 15.137 -5.682 1.00 93.62 369 TYR A C 1
ATOM 2817 O O . TYR A 1 369 ? 4.575 15.046 -5.968 1.00 93.62 369 TYR A O 1
ATOM 2825 N N . LYS A 1 370 ? 6.503 16.178 -6.087 1.00 92.38 370 LYS A N 1
ATOM 2826 C CA . LYS A 1 370 ? 5.963 17.249 -6.936 1.00 92.38 370 LYS A CA 1
ATOM 2827 C C . LYS A 1 370 ? 5.723 16.765 -8.364 1.00 92.38 370 LYS A C 1
ATOM 2829 O O . LYS A 1 370 ? 6.544 16.055 -8.952 1.00 92.38 370 LYS A O 1
ATOM 2834 N N . CYS A 1 371 ? 4.608 17.181 -8.959 1.00 90.25 371 CYS A N 1
ATOM 2835 C CA . CYS A 1 371 ? 4.356 16.922 -10.370 1.00 90.25 371 CYS A CA 1
ATOM 2836 C C . CYS A 1 371 ? 5.243 17.826 -11.252 1.00 90.25 371 CYS A C 1
ATOM 2838 O O . CYS A 1 371 ? 5.439 19.001 -10.909 1.00 90.25 371 CYS A O 1
ATOM 2840 N N . PRO A 1 372 ? 5.751 17.329 -12.397 1.00 89.94 372 PRO A N 1
ATOM 2841 C CA . PRO A 1 372 ? 6.541 18.140 -13.318 1.00 89.94 372 PRO A CA 1
ATOM 2842 C C . PRO A 1 372 ? 5.758 19.340 -13.882 1.00 89.94 372 PRO A C 1
ATOM 2844 O O . PRO A 1 372 ? 4.529 19.259 -14.036 1.00 89.94 372 PRO A O 1
ATOM 2847 N N . PRO A 1 373 ? 6.437 20.441 -14.249 1.00 85.75 373 PRO A N 1
ATOM 2848 C CA . PRO A 1 373 ? 5.807 21.570 -14.929 1.00 85.75 373 PRO A C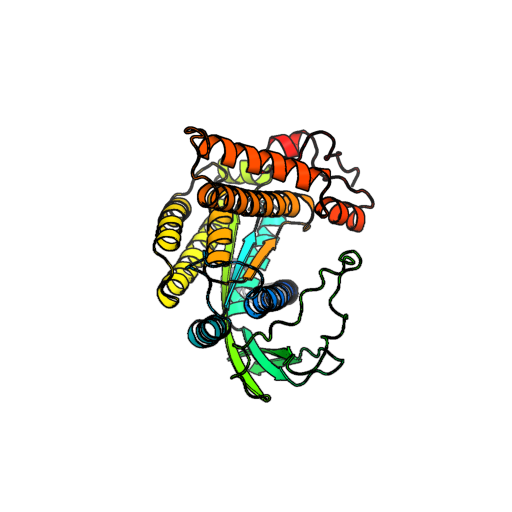A 1
ATOM 284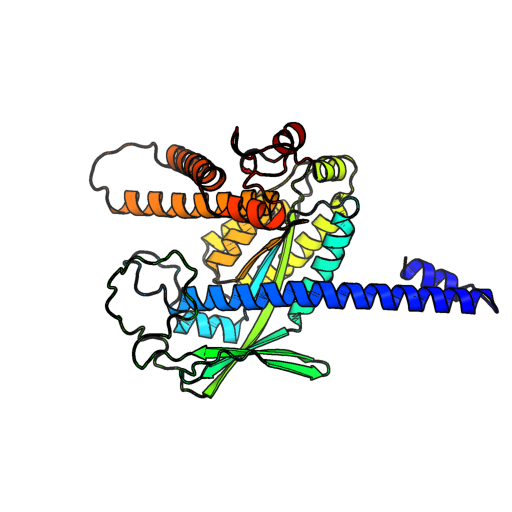9 C C . PRO A 1 373 ? 5.028 21.132 -16.179 1.00 85.75 373 PRO A C 1
ATOM 2851 O O . PRO A 1 373 ? 5.450 20.238 -16.905 1.00 85.75 373 PRO A O 1
ATOM 2854 N N . GLY A 1 374 ? 3.862 21.737 -16.424 1.00 82.69 374 GLY A N 1
ATOM 2855 C CA . GLY A 1 374 ? 3.022 21.435 -17.595 1.00 82.69 374 GLY A CA 1
ATOM 2856 C C . GLY A 1 374 ? 2.241 20.113 -17.536 1.00 82.69 374 GLY A C 1
ATOM 2857 O O . GLY A 1 374 ? 1.398 19.866 -18.397 1.00 82.69 374 GLY A O 1
ATOM 2858 N N . THR A 1 375 ? 2.463 19.274 -16.518 1.00 83.75 375 THR A N 1
ATOM 2859 C CA . THR A 1 375 ? 1.698 18.022 -16.317 1.00 83.75 375 THR A CA 1
ATOM 2860 C C . THR A 1 375 ? 0.494 18.191 -15.388 1.00 83.75 375 THR A C 1
ATOM 2862 O O . THR A 1 375 ? -0.434 17.377 -15.415 1.00 83.75 375 THR A O 1
ATOM 2865 N N . GLY A 1 376 ? 0.505 19.254 -14.581 1.00 73.88 376 GLY A N 1
ATOM 2866 C CA . GLY A 1 376 ? -0.602 19.673 -13.731 1.00 73.88 376 GLY A CA 1
ATOM 2867 C C . GLY A 1 376 ? -1.502 20.689 -14.428 1.00 73.88 376 GLY A C 1
ATOM 2868 O O . GLY A 1 376 ? -1.055 21.481 -15.257 1.00 73.88 376 GLY A O 1
ATOM 2869 N N . GLY A 1 377 ? -2.777 20.677 -14.072 1.00 65.12 377 GLY A N 1
ATOM 2870 C CA . GLY A 1 377 ? -3.745 21.684 -14.476 1.00 65.12 377 GLY A CA 1
ATOM 2871 C C . GLY A 1 377 ? -4.824 21.717 -13.414 1.00 65.12 377 GLY A C 1
ATOM 2872 O O . GLY A 1 377 ? -5.383 20.670 -13.096 1.00 65.12 377 GLY A O 1
ATOM 2873 N N . GLY A 1 378 ? -5.078 22.894 -12.834 1.00 55.44 378 GLY A N 1
ATOM 2874 C CA . GLY A 1 378 ? -6.129 23.058 -11.834 1.00 55.44 378 GLY A CA 1
ATOM 2875 C C . GLY A 1 378 ? -7.426 22.477 -12.383 1.00 55.44 378 GLY A C 1
ATOM 2876 O O . GLY A 1 378 ? -7.962 22.978 -13.373 1.00 55.44 378 GLY A O 1
ATOM 2877 N N . GLY A 1 379 ? -7.875 21.370 -11.795 1.00 47.66 379 GLY A N 1
ATOM 2878 C CA . GLY A 1 379 ? -9.128 20.754 -12.182 1.00 47.66 379 GLY A CA 1
ATOM 2879 C C . GLY A 1 379 ? -10.244 21.759 -11.943 1.00 47.66 379 GLY A C 1
ATOM 2880 O O . GLY A 1 379 ? -10.455 22.199 -10.818 1.00 47.66 379 GLY A O 1
ATOM 2881 N N . THR A 1 380 ? -10.965 22.123 -12.997 1.00 39.19 380 THR A N 1
ATOM 2882 C CA . THR A 1 380 ? -12.372 22.497 -12.868 1.00 39.19 380 THR A CA 1
ATOM 2883 C C . THR A 1 380 ? -13.132 21.202 -12.595 1.00 39.19 380 THR A C 1
ATOM 2885 O O . THR A 1 380 ? -13.679 20.591 -13.508 1.00 39.19 380 THR A O 1
ATOM 2888 N N . SER A 1 381 ? -13.043 20.709 -11.360 1.00 36.66 381 SER A N 1
ATOM 2889 C CA . SER A 1 381 ? -13.809 19.559 -10.872 1.00 36.66 381 SER A CA 1
ATOM 2890 C C . SER A 1 381 ? -14.564 19.947 -9.622 1.00 36.66 381 SER A C 1
ATOM 2892 O O . SER A 1 381 ? -13.864 20.381 -8.675 1.00 36.66 381 SER A O 1
#

Secondary structure (DSSP, 8-state):
-HHHHHHHHHH--THHHHHHHHHHHHHHHHHHHHHHHHHHHHHHHHHHHHHHHHHHHHHGGGSS-S--TT---HHHHHHHHHHH-EEEEEEE---SSTHHHHHHHHHHHHHHHGGGEEEEEEEE---S----EEEE-GGG-EEEEEEEE---SS---STTPPTT------------TTSTTS-TT-EEEEEEEEEEEE---SHHHHHHHHTT--HHHHHHHHHHHHHHHHHHHHTT--HHHHHHHHHHHHHHHS--SS--THHHHHHHHHHHHTT-EEEEE-TTSSHHHHHHHHHHHHHHHHHHHHHHHHHT--S---S-HHHHHHHHHHHHHHHHHHHSTHHHHHHHHHSSSSB---HHHHHTS-GGGPPPTTTB-----

Sequence (381 aa):
MRIRLRELSMQAIGADLAVLQRDMHALEWHIDQRLDVAFSQAMTALVTSFSQTLYVHLHASDVAGDGDENRKTPALYLQQLERHGFLFSVESLLSTVGAEAGMLGDMDAAVKALAHVTLQLQVVRPSGVFDMRMSSRGSSGLTIELPLIDAREKALPTGRRVPGQAAPVSLSPSSCSSVDHLAVGTRLDIAVVPVLFNQGMNELQTVANTVGRSQLQEDINVESSIVLEAYLTAVSTSPDVLRAWEGVKGKIQQAKAEKVMDIVATTSWIARQVGGGRVTCCKSGKDRTAMSVTLEEATWMADHAATTISSSSSSHIDMDQASRQGGWTVEWTQLLRTYGVRRENARKNIGKAQYAFNTWQNYLLPSEYKCPPGTGGGGTS

Organism: Aphanomyces astaci (NCBI:txid112090)

InterPro domains:
  IPR039034 Inositol 3,4-bisphosphate 4-phosphatase [PTHR12187] (22-379)